Protein AF-A0A813JSK8-F1 (afdb_monomer_lite)

Secondary structure (DSSP, 8-state):
----SS---HHHHHHHHTTTT-S--EEE-SSSSTTT-HHHHHHHHHHHHHT---TTSPPEEETTHHHHHHHHHGGG---TT-TTTSPPPPPPEEEE-TTTT--S---S--PPPPPEEEE-GGGTS--SSTTS--HHHHTT--EEEEEEE----S-TTS-----EEEEEEE-----SS-PPPPPP--------------S--------------TTHHHHHHHHHHHHHHHHHHHHHHHHHHHHHHHHH-SS-EEEESTTHHHHHHHHHHHHS-SS---HHHHHHHHHHH-TT----HHHHHHHHHHH-S--------S--------PPPPPPHHHHHHHHHHHHHHHTTT-HHHHHHHHHHHHHHH-TT-HHHHEE-TT-HHHIIIIIT-HHHHHHHHHTT-EEETTEEE--TT--HHHHHHHHHHHHHTT-

Organism: Polarella glacialis (NCBI:txid89957)

Foldseek 3Di:
DDDDQDDDDVVVLVVLLVPLAAQAAEAFAPDLAQVPGPSNVVVVVSCVVSVRDRNPDDYHYDHHGPVVCCQQPVLQDDDPPCCVVDPRFWAWFWLDDPPNVPPDDDPDDDQDFATETETACSLVDDPPDPPRDRNCQSNQAQKEWEWEFDPDPPPVPDPQQTAIFTWIDGDDHPDPDDDDDDDGDGPGPPPDPPDPPPDDDDDDDDDDDDDDDPVVVVVVVVVVVVSLLVSLQRHLVRLVVNLVVSRPDSYYYYYYDLSRLLNSLVNCVVPDDDQDDDLVRSSVSSCVRVVPRDQDPSSSSSSCVNSDDRPPPPVPPDDDDDDDDPDPDDDPLLQVLLVLLVVLCVVVVVDPLSVLLLVLLLVLLVCVPPQVSQKADQPDPSCVSSAVVRVSSVVLLVQQQWDADPRITGRDPPGDNVSSVSSSNSSVVNVD

Radius of gyration: 28.39 Å; chains: 1; bounding box: 83×59×91 Å

InterPro domains:
  IPR036339 PUB-like domain superfamily [SSF143503] (365-424)

Sequence (432 aa):
MAAKAGGSSDSDLSVLRSRCDLRSVVLIGSEADAVSDKGVHAVLRLLRRAGVRPKGAQPFVLRGGIEAFARRFGFCMRAEGEDSRRPLGPCPAELLPPRWAQGRGSPKVNARPPALYLGDLRCCTKFTSSREQLPLQALGVPAVVRLSLGQGLEDESQGVLPGLRVMTIPVRLPTSSSAPPAAPSEITVNVSLSQDWSSPVVPVAGAVPAGTSKDSAASSAADLEFELSAAARLLAAGAREACASAMRQTVPCLLVGPGSPLVAALCLSKVMPGPTRSVDELCALVKLRHPSAEFDALALRALQELLGPAKVEVRQSAGQNQPPLRPPLPPGRTAQAEMLCMQLRHRLRGGPQAETSLGTVRTALDKPHDERLRRLKGSNVRVQREVLAHPEAVALLRLAGFTQAEGDLVLPTGASIQALRDVVAGIVASHS

Structure (mmCIF, N/CA/C/O backbone):
data_AF-A0A813JSK8-F1
#
_entry.id   AF-A0A813JSK8-F1
#
loop_
_atom_site.group_PDB
_atom_site.id
_atom_site.type_symbol
_atom_site.label_atom_id
_atom_site.label_alt_id
_atom_site.label_comp_id
_atom_site.label_asym_id
_atom_site.label_entity_id
_atom_site.label_seq_id
_atom_site.pdbx_PDB_ins_code
_atom_site.Cartn_x
_atom_site.Cartn_y
_atom_site.Cartn_z
_atom_site.occupancy
_atom_site.B_iso_or_equiv
_atom_site.auth_seq_id
_atom_site.auth_comp_id
_atom_site.auth_asym_id
_atom_site.auth_atom_id
_atom_site.pdbx_PDB_model_num
ATOM 1 N N . MET A 1 1 ? 9.741 -15.208 -21.496 1.00 45.12 1 MET A N 1
ATOM 2 C CA . MET A 1 1 ? 9.642 -15.534 -22.936 1.00 45.12 1 MET A CA 1
ATOM 3 C C . MET A 1 1 ? 10.010 -14.285 -23.714 1.00 45.12 1 MET A C 1
ATOM 5 O O . MET A 1 1 ? 9.389 -13.258 -23.476 1.00 45.12 1 MET A O 1
ATOM 9 N N . ALA A 1 2 ? 11.024 -14.353 -24.575 1.00 44.97 2 ALA A N 1
ATOM 10 C CA . ALA A 1 2 ? 11.363 -13.270 -25.491 1.00 44.97 2 ALA A CA 1
ATOM 11 C C . ALA A 1 2 ? 10.678 -13.555 -26.835 1.00 44.97 2 ALA A C 1
ATOM 13 O O . ALA A 1 2 ? 11.060 -14.491 -27.529 1.00 44.97 2 ALA A O 1
ATOM 14 N N . ALA A 1 3 ? 9.626 -12.806 -27.169 1.00 49.75 3 ALA A N 1
ATOM 15 C CA . ALA A 1 3 ? 9.028 -12.843 -28.502 1.00 49.75 3 ALA A CA 1
ATOM 16 C C . ALA A 1 3 ? 9.709 -11.762 -29.349 1.00 49.75 3 ALA A C 1
ATOM 18 O O . ALA A 1 3 ? 9.660 -10.581 -28.999 1.00 49.75 3 ALA A O 1
ATOM 19 N N . LYS A 1 4 ? 10.393 -12.159 -30.425 1.00 52.47 4 LYS A N 1
ATOM 20 C CA . LYS A 1 4 ? 11.079 -11.224 -31.321 1.00 52.47 4 LYS A CA 1
ATOM 21 C C . LYS A 1 4 ? 10.050 -10.641 -32.289 1.00 52.47 4 LYS A C 1
ATOM 23 O O . LYS A 1 4 ? 9.335 -11.385 -32.950 1.00 52.47 4 LYS A O 1
ATOM 28 N N . ALA A 1 5 ? 9.952 -9.315 -32.361 1.00 48.56 5 ALA A N 1
ATOM 29 C CA . ALA A 1 5 ? 9.022 -8.631 -33.256 1.00 48.56 5 ALA A CA 1
ATOM 30 C C . ALA A 1 5 ? 9.496 -8.756 -34.717 1.00 48.56 5 ALA A C 1
ATOM 32 O O . ALA A 1 5 ? 10.189 -7.884 -35.229 1.00 48.56 5 ALA A O 1
ATOM 33 N N . GLY A 1 6 ? 9.163 -9.863 -35.381 1.00 47.22 6 GLY A N 1
ATOM 34 C CA . GLY A 1 6 ? 9.529 -10.100 -36.776 1.00 47.22 6 GLY A CA 1
ATOM 35 C C . GLY A 1 6 ? 8.769 -11.284 -37.363 1.00 47.22 6 GLY A C 1
ATOM 36 O O . GLY A 1 6 ? 9.287 -12.391 -37.360 1.00 47.22 6 GLY A O 1
ATOM 37 N N . GLY A 1 7 ? 7.551 -11.032 -37.856 1.00 52.28 7 GLY A N 1
ATOM 38 C CA . GLY A 1 7 ? 6.687 -12.024 -38.512 1.00 52.28 7 GLY A CA 1
ATOM 39 C C . GLY A 1 7 ? 5.572 -12.544 -37.602 1.00 52.28 7 GLY A C 1
ATOM 40 O O . GLY A 1 7 ? 5.760 -13.506 -36.877 1.00 52.28 7 GLY A O 1
ATOM 41 N N . SER A 1 8 ? 4.399 -11.904 -37.637 1.00 53.62 8 SER A N 1
ATOM 42 C CA . SER A 1 8 ? 3.209 -12.338 -36.887 1.00 53.62 8 SER A CA 1
ATOM 43 C C . SER A 1 8 ? 2.540 -13.520 -37.597 1.00 53.62 8 SER A C 1
ATOM 45 O O . SER A 1 8 ? 1.580 -13.315 -38.340 1.00 53.62 8 SER A O 1
ATOM 47 N N . SER A 1 9 ? 3.019 -14.741 -37.382 1.00 67.00 9 SER A N 1
ATOM 48 C CA . SER A 1 9 ? 2.288 -15.952 -37.766 1.00 67.00 9 SER A CA 1
ATOM 49 C C . SER A 1 9 ? 1.182 -16.249 -36.745 1.00 67.00 9 SER A C 1
ATOM 51 O O . SER A 1 9 ? 1.353 -16.039 -35.544 1.00 67.00 9 SER A O 1
ATOM 53 N N . ASP A 1 10 ? 0.031 -16.762 -37.193 1.00 73.06 10 ASP A N 1
ATOM 54 C CA . ASP A 1 10 ? -1.079 -17.185 -36.313 1.00 73.06 10 ASP A CA 1
ATOM 55 C C . ASP A 1 10 ? -0.649 -18.219 -35.249 1.00 73.06 10 ASP A C 1
ATOM 57 O O . ASP A 1 10 ? -1.296 -18.366 -34.206 1.00 73.06 10 ASP A O 1
ATOM 61 N N . SER A 1 11 ? 0.498 -18.874 -35.458 1.00 76.88 11 SER A N 1
ATOM 62 C CA . SER A 1 11 ? 1.168 -19.705 -34.458 1.00 76.88 11 SER A CA 1
ATOM 63 C C . SER A 1 11 ? 1.455 -18.950 -33.157 1.00 76.88 11 SER A C 1
ATOM 65 O O . SER A 1 11 ? 1.200 -19.493 -32.085 1.00 76.88 11 SER A O 1
ATOM 67 N N . ASP A 1 12 ? 1.888 -17.689 -33.210 1.00 73.19 12 ASP A N 1
ATOM 68 C CA . ASP A 1 12 ? 2.244 -16.917 -32.013 1.00 73.19 12 ASP A CA 1
ATOM 69 C C . ASP A 1 12 ? 1.014 -16.586 -31.163 1.00 73.19 12 ASP A C 1
ATOM 71 O O . ASP A 1 12 ? 1.063 -16.607 -29.931 1.00 73.19 12 ASP A O 1
ATOM 75 N N . LEU A 1 13 ? -0.128 -16.343 -31.817 1.00 73.69 13 LEU A N 1
ATOM 76 C CA . LEU A 1 13 ? -1.409 -16.140 -31.143 1.00 73.69 13 LEU A CA 1
ATOM 77 C C . LEU A 1 13 ? -1.870 -17.411 -30.425 1.00 73.69 13 LEU A C 1
ATOM 79 O O . LEU A 1 13 ? -2.361 -17.323 -29.299 1.00 73.69 13 LEU A O 1
ATOM 83 N N . SER A 1 14 ? -1.698 -18.582 -31.045 1.00 73.94 14 SER A N 1
ATOM 84 C CA . SER A 1 14 ? -2.036 -19.866 -30.418 1.00 73.94 14 SER A CA 1
ATOM 85 C C . SER A 1 14 ? -1.161 -20.160 -29.194 1.00 73.94 14 SER A C 1
ATOM 87 O O . SER A 1 14 ? -1.690 -20.563 -28.161 1.00 73.94 14 SER A O 1
ATOM 89 N N . VAL A 1 15 ? 0.141 -19.855 -29.256 1.00 76.69 15 VAL A N 1
ATOM 90 C CA . VAL A 1 15 ? 1.086 -20.033 -28.138 1.00 76.69 15 VAL A CA 1
ATOM 91 C C . VAL A 1 15 ? 0.799 -19.068 -26.986 1.00 76.69 15 VAL A C 1
ATOM 93 O O . VAL A 1 15 ? 0.902 -19.438 -25.819 1.00 76.69 15 VAL A O 1
ATOM 96 N N . LEU A 1 16 ? 0.411 -17.826 -27.284 1.00 72.44 16 LEU A N 1
ATOM 97 C CA . LEU A 1 16 ? 0.007 -16.867 -26.254 1.00 72.44 16 LEU A CA 1
ATOM 98 C C . LEU A 1 16 ? -1.315 -17.266 -25.585 1.00 72.44 16 LEU A C 1
ATOM 100 O O . LEU A 1 16 ? -1.436 -17.158 -24.366 1.00 72.44 16 LEU A O 1
ATOM 104 N N . ARG A 1 17 ? -2.287 -17.760 -26.363 1.00 71.88 17 ARG A N 1
ATOM 105 C CA . ARG A 1 17 ? -3.581 -18.242 -25.850 1.00 71.88 17 ARG A CA 1
ATOM 106 C C . ARG A 1 17 ? -3.464 -19.547 -25.071 1.00 71.88 17 ARG A C 1
ATOM 108 O O . ARG A 1 17 ? -4.196 -19.737 -24.112 1.00 71.88 17 ARG A O 1
ATOM 115 N N . SER A 1 18 ? -2.550 -20.440 -25.435 1.00 72.44 18 SER A N 1
ATOM 116 C CA . SER A 1 18 ? -2.319 -21.668 -24.664 1.00 72.44 18 SER A CA 1
ATOM 117 C C . SER A 1 18 ? -1.609 -21.404 -23.333 1.00 72.44 18 SER A C 1
ATOM 119 O O . SER A 1 18 ? -1.571 -22.277 -22.473 1.00 72.44 18 SER A O 1
ATOM 121 N N . ARG A 1 19 ? -1.085 -20.186 -23.130 1.00 64.62 19 ARG A N 1
ATOM 122 C CA . ARG A 1 19 ? -0.372 -19.757 -21.920 1.00 64.62 19 ARG A CA 1
ATOM 123 C C . ARG A 1 19 ? -1.137 -18.698 -21.118 1.00 64.62 19 ARG A C 1
ATOM 125 O O . ARG A 1 19 ? -0.522 -17.792 -20.562 1.00 64.62 19 ARG A O 1
ATOM 132 N N . CYS A 1 20 ? -2.462 -18.828 -20.999 1.00 54.56 20 CYS A N 1
ATOM 133 C CA . CYS A 1 20 ? -3.372 -17.949 -20.231 1.00 54.56 20 CYS A CA 1
ATOM 134 C C . CYS A 1 20 ? -3.024 -17.724 -18.739 1.00 54.56 20 CYS A C 1
ATOM 136 O O . CYS A 1 20 ? -3.724 -16.987 -18.043 1.00 54.56 20 CYS A O 1
ATOM 138 N N . ASP A 1 21 ? -1.934 -18.305 -18.243 1.00 59.00 21 ASP A N 1
ATOM 139 C CA . ASP A 1 21 ? -1.524 -18.271 -16.840 1.00 59.00 21 ASP A CA 1
ATOM 140 C C . ASP A 1 21 ? -0.449 -17.223 -16.534 1.00 59.00 21 ASP A C 1
ATOM 142 O O . ASP A 1 21 ? 0.018 -17.140 -15.394 1.00 59.00 21 ASP A O 1
ATOM 146 N N . LEU A 1 22 ? -0.032 -16.426 -17.526 1.00 60.44 22 LEU A N 1
ATOM 147 C CA . LEU A 1 22 ? 0.982 -15.390 -17.328 1.00 60.44 22 LEU A CA 1
ATOM 148 C C . LEU A 1 22 ? 0.538 -14.425 -16.217 1.00 60.44 22 LEU A C 1
ATOM 150 O O . LEU A 1 22 ? -0.408 -13.656 -16.373 1.00 60.44 22 LEU A O 1
ATOM 154 N N . ARG A 1 23 ? 1.233 -14.458 -15.073 1.00 65.81 23 ARG A N 1
ATOM 155 C CA . ARG A 1 23 ? 0.983 -13.529 -13.959 1.00 65.81 23 ARG A CA 1
ATOM 156 C C . ARG A 1 23 ? 1.428 -12.110 -14.313 1.00 65.81 23 ARG A C 1
ATOM 158 O O . ARG A 1 23 ? 0.688 -11.163 -14.078 1.00 65.81 23 ARG A O 1
ATOM 165 N N . SER A 1 24 ? 2.587 -11.989 -14.961 1.00 73.25 24 SER A N 1
ATOM 166 C CA . SER A 1 24 ? 3.180 -10.712 -15.361 1.00 73.25 24 SER A CA 1
ATOM 167 C C . SER A 1 24 ? 3.776 -10.810 -16.763 1.00 73.25 24 SER A C 1
ATOM 169 O O . SER A 1 24 ? 4.367 -11.827 -17.125 1.00 73.25 24 SER A O 1
ATOM 171 N N . VAL A 1 25 ? 3.649 -9.736 -17.543 1.00 80.56 25 VAL A N 1
ATOM 172 C CA . VAL A 1 25 ? 4.284 -9.592 -18.861 1.00 80.56 25 VAL A CA 1
ATOM 173 C C . VAL A 1 25 ? 5.157 -8.346 -18.828 1.00 80.56 25 VAL A C 1
ATOM 175 O O . VAL A 1 25 ? 4.661 -7.273 -18.497 1.00 80.56 25 VAL A O 1
ATOM 178 N N . VAL A 1 26 ? 6.440 -8.488 -19.165 1.00 82.56 26 VAL A N 1
ATOM 179 C CA . VAL A 1 26 ? 7.389 -7.372 -19.280 1.00 82.56 26 VAL A CA 1
ATOM 180 C C . VAL A 1 26 ? 7.844 -7.275 -20.730 1.00 82.56 26 VAL A C 1
ATOM 182 O O . VAL A 1 26 ? 8.337 -8.248 -21.297 1.00 82.56 26 VAL A O 1
ATOM 185 N N . LEU A 1 27 ? 7.652 -6.107 -21.331 1.00 86.06 27 LEU A N 1
ATOM 186 C CA . LEU A 1 27 ? 8.053 -5.780 -22.691 1.00 86.06 27 LEU A CA 1
ATOM 187 C C . LEU A 1 27 ? 9.341 -4.969 -22.649 1.00 86.06 27 LEU A C 1
ATOM 189 O O . LEU A 1 27 ? 9.435 -3.989 -21.913 1.00 86.06 27 LEU A O 1
ATOM 193 N N . ILE A 1 28 ? 10.318 -5.371 -23.450 1.00 84.50 28 ILE A N 1
ATOM 194 C CA . ILE A 1 28 ? 11.613 -4.702 -23.545 1.00 84.50 28 ILE A CA 1
ATOM 195 C C . ILE A 1 28 ? 11.682 -4.060 -24.924 1.00 84.50 28 ILE A C 1
ATOM 197 O O . ILE A 1 28 ? 11.672 -4.767 -25.931 1.00 84.50 28 ILE A O 1
ATOM 201 N N . GLY A 1 29 ? 11.698 -2.728 -24.953 1.00 80.50 29 GLY A N 1
ATOM 202 C CA . GLY A 1 29 ? 11.950 -1.976 -26.176 1.00 80.50 29 GLY A CA 1
ATOM 203 C C . GLY A 1 29 ? 13.426 -2.035 -26.561 1.00 80.50 29 GLY A C 1
ATOM 204 O O . GLY A 1 29 ? 14.302 -2.121 -25.700 1.00 80.50 29 GLY A O 1
ATOM 205 N N . SER A 1 30 ? 13.673 -1.999 -27.862 1.00 74.31 30 SER A N 1
ATOM 206 C CA . SER A 1 30 ? 14.979 -1.751 -28.471 1.00 74.31 30 SER A CA 1
ATOM 207 C C . SER A 1 30 ? 15.350 -0.265 -28.465 1.00 74.31 30 SER A C 1
ATOM 209 O O . SER A 1 30 ? 16.530 0.072 -28.431 1.00 74.31 30 SER A O 1
ATOM 211 N N . GLU A 1 31 ? 14.354 0.626 -28.464 1.00 71.94 31 GLU A N 1
ATOM 212 C CA . GLU A 1 31 ? 14.566 2.071 -28.405 1.00 71.94 31 GLU A CA 1
ATOM 213 C C . GLU A 1 31 ? 14.741 2.581 -26.964 1.00 71.94 31 GLU A C 1
ATOM 215 O O . GLU A 1 31 ? 14.184 2.043 -26.001 1.00 71.94 31 GLU A O 1
ATOM 220 N N . ALA A 1 32 ? 15.482 3.687 -26.818 1.00 68.94 32 ALA A N 1
ATOM 221 C CA . ALA A 1 32 ? 15.634 4.385 -25.540 1.00 68.94 32 ALA A CA 1
ATOM 222 C C . ALA A 1 32 ? 14.273 4.825 -24.967 1.00 68.94 32 ALA A C 1
ATOM 224 O O . ALA A 1 32 ? 14.050 4.745 -23.754 1.00 68.94 32 ALA A O 1
ATOM 225 N N . ASP A 1 33 ? 13.344 5.220 -25.844 1.00 76.50 33 ASP A N 1
ATOM 226 C CA . ASP A 1 33 ? 11.943 5.426 -25.501 1.00 76.50 33 ASP A CA 1
ATOM 227 C C . ASP A 1 33 ? 11.109 4.195 -25.878 1.00 76.50 33 ASP A C 1
ATOM 229 O O . ASP A 1 33 ? 10.515 4.086 -26.946 1.00 76.50 33 ASP A O 1
ATOM 233 N N . ALA A 1 34 ? 11.024 3.248 -24.947 1.00 73.81 34 ALA A N 1
ATOM 234 C CA . ALA A 1 34 ? 10.217 2.046 -25.131 1.00 73.81 34 ALA A CA 1
ATOM 235 C C . ALA A 1 34 ? 8.712 2.340 -25.334 1.00 73.81 34 ALA A C 1
ATOM 237 O O . ALA A 1 34 ? 7.961 1.429 -25.677 1.00 73.81 34 ALA A O 1
ATOM 238 N N . VAL A 1 35 ? 8.252 3.579 -25.098 1.00 77.25 35 VAL A N 1
ATOM 239 C CA . VAL A 1 35 ? 6.871 3.995 -25.382 1.00 77.25 35 VAL A CA 1
ATOM 240 C C . VAL A 1 35 ? 6.674 4.324 -26.858 1.00 77.25 35 VAL A C 1
ATOM 242 O O . VAL A 1 35 ? 5.566 4.121 -27.334 1.00 77.25 35 VAL A O 1
ATOM 245 N N . SER A 1 36 ? 7.699 4.798 -27.575 1.00 82.00 36 SER A N 1
ATOM 246 C CA . SER A 1 36 ? 7.644 5.018 -29.030 1.00 82.00 36 SER A CA 1
ATOM 247 C C . SER A 1 36 ? 8.010 3.775 -29.842 1.00 82.00 36 SER A C 1
ATOM 249 O O . SER A 1 36 ? 7.735 3.722 -31.043 1.00 82.00 36 SER A O 1
ATOM 251 N N . ASP A 1 37 ? 8.598 2.768 -29.193 1.00 84.81 37 ASP A N 1
ATOM 252 C CA . ASP A 1 37 ? 9.088 1.560 -29.846 1.00 84.81 37 ASP A CA 1
ATOM 253 C C . ASP A 1 37 ? 7.955 0.809 -30.579 1.00 84.81 37 ASP A C 1
ATOM 255 O O . ASP A 1 37 ? 7.001 0.274 -29.992 1.00 84.81 37 ASP A O 1
ATOM 259 N N . LYS A 1 38 ? 8.073 0.745 -31.912 1.00 86.44 38 LYS A N 1
ATOM 260 C CA . LYS A 1 38 ? 7.093 0.089 -32.794 1.00 86.44 38 LYS A CA 1
ATOM 261 C C . LYS A 1 38 ? 6.929 -1.400 -32.479 1.00 86.44 38 LYS A C 1
ATOM 263 O O . LYS A 1 38 ? 5.827 -1.933 -32.644 1.00 86.44 38 LYS A O 1
ATOM 268 N N . GLY A 1 39 ? 7.991 -2.063 -32.024 1.00 84.88 39 GLY A N 1
ATOM 269 C CA . GLY A 1 39 ? 7.986 -3.454 -31.583 1.00 84.88 39 GLY A CA 1
ATOM 270 C C . GLY A 1 39 ? 7.174 -3.634 -30.303 1.00 84.88 39 GLY A C 1
ATOM 271 O O . GLY A 1 39 ? 6.297 -4.499 -30.256 1.00 84.88 39 GLY A O 1
ATOM 272 N N . VAL A 1 40 ? 7.360 -2.760 -29.310 1.00 85.25 40 VAL A N 1
ATOM 273 C CA . VAL A 1 40 ? 6.538 -2.752 -28.083 1.00 85.25 40 VAL A CA 1
ATOM 274 C C . VAL A 1 40 ? 5.060 -2.561 -28.429 1.00 85.25 40 VAL A C 1
ATOM 276 O O . VAL A 1 40 ? 4.208 -3.333 -27.978 1.00 85.25 40 VAL A O 1
ATOM 279 N N . HIS A 1 41 ? 4.733 -1.603 -29.300 1.00 88.06 41 HIS A N 1
ATOM 280 C CA . HIS A 1 41 ? 3.361 -1.404 -29.773 1.00 88.06 41 HIS A CA 1
ATOM 281 C C . HIS A 1 41 ? 2.798 -2.598 -30.552 1.00 88.06 41 HIS A C 1
ATOM 283 O O . HIS A 1 41 ? 1.599 -2.883 -30.462 1.00 88.06 41 HIS A O 1
ATOM 289 N N . ALA A 1 42 ? 3.618 -3.289 -31.346 1.00 87.62 42 ALA A N 1
ATOM 290 C CA . ALA A 1 42 ? 3.205 -4.497 -32.051 1.00 87.62 42 ALA A CA 1
ATOM 291 C C . ALA A 1 42 ? 2.849 -5.620 -31.065 1.00 87.62 42 ALA A C 1
ATOM 293 O O . ALA A 1 42 ? 1.774 -6.210 -31.188 1.00 87.62 42 ALA A O 1
ATOM 294 N N . VAL A 1 43 ? 3.672 -5.846 -30.036 1.00 86.06 43 VAL A N 1
ATOM 295 C CA . VAL A 1 43 ? 3.406 -6.865 -29.008 1.00 86.06 43 VAL A CA 1
ATOM 296 C C . VAL A 1 43 ? 2.187 -6.501 -28.155 1.00 86.06 43 VAL A C 1
ATOM 298 O O . VAL A 1 43 ? 1.347 -7.359 -27.901 1.00 86.06 43 VAL A O 1
ATOM 301 N N . LEU A 1 44 ? 2.006 -5.233 -27.773 1.00 87.19 44 LEU A N 1
ATOM 302 C CA . LEU A 1 44 ? 0.800 -4.792 -27.056 1.00 87.19 44 LEU A CA 1
ATOM 303 C C . LEU A 1 44 ? -0.480 -5.028 -27.873 1.00 87.19 44 LEU A C 1
ATOM 305 O O . LEU A 1 44 ? -1.494 -5.472 -27.327 1.00 87.19 44 LEU A O 1
ATOM 309 N N . ARG A 1 45 ? -0.443 -4.769 -29.189 1.00 89.12 45 ARG A N 1
ATOM 310 C CA . ARG A 1 45 ? -1.554 -5.096 -30.098 1.00 89.12 45 ARG A CA 1
ATOM 311 C C . ARG A 1 45 ? -1.779 -6.604 -30.188 1.00 89.12 45 ARG A C 1
ATOM 313 O O . ARG A 1 45 ? -2.932 -7.028 -30.175 1.00 89.12 45 ARG A O 1
ATOM 320 N N . LEU A 1 46 ? -0.712 -7.401 -30.238 1.00 86.38 46 LEU A N 1
ATOM 321 C CA . LEU A 1 46 ? -0.784 -8.863 -30.262 1.00 86.38 46 LEU A CA 1
ATOM 322 C C . LEU A 1 46 ? -1.432 -9.418 -28.985 1.00 86.38 46 LEU A C 1
ATOM 324 O O . LEU A 1 46 ? -2.390 -10.178 -29.082 1.00 86.38 46 LEU A O 1
ATOM 328 N N . LEU A 1 47 ? -0.994 -8.974 -27.802 1.00 86.00 47 LEU A N 1
ATOM 329 C CA . LEU A 1 47 ? -1.576 -9.362 -26.509 1.00 86.00 47 LEU A CA 1
ATOM 330 C C . LEU A 1 47 ? -3.068 -9.016 -26.437 1.00 86.00 47 LEU A C 1
ATOM 332 O O . LEU A 1 47 ? -3.878 -9.840 -26.012 1.00 86.00 47 LEU A O 1
ATOM 336 N N . ARG A 1 48 ? -3.443 -7.823 -26.921 1.00 86.19 48 ARG A N 1
ATOM 337 C CA . ARG A 1 48 ? -4.845 -7.394 -27.003 1.00 86.19 48 ARG A CA 1
ATOM 338 C C . ARG A 1 48 ? -5.661 -8.293 -27.938 1.00 86.19 48 ARG A C 1
ATOM 340 O O . ARG A 1 48 ? -6.742 -8.722 -27.551 1.00 86.19 48 ARG A O 1
ATOM 347 N N . ARG A 1 49 ? -5.150 -8.609 -29.136 1.00 86.50 49 ARG A N 1
ATOM 348 C CA . ARG A 1 49 ? -5.805 -9.517 -30.105 1.00 86.50 49 ARG A CA 1
ATOM 349 C C . ARG A 1 49 ? -5.907 -10.955 -29.591 1.00 86.50 49 ARG A C 1
ATOM 351 O O . ARG A 1 49 ? -6.866 -11.658 -29.901 1.00 86.50 49 ARG A O 1
ATOM 358 N N . ALA A 1 50 ? -4.929 -11.394 -28.806 1.00 83.69 50 ALA A N 1
ATOM 359 C CA . ALA A 1 50 ? -4.919 -12.709 -28.183 1.00 83.69 50 ALA A CA 1
ATOM 360 C C . ALA A 1 50 ? -5.885 -12.813 -26.989 1.00 83.69 50 ALA A C 1
ATOM 362 O O . ALA A 1 50 ? -6.180 -13.926 -26.566 1.00 83.69 50 ALA A O 1
ATOM 363 N N . GLY A 1 51 ? -6.389 -11.689 -26.461 1.00 81.81 51 GLY A N 1
ATOM 364 C CA . GLY A 1 51 ? -7.231 -11.667 -25.263 1.00 81.81 51 GLY A CA 1
ATOM 365 C C . GLY A 1 51 ? -6.460 -11.963 -23.973 1.00 81.81 51 GLY A C 1
ATOM 366 O O . GLY A 1 51 ? -7.075 -12.279 -22.957 1.00 81.81 51 GLY A O 1
ATOM 367 N N . VAL A 1 52 ? -5.126 -11.861 -23.996 1.00 80.50 52 VAL A N 1
ATOM 368 C CA . VAL A 1 52 ? -4.275 -12.152 -22.836 1.00 80.50 52 VAL A CA 1
ATOM 369 C C . VAL A 1 52 ? -4.480 -11.069 -21.781 1.00 80.50 52 VAL A C 1
ATOM 371 O O . VAL A 1 52 ? -4.237 -9.886 -22.027 1.00 80.50 52 VAL A O 1
ATOM 374 N N . ARG A 1 53 ? -4.909 -11.482 -20.586 1.00 72.56 53 ARG A N 1
ATOM 375 C CA . ARG A 1 53 ? -5.045 -10.622 -19.407 1.00 72.56 53 ARG A CA 1
ATOM 376 C C . ARG A 1 53 ? -4.119 -11.151 -18.316 1.00 72.56 53 ARG A C 1
ATOM 378 O O . ARG A 1 53 ? -4.471 -12.149 -17.689 1.00 72.56 53 ARG A O 1
ATOM 385 N N . PRO A 1 54 ? -2.944 -10.535 -18.096 1.00 72.94 54 PRO A N 1
ATOM 386 C CA . PRO A 1 54 ? -2.067 -10.963 -17.019 1.00 72.94 54 PRO A CA 1
ATOM 387 C C . PRO A 1 54 ? -2.816 -10.903 -15.684 1.00 72.94 54 PRO A C 1
ATOM 389 O O . PRO A 1 54 ? -3.578 -9.960 -15.441 1.00 72.94 54 PRO A O 1
ATOM 392 N N . LYS A 1 55 ? -2.652 -11.922 -14.835 1.00 65.19 55 LYS A N 1
ATOM 393 C CA . LYS A 1 55 ? -3.386 -12.013 -13.562 1.00 65.19 55 LYS A CA 1
ATOM 394 C C . LYS A 1 55 ? -2.988 -10.856 -12.637 1.00 65.19 55 LYS A C 1
ATOM 396 O O . LYS A 1 55 ? -1.943 -10.899 -12.002 1.00 65.19 55 LYS A O 1
ATOM 401 N N . GLY A 1 56 ? -3.850 -9.842 -12.548 1.00 61.25 56 GLY A N 1
ATOM 402 C CA . GLY A 1 56 ? -3.743 -8.756 -11.569 1.00 61.25 56 GLY A CA 1
ATOM 403 C C . GLY A 1 56 ? -2.881 -7.556 -11.974 1.00 61.25 56 GLY A C 1
ATOM 404 O O . GLY A 1 56 ? -2.721 -6.654 -11.157 1.00 61.25 56 GLY A O 1
ATOM 405 N N . ALA A 1 57 ? -2.349 -7.487 -13.201 1.00 62.16 57 ALA A N 1
ATOM 406 C CA . ALA A 1 57 ? -1.535 -6.344 -13.627 1.00 62.16 57 ALA A CA 1
ATOM 407 C C . ALA A 1 57 ? -1.605 -6.059 -15.135 1.00 62.16 57 ALA A C 1
ATOM 409 O O . ALA A 1 57 ? -1.814 -6.945 -15.963 1.00 62.16 57 ALA A O 1
ATOM 410 N N . GLN A 1 58 ? -1.395 -4.793 -15.500 1.00 76.38 58 GLN A N 1
ATOM 411 C CA . GLN A 1 58 ? -1.139 -4.394 -16.885 1.00 76.38 58 GLN A CA 1
ATOM 412 C C . GLN A 1 58 ? 0.269 -4.859 -17.316 1.00 76.38 58 GLN A C 1
ATOM 414 O O . GLN A 1 58 ? 1.147 -4.986 -16.460 1.00 76.38 58 GLN A O 1
ATOM 419 N N . PRO A 1 59 ? 0.520 -5.104 -18.618 1.00 80.88 59 PRO A N 1
ATOM 420 C CA . PRO A 1 59 ? 1.871 -5.352 -19.113 1.00 80.88 59 PRO A CA 1
ATOM 421 C C . PRO A 1 59 ? 2.814 -4.205 -18.730 1.00 80.88 59 PRO A C 1
ATOM 423 O O . PRO A 1 59 ? 2.476 -3.033 -18.900 1.00 80.88 59 PRO A O 1
ATOM 426 N N . PHE A 1 60 ? 4.005 -4.540 -18.247 1.00 82.00 60 PHE A N 1
ATOM 427 C CA . PHE A 1 60 ? 5.048 -3.574 -17.926 1.00 82.00 60 PHE A CA 1
ATOM 428 C C . PHE A 1 60 ? 5.911 -3.316 -19.156 1.00 82.00 60 PHE A C 1
ATOM 430 O O . PHE A 1 60 ? 6.186 -4.233 -19.926 1.00 82.00 60 PHE A O 1
ATOM 437 N N . VAL A 1 61 ? 6.374 -2.081 -19.327 1.00 82.81 61 VAL A N 1
ATOM 438 C CA . VAL A 1 61 ? 7.313 -1.711 -20.392 1.00 82.81 61 VAL A CA 1
ATOM 439 C C . VAL A 1 61 ? 8.606 -1.222 -19.752 1.00 82.81 61 VAL A C 1
ATOM 441 O O . VAL A 1 61 ? 8.597 -0.272 -18.967 1.00 82.81 61 VAL A O 1
ATOM 444 N N . LEU A 1 62 ? 9.717 -1.868 -20.094 1.00 82.75 62 LEU A N 1
ATOM 445 C CA . LEU A 1 62 ? 11.044 -1.511 -19.620 1.00 82.75 62 LEU A CA 1
ATOM 446 C C . LEU A 1 62 ? 11.608 -0.359 -20.458 1.00 82.75 62 LEU A C 1
ATOM 448 O O . LEU A 1 62 ? 12.111 -0.558 -21.564 1.00 82.75 62 LEU A O 1
ATOM 452 N N . ARG A 1 63 ? 11.509 0.861 -19.927 1.00 78.88 63 ARG A N 1
ATOM 453 C CA . ARG A 1 63 ? 12.060 2.064 -20.567 1.00 78.88 63 ARG A CA 1
ATOM 454 C C . ARG A 1 63 ? 13.590 2.045 -20.550 1.00 78.88 63 ARG A C 1
ATOM 456 O O . ARG A 1 63 ? 14.182 1.712 -19.527 1.00 78.88 63 ARG A O 1
ATOM 463 N N . GLY A 1 64 ? 14.213 2.432 -21.664 1.00 77.50 64 GLY A N 1
ATOM 464 C CA . GLY A 1 64 ? 15.670 2.414 -21.838 1.00 77.50 64 GLY A CA 1
ATOM 465 C C . GLY A 1 64 ? 16.263 1.047 -22.203 1.00 77.50 64 GLY A C 1
ATOM 466 O O . GLY A 1 64 ? 17.479 0.943 -22.345 1.00 77.50 64 GLY A O 1
ATOM 467 N N . GLY A 1 65 ? 15.434 0.010 -22.351 1.00 82.94 65 GLY A N 1
ATOM 468 C CA . GLY A 1 65 ? 15.878 -1.327 -22.740 1.00 82.94 65 GLY A CA 1
ATOM 469 C C . GLY A 1 65 ? 16.648 -2.080 -21.647 1.00 82.94 65 GLY A C 1
ATOM 470 O O . GLY A 1 65 ? 16.776 -1.639 -20.500 1.00 82.94 65 GLY A O 1
ATOM 471 N N . ILE A 1 66 ? 17.151 -3.263 -22.009 1.00 82.38 66 ILE A N 1
ATOM 472 C CA . ILE A 1 66 ? 17.826 -4.164 -21.065 1.00 82.38 66 ILE A CA 1
ATOM 473 C C . ILE A 1 66 ? 19.182 -3.629 -20.604 1.00 82.38 66 ILE A C 1
ATOM 475 O O . ILE A 1 66 ? 19.552 -3.849 -19.461 1.00 82.38 66 ILE A O 1
ATOM 479 N N . GLU A 1 67 ? 19.902 -2.883 -21.443 1.00 82.62 67 GLU A N 1
ATOM 480 C CA . GLU A 1 67 ? 21.207 -2.322 -21.081 1.00 82.62 67 GLU A CA 1
ATOM 481 C C . GLU A 1 67 ? 21.088 -1.244 -20.001 1.00 82.62 67 GLU A C 1
ATOM 483 O O . GLU A 1 67 ? 21.866 -1.229 -19.046 1.00 82.62 67 GLU A O 1
ATOM 488 N N . ALA A 1 68 ? 20.093 -0.355 -20.110 1.00 82.19 68 ALA A N 1
ATOM 489 C CA . ALA A 1 68 ? 19.831 0.645 -19.077 1.00 82.19 68 ALA A CA 1
ATOM 490 C C . ALA A 1 68 ? 19.394 -0.018 -17.765 1.00 82.19 68 ALA A C 1
ATOM 492 O O . ALA A 1 68 ? 19.824 0.397 -16.686 1.00 82.19 68 ALA A O 1
ATOM 493 N N . PHE A 1 69 ? 18.582 -1.075 -17.857 1.00 83.69 69 PHE A N 1
ATOM 494 C CA . PHE A 1 69 ? 18.207 -1.875 -16.699 1.00 83.69 69 PHE A CA 1
ATOM 495 C C . PHE A 1 69 ? 19.414 -2.570 -16.075 1.00 83.69 69 PHE A C 1
ATOM 497 O O . PHE A 1 69 ? 19.617 -2.429 -14.879 1.00 83.69 69 PHE A O 1
ATOM 504 N N . ALA A 1 70 ? 20.258 -3.234 -16.864 1.00 85.00 70 ALA A N 1
ATOM 505 C CA . ALA A 1 70 ? 21.464 -3.912 -16.397 1.00 85.00 70 ALA A CA 1
ATOM 506 C C . ALA A 1 70 ? 22.445 -2.952 -15.725 1.00 85.00 70 ALA A C 1
ATOM 508 O O . ALA A 1 70 ? 23.043 -3.275 -14.704 1.00 85.00 70 ALA A O 1
ATOM 509 N N . ARG A 1 71 ? 22.569 -1.733 -16.253 1.00 83.44 71 ARG A N 1
ATOM 510 C CA . ARG A 1 71 ? 23.422 -0.699 -15.664 1.00 83.44 71 ARG A CA 1
ATOM 511 C C . ARG A 1 71 ? 22.949 -0.268 -14.277 1.00 83.44 71 ARG A C 1
ATOM 513 O O . ARG A 1 71 ? 23.776 0.014 -13.420 1.00 83.44 71 ARG A O 1
ATOM 520 N N . ARG A 1 72 ? 21.632 -0.186 -14.063 1.00 82.19 72 ARG A N 1
ATOM 521 C CA . ARG A 1 72 ? 21.034 0.318 -12.815 1.00 82.19 72 ARG A CA 1
ATOM 522 C C . ARG A 1 72 ? 20.712 -0.784 -11.801 1.00 82.19 72 ARG A C 1
ATOM 524 O O . ARG A 1 72 ? 20.852 -0.587 -10.601 1.00 82.19 72 ARG A O 1
ATOM 531 N N . PHE A 1 73 ? 20.271 -1.931 -12.295 1.00 85.50 73 PHE A N 1
ATOM 532 C CA . PHE A 1 73 ? 19.748 -3.072 -11.548 1.00 85.50 73 PHE A CA 1
ATOM 533 C C . PHE A 1 73 ? 20.499 -4.363 -11.896 1.00 85.50 73 PHE A C 1
ATOM 535 O O . PHE A 1 73 ? 19.939 -5.452 -11.812 1.00 85.50 73 PHE A O 1
ATOM 542 N N . GLY A 1 74 ? 21.774 -4.271 -12.283 1.00 83.62 74 GLY A N 1
ATOM 543 C CA . GLY A 1 74 ? 22.589 -5.439 -12.640 1.00 83.62 74 GLY A CA 1
ATOM 544 C C . GLY A 1 74 ? 22.678 -6.482 -11.524 1.00 83.62 74 GLY A C 1
ATOM 545 O O . GLY A 1 74 ? 22.757 -7.674 -11.799 1.00 83.62 74 GLY A O 1
ATOM 546 N N . PHE A 1 75 ? 22.543 -6.060 -10.263 1.00 83.56 75 PHE A N 1
ATOM 547 C CA . PHE A 1 75 ? 22.461 -6.958 -9.108 1.00 83.56 75 PHE A CA 1
ATOM 548 C C . PHE A 1 75 ? 21.223 -7.884 -9.130 1.00 83.56 75 PHE A C 1
ATOM 550 O O . PHE A 1 75 ? 21.248 -8.949 -8.508 1.00 83.56 75 PHE A O 1
ATOM 557 N N . CYS A 1 76 ? 20.174 -7.523 -9.878 1.00 84.25 76 CYS A N 1
ATOM 558 C CA . CYS A 1 76 ? 18.976 -8.333 -10.128 1.00 84.25 76 CYS A CA 1
ATOM 559 C C . CYS A 1 76 ? 19.090 -9.241 -11.360 1.00 84.25 76 CYS A C 1
ATOM 561 O O . CYS A 1 76 ? 18.120 -9.914 -11.700 1.00 84.25 76 CYS A O 1
ATOM 563 N N . MET A 1 77 ? 20.223 -9.237 -12.063 1.00 84.38 77 MET A N 1
ATOM 564 C CA . MET A 1 77 ? 20.419 -10.034 -13.270 1.00 84.38 77 MET A CA 1
ATOM 565 C C . MET A 1 77 ? 21.319 -11.234 -12.995 1.00 84.38 77 MET A C 1
ATOM 567 O O . MET A 1 77 ? 22.231 -11.182 -12.167 1.00 84.38 77 MET A O 1
ATOM 571 N N . ARG A 1 78 ? 21.051 -12.329 -13.702 1.00 83.25 78 ARG A N 1
ATOM 572 C CA . ARG A 1 78 ? 21.853 -13.552 -13.696 1.00 83.25 78 ARG A CA 1
ATOM 573 C C . ARG A 1 78 ? 22.059 -14.014 -15.126 1.00 83.25 78 ARG A C 1
ATOM 575 O O . ARG A 1 78 ? 21.244 -13.711 -16.001 1.00 83.25 78 ARG A O 1
ATOM 582 N N . ALA A 1 79 ? 23.162 -14.718 -15.354 1.00 85.50 79 ALA A N 1
ATOM 583 C CA . ALA A 1 79 ? 23.313 -15.463 -16.588 1.00 85.50 79 ALA A CA 1
ATOM 584 C C . ALA A 1 79 ? 22.276 -16.594 -16.622 1.00 85.50 79 ALA A C 1
ATOM 586 O O . ALA A 1 79 ? 21.844 -17.101 -15.582 1.00 85.50 79 ALA A O 1
ATOM 587 N N . GLU A 1 80 ? 21.867 -16.976 -17.825 1.00 82.31 80 GLU A N 1
ATOM 588 C CA . GLU A 1 80 ? 20.903 -18.052 -18.018 1.00 82.31 80 GLU A CA 1
ATOM 589 C C . GLU A 1 80 ? 21.378 -19.339 -17.323 1.00 82.31 80 GLU A C 1
ATOM 591 O O . GLU A 1 80 ? 22.521 -19.766 -17.481 1.00 82.31 80 GLU A O 1
ATOM 596 N N . GLY A 1 81 ? 20.504 -19.934 -16.506 1.00 84.94 81 GLY A N 1
ATOM 597 C CA . GLY A 1 81 ? 20.804 -21.152 -15.750 1.00 84.94 81 GLY A CA 1
ATOM 598 C C . GLY A 1 81 ? 21.557 -20.945 -14.430 1.00 84.94 81 GLY A C 1
ATOM 599 O O . GLY A 1 81 ? 21.728 -21.912 -13.686 1.00 84.94 81 GLY A O 1
ATOM 600 N N . GLU A 1 82 ? 21.966 -19.720 -14.081 1.00 85.50 82 GLU A N 1
ATOM 601 C CA . GLU A 1 82 ? 22.608 -19.447 -12.785 1.00 85.50 82 GLU A CA 1
ATOM 602 C C . GLU A 1 82 ? 21.620 -19.224 -11.632 1.00 85.50 82 GLU A C 1
ATOM 604 O O . GLU A 1 82 ? 22.035 -19.268 -10.473 1.00 85.50 82 GLU A O 1
ATOM 609 N N . ASP A 1 83 ? 20.327 -19.045 -11.912 1.00 79.00 83 ASP A N 1
ATOM 610 C CA . ASP A 1 83 ? 19.304 -18.719 -10.904 1.00 79.00 83 ASP A CA 1
ATOM 611 C C . ASP A 1 83 ? 19.245 -19.736 -9.753 1.00 79.00 83 ASP A C 1
ATOM 613 O O . ASP A 1 83 ? 19.049 -19.367 -8.595 1.00 79.00 83 ASP A O 1
ATOM 617 N N . SER A 1 84 ? 19.459 -21.021 -10.059 1.00 82.56 84 SER A N 1
ATOM 618 C CA . SER A 1 84 ? 19.467 -22.112 -9.076 1.00 82.56 84 SER A CA 1
ATOM 619 C C . SER A 1 84 ? 20.741 -22.155 -8.233 1.00 82.56 84 SER A C 1
ATOM 621 O O . SER A 1 84 ? 20.716 -22.604 -7.090 1.00 82.56 84 SER A O 1
ATOM 623 N N . ARG A 1 85 ? 21.863 -21.688 -8.790 1.00 84.75 85 ARG A N 1
ATOM 624 C CA . ARG A 1 85 ? 23.179 -21.702 -8.135 1.00 84.75 85 ARG A CA 1
ATOM 625 C C . ARG A 1 85 ? 23.415 -20.448 -7.306 1.00 84.75 85 ARG A C 1
ATOM 627 O O . ARG A 1 85 ? 24.160 -20.487 -6.331 1.00 84.75 85 ARG A O 1
ATOM 634 N N . ARG A 1 86 ? 22.830 -19.328 -7.728 1.00 81.31 86 ARG A N 1
ATOM 635 C CA . ARG A 1 86 ? 23.023 -18.005 -7.137 1.00 81.31 86 ARG A CA 1
ATOM 636 C C . ARG A 1 86 ? 21.680 -17.296 -7.047 1.00 81.31 86 ARG A C 1
ATOM 638 O O . ARG A 1 86 ? 21.365 -16.501 -7.941 1.00 81.31 86 ARG A O 1
ATOM 645 N N . PRO A 1 87 ? 20.907 -17.547 -5.974 1.00 79.50 87 PRO A N 1
ATOM 646 C CA . PRO A 1 87 ? 19.643 -16.860 -5.787 1.00 79.50 87 PRO A CA 1
ATOM 647 C C . PRO A 1 87 ? 19.852 -15.346 -5.858 1.00 79.50 87 PRO A C 1
ATOM 649 O O . PRO A 1 87 ? 20.922 -14.812 -5.530 1.00 79.50 87 PRO A O 1
ATOM 652 N N . LEU A 1 88 ? 18.829 -14.643 -6.336 1.00 80.94 88 LEU A N 1
ATOM 653 C CA . LEU A 1 88 ? 18.857 -13.190 -6.345 1.00 80.94 88 LEU A CA 1
ATOM 654 C C . LEU A 1 88 ? 19.017 -12.677 -4.914 1.00 80.94 88 LEU A C 1
ATOM 656 O O . LEU A 1 88 ? 18.362 -13.148 -3.982 1.00 80.94 88 LEU A O 1
ATOM 660 N N . GLY A 1 89 ? 19.912 -11.706 -4.759 1.00 79.12 89 GLY A N 1
ATOM 661 C CA . GLY A 1 89 ? 20.063 -10.986 -3.506 1.00 79.12 89 GLY A CA 1
ATOM 662 C C . GLY A 1 89 ? 18.795 -10.194 -3.157 1.00 79.12 89 GLY A C 1
ATOM 663 O O . GLY A 1 89 ? 17.902 -10.028 -3.994 1.00 79.12 89 GLY A O 1
ATOM 664 N N . PRO A 1 90 ? 18.709 -9.660 -1.931 1.00 83.75 90 PRO A N 1
ATOM 665 C CA . PRO A 1 90 ? 17.601 -8.811 -1.533 1.00 83.75 90 PRO A CA 1
ATOM 666 C C . PRO A 1 90 ? 17.630 -7.530 -2.377 1.00 83.75 90 PRO A C 1
ATOM 668 O O . PRO A 1 90 ? 18.616 -6.788 -2.388 1.00 83.75 90 PRO A O 1
ATOM 671 N N . CYS A 1 91 ? 16.541 -7.280 -3.100 1.00 87.00 91 CYS A N 1
ATOM 672 C CA . CYS A 1 91 ? 16.392 -6.097 -3.935 1.00 87.00 91 CYS A CA 1
ATOM 673 C C . CYS A 1 91 ? 15.664 -5.008 -3.144 1.00 87.00 91 CYS A C 1
ATOM 675 O O . CYS A 1 91 ? 14.530 -5.241 -2.724 1.00 87.00 91 CYS A O 1
ATOM 677 N N . PRO A 1 92 ? 16.257 -3.818 -2.960 1.00 92.06 92 PRO A N 1
ATOM 678 C CA . PRO A 1 92 ? 15.515 -2.703 -2.400 1.00 92.06 92 PRO A CA 1
ATOM 679 C C . PRO A 1 92 ? 14.430 -2.245 -3.389 1.00 92.06 92 PRO A C 1
ATOM 681 O O . PRO A 1 92 ? 14.664 -2.129 -4.594 1.00 92.06 92 PRO A O 1
ATOM 684 N N . ALA A 1 93 ? 13.236 -1.985 -2.872 1.00 91.94 93 ALA A N 1
ATOM 685 C CA . ALA A 1 93 ? 12.099 -1.456 -3.600 1.00 91.94 93 ALA A CA 1
ATOM 686 C C . ALA A 1 93 ? 12.232 0.060 -3.789 1.00 91.94 93 ALA A C 1
ATOM 688 O O . ALA A 1 93 ? 12.407 0.815 -2.834 1.00 91.94 93 ALA A O 1
ATOM 689 N N . GLU A 1 94 ? 12.115 0.524 -5.029 1.00 91.88 94 GLU A N 1
ATOM 690 C CA . GLU A 1 94 ? 12.057 1.948 -5.355 1.00 91.88 94 GLU A CA 1
ATOM 691 C C . GLU A 1 94 ? 10.649 2.494 -5.064 1.00 91.88 94 GLU A C 1
ATOM 693 O O . GLU A 1 94 ? 9.674 2.110 -5.714 1.00 91.88 94 GLU A O 1
ATOM 698 N N . LEU A 1 95 ? 10.540 3.393 -4.082 1.00 89.56 95 LEU A N 1
ATOM 699 C CA . LEU A 1 95 ? 9.276 4.038 -3.711 1.00 89.56 95 LEU A CA 1
ATOM 700 C C . LEU A 1 95 ? 9.080 5.361 -4.445 1.00 89.56 95 LEU A C 1
ATOM 702 O O . LEU A 1 95 ? 8.007 5.626 -4.986 1.00 89.56 95 LEU A O 1
ATOM 706 N N . LEU A 1 96 ? 10.132 6.180 -4.472 1.00 82.31 96 LEU A N 1
ATOM 707 C CA . LEU A 1 96 ? 10.173 7.446 -5.193 1.00 82.31 96 LEU A CA 1
ATOM 708 C C . LEU A 1 96 ? 11.310 7.379 -6.207 1.00 82.31 96 LEU A C 1
ATOM 710 O O . LEU A 1 96 ? 12.473 7.335 -5.794 1.00 82.31 96 LEU A O 1
ATOM 714 N N . PRO A 1 97 ? 11.014 7.363 -7.517 1.00 69.31 97 PRO A N 1
ATOM 715 C CA . PRO A 1 97 ? 12.066 7.276 -8.505 1.00 69.31 97 PRO A CA 1
ATOM 716 C C . PRO A 1 97 ? 12.796 8.609 -8.682 1.00 69.31 97 PRO A C 1
ATOM 718 O O . PRO A 1 97 ? 12.222 9.680 -8.431 1.00 69.31 97 PRO A O 1
ATOM 721 N N . PRO A 1 98 ? 14.044 8.578 -9.189 1.00 58.84 98 PRO A N 1
ATOM 722 C CA . PRO A 1 98 ? 14.745 9.781 -9.587 1.00 58.84 98 PRO A CA 1
ATOM 723 C C . PRO A 1 98 ? 13.855 10.577 -10.539 1.00 58.84 98 PRO A C 1
ATOM 725 O O . PRO A 1 98 ? 13.372 10.043 -11.536 1.00 58.84 98 PRO A O 1
ATOM 728 N N . ARG A 1 99 ? 13.687 11.876 -10.265 1.00 58.59 99 ARG A N 1
ATOM 729 C CA . ARG A 1 99 ? 12.970 12.821 -11.142 1.00 58.59 99 ARG A CA 1
ATOM 730 C C . ARG A 1 99 ? 11.442 12.665 -11.186 1.00 58.59 99 ARG A C 1
ATOM 732 O O . ARG A 1 99 ? 10.828 13.213 -12.098 1.00 58.59 99 ARG A O 1
ATOM 739 N N . TRP A 1 100 ? 10.815 12.032 -10.189 1.00 62.78 100 TRP A N 1
ATOM 740 C CA . TRP A 1 100 ? 9.345 11.937 -10.068 1.00 62.78 100 TRP A CA 1
ATOM 741 C C . TRP A 1 100 ? 8.599 13.276 -10.266 1.00 62.78 100 TRP A C 1
ATOM 743 O O . TRP A 1 100 ? 7.501 13.303 -10.810 1.00 62.78 100 TRP A O 1
ATOM 753 N N . ALA A 1 101 ? 9.217 14.407 -9.916 1.00 51.03 101 ALA A N 1
ATOM 754 C CA . ALA A 1 101 ? 8.640 15.742 -10.081 1.00 51.03 101 ALA A CA 1
ATOM 755 C C . ALA A 1 101 ? 8.790 16.373 -11.490 1.00 51.03 101 ALA A C 1
ATOM 757 O O . ALA A 1 101 ? 8.481 17.548 -11.651 1.00 51.03 101 ALA A O 1
ATOM 758 N N . GLN A 1 102 ? 9.229 15.655 -12.536 1.00 48.19 102 GLN A N 1
ATOM 759 C CA . GLN A 1 102 ? 9.298 16.200 -13.914 1.00 48.19 102 GLN A CA 1
ATOM 760 C C . GLN A 1 102 ? 7.922 16.356 -14.607 1.00 48.19 102 GLN A C 1
ATOM 762 O O . GLN A 1 102 ? 7.826 16.446 -15.833 1.00 48.19 102 GLN A O 1
ATOM 767 N N . GLY A 1 103 ? 6.844 16.445 -13.824 1.00 48.44 103 GLY A N 1
ATOM 768 C CA . GLY A 1 103 ? 5.532 16.887 -14.279 1.00 48.44 103 GLY A CA 1
ATOM 769 C C . GLY A 1 103 ? 5.540 18.386 -14.582 1.00 48.44 103 GLY A C 1
ATOM 770 O O . GLY A 1 103 ? 5.546 19.213 -13.679 1.00 48.44 103 GLY A O 1
ATOM 771 N N . ARG A 1 104 ? 5.588 18.693 -15.879 1.00 43.31 104 ARG A N 1
ATOM 772 C CA . ARG A 1 104 ? 5.402 19.983 -16.568 1.00 43.31 104 ARG A CA 1
ATOM 773 C C . ARG A 1 104 ? 4.821 21.130 -15.712 1.00 43.31 104 ARG A C 1
ATOM 775 O O . ARG A 1 104 ? 3.647 21.110 -15.365 1.00 43.31 104 ARG A O 1
ATOM 782 N N . GLY A 1 105 ? 5.602 22.199 -15.535 1.00 46.00 105 GLY A N 1
ATOM 783 C CA . GLY A 1 105 ? 5.041 23.557 -15.587 1.00 46.00 105 GLY A CA 1
ATOM 784 C C . GLY A 1 105 ? 4.912 24.372 -14.299 1.00 46.00 105 GLY A C 1
ATOM 785 O O . GLY A 1 105 ? 4.325 25.444 -14.375 1.00 46.00 105 GLY A O 1
ATOM 786 N N . SER A 1 106 ? 5.462 23.958 -13.153 1.00 44.91 106 SER A N 1
ATOM 787 C CA . SER A 1 106 ? 5.557 24.853 -11.983 1.00 44.91 106 SER A CA 1
ATOM 788 C C . SER A 1 106 ? 6.947 25.511 -11.917 1.00 44.91 106 SER A C 1
ATOM 790 O O . SER A 1 106 ? 7.922 24.826 -11.605 1.00 44.91 106 SER A O 1
ATOM 792 N N . PRO A 1 107 ? 7.087 26.815 -12.234 1.00 48.28 107 PRO A N 1
ATOM 793 C CA . PRO A 1 107 ? 8.382 27.494 -12.312 1.00 48.28 107 PRO A CA 1
ATOM 794 C C . PRO A 1 107 ? 8.913 27.975 -10.957 1.00 48.28 107 PRO A C 1
ATOM 796 O O . PRO A 1 107 ? 9.960 28.618 -10.909 1.00 48.28 107 PRO A O 1
ATOM 799 N N . LYS A 1 108 ? 8.211 27.727 -9.850 1.00 54.88 108 LYS A N 1
ATOM 800 C CA . LYS A 1 108 ? 8.609 28.258 -8.549 1.00 54.88 108 LYS A CA 1
ATOM 801 C C . LYS A 1 108 ? 8.379 27.207 -7.471 1.00 54.88 108 LYS A C 1
ATOM 803 O O . LYS A 1 108 ? 7.271 26.714 -7.312 1.00 54.88 108 LYS A O 1
ATOM 808 N N . VAL A 1 109 ? 9.433 26.975 -6.690 1.00 49.84 109 VAL A N 1
ATOM 809 C CA . VAL A 1 109 ? 9.436 26.290 -5.390 1.00 49.84 109 VAL A CA 1
ATOM 810 C C . VAL A 1 109 ? 9.609 24.757 -5.454 1.00 49.84 109 VAL A C 1
ATOM 812 O O . VAL A 1 109 ? 8.680 24.008 -5.729 1.00 49.84 109 VAL A O 1
ATOM 815 N N . ASN A 1 110 ? 10.843 24.335 -5.133 1.00 46.81 110 ASN A N 1
ATOM 816 C CA . ASN A 1 110 ? 11.247 23.161 -4.337 1.00 46.81 110 ASN A CA 1
ATOM 817 C C . ASN A 1 110 ? 12.279 22.227 -4.978 1.00 46.81 110 ASN A C 1
ATOM 819 O O . ASN A 1 110 ? 12.098 21.668 -6.059 1.00 46.81 110 ASN A O 1
ATOM 823 N N . ALA A 1 111 ? 13.374 22.044 -4.233 1.00 58.56 111 ALA A N 1
ATOM 824 C CA . ALA A 1 111 ? 14.389 21.035 -4.472 1.00 58.56 111 ALA A CA 1
ATOM 825 C C . ALA A 1 111 ? 13.732 19.660 -4.657 1.00 58.56 111 ALA A C 1
ATOM 827 O O . ALA A 1 111 ? 12.800 19.284 -3.946 1.00 58.56 111 ALA A O 1
ATOM 828 N N . ARG A 1 112 ? 14.208 18.930 -5.665 1.00 66.44 112 ARG A N 1
ATOM 829 C CA . ARG A 1 112 ? 13.695 17.608 -6.033 1.00 66.44 112 ARG A CA 1
ATOM 830 C C . ARG A 1 112 ? 13.870 16.663 -4.839 1.00 66.44 112 ARG A C 1
ATOM 832 O O . ARG A 1 112 ? 14.985 16.612 -4.322 1.00 66.44 112 ARG A O 1
ATOM 839 N N . PRO A 1 113 ? 12.844 15.895 -4.428 1.00 68.69 113 PRO A N 1
ATOM 840 C CA . PRO A 1 113 ? 13.060 14.882 -3.411 1.00 68.69 113 PRO A CA 1
ATOM 841 C C . PRO A 1 113 ? 14.053 13.836 -3.945 1.00 68.69 113 PRO A C 1
ATOM 843 O O . PRO A 1 113 ? 14.011 13.506 -5.141 1.00 68.69 113 PRO A O 1
ATOM 846 N N . PRO A 1 114 ? 14.965 13.340 -3.095 1.00 78.25 114 PRO A N 1
ATOM 847 C CA . PRO A 1 114 ? 15.890 12.281 -3.469 1.00 78.25 114 PRO A CA 1
ATOM 848 C C . PRO A 1 114 ? 15.120 11.005 -3.821 1.00 78.25 114 PRO A C 1
ATOM 850 O O . PRO A 1 114 ? 13.969 10.818 -3.417 1.00 78.25 114 PRO A O 1
ATOM 853 N N . ALA A 1 115 ? 15.768 10.096 -4.552 1.00 88.44 115 ALA A N 1
ATOM 854 C CA . ALA A 1 115 ? 15.210 8.760 -4.713 1.00 88.44 115 ALA A CA 1
ATOM 855 C C . ALA A 1 115 ? 15.131 8.071 -3.340 1.00 88.44 115 ALA A C 1
ATOM 857 O O . ALA A 1 115 ? 16.095 8.094 -2.571 1.00 88.44 115 ALA A O 1
ATOM 858 N N . LEU A 1 116 ? 13.980 7.474 -3.042 1.00 93.19 116 LEU A N 1
ATOM 859 C CA . LEU A 1 116 ? 13.733 6.784 -1.780 1.00 93.19 116 LEU A CA 1
ATOM 860 C C . LEU A 1 116 ? 13.576 5.297 -2.053 1.00 93.19 116 LEU A C 1
ATOM 862 O O . LEU A 1 116 ? 12.672 4.888 -2.790 1.00 93.19 116 LEU A O 1
ATOM 866 N N . TYR A 1 117 ? 14.439 4.506 -1.431 1.00 95.06 117 TYR A N 1
ATOM 867 C CA . TYR A 1 117 ? 14.386 3.058 -1.489 1.00 95.06 117 TYR A CA 1
ATOM 868 C C . TYR A 1 117 ? 13.955 2.485 -0.138 1.00 95.06 117 TYR A C 1
ATOM 870 O O . TYR A 1 117 ? 14.266 3.042 0.915 1.00 95.06 117 TYR A O 1
ATOM 878 N N . LEU A 1 118 ? 13.268 1.350 -0.173 1.00 95.62 118 LEU A N 1
ATOM 879 C CA . LEU A 1 118 ? 12.864 0.568 0.990 1.00 95.62 118 LEU A CA 1
ATOM 880 C C . LEU A 1 118 ? 13.426 -0.844 0.849 1.00 95.62 118 LEU A C 1
ATOM 882 O O . LEU A 1 118 ? 13.323 -1.430 -0.222 1.00 95.62 118 LEU A O 1
ATOM 886 N N . GLY A 1 119 ? 14.026 -1.404 1.892 1.00 93.88 119 GLY A N 1
ATOM 887 C CA . GLY A 1 119 ? 14.574 -2.754 1.808 1.00 93.88 119 GLY A CA 1
ATOM 888 C C . GLY A 1 119 ? 14.786 -3.417 3.157 1.00 93.88 119 GLY A C 1
ATOM 889 O O . GLY A 1 119 ? 14.610 -2.821 4.219 1.00 93.88 119 GLY A O 1
ATOM 890 N N . ASP A 1 120 ? 15.194 -4.679 3.100 1.00 91.06 120 ASP A N 1
ATOM 891 C CA . ASP A 1 120 ? 15.507 -5.462 4.289 1.00 91.06 120 ASP A CA 1
ATOM 892 C C . ASP A 1 120 ? 16.915 -5.127 4.803 1.00 91.06 120 ASP A C 1
ATOM 894 O O . ASP A 1 120 ? 17.775 -4.655 4.060 1.00 91.06 120 ASP A O 1
ATOM 898 N N . LEU A 1 121 ? 17.220 -5.491 6.054 1.00 88.19 121 LEU A N 1
ATOM 899 C CA . LEU A 1 121 ? 18.585 -5.387 6.599 1.00 88.19 121 LEU A CA 1
ATOM 900 C C . LEU A 1 121 ? 19.623 -6.151 5.758 1.00 88.19 121 LEU A C 1
ATOM 902 O O . LEU A 1 121 ? 20.792 -5.769 5.715 1.00 88.19 121 LEU A O 1
ATOM 906 N N . ARG A 1 122 ? 19.189 -7.190 5.036 1.00 87.69 122 ARG A N 1
ATOM 907 C CA . ARG A 1 122 ? 20.026 -7.953 4.102 1.00 87.69 122 ARG A CA 1
ATOM 908 C C . ARG A 1 122 ? 20.504 -7.112 2.905 1.00 87.69 122 ARG A C 1
ATOM 910 O O . ARG A 1 122 ? 21.514 -7.445 2.299 1.00 87.69 122 ARG A O 1
ATOM 917 N N . CYS A 1 123 ? 19.836 -6.002 2.574 1.00 87.12 123 CYS A N 1
ATOM 918 C CA . CYS A 1 123 ? 20.330 -5.045 1.574 1.00 87.12 123 CYS A CA 1
ATOM 919 C C . CYS A 1 123 ? 21.597 -4.306 2.045 1.00 87.12 123 CYS A C 1
ATOM 921 O O . CYS A 1 123 ? 22.315 -3.742 1.221 1.00 87.12 123 CYS A O 1
ATOM 923 N N . CYS A 1 124 ? 21.870 -4.310 3.354 1.00 82.69 124 CYS A N 1
ATOM 924 C CA . CYS A 1 124 ? 23.026 -3.659 3.969 1.00 82.69 124 CYS A CA 1
ATOM 925 C C . CYS A 1 124 ? 24.165 -4.632 4.288 1.00 82.69 124 CYS A C 1
ATOM 927 O O . CYS A 1 124 ? 25.300 -4.198 4.491 1.00 82.69 124 CYS A O 1
ATOM 929 N N . THR A 1 125 ? 23.886 -5.935 4.375 1.00 78.31 125 THR A N 1
ATOM 930 C CA . THR A 1 125 ? 24.926 -6.934 4.628 1.00 78.31 125 THR A CA 1
ATOM 931 C C . THR A 1 125 ? 25.846 -7.015 3.419 1.00 78.31 125 THR A C 1
ATOM 933 O O . THR A 1 125 ? 25.379 -7.183 2.292 1.00 78.31 125 THR A O 1
ATOM 936 N N . LYS A 1 126 ? 27.157 -6.872 3.650 1.00 61.81 126 LYS A N 1
ATOM 937 C CA . LYS A 1 126 ? 28.161 -7.016 2.596 1.00 61.81 126 LYS A CA 1
ATOM 938 C C . LYS A 1 126 ? 27.997 -8.392 1.957 1.00 61.81 126 LYS A C 1
ATOM 940 O O . LYS A 1 126 ? 28.184 -9.399 2.636 1.00 61.81 126 LYS A O 1
ATOM 945 N N . PHE A 1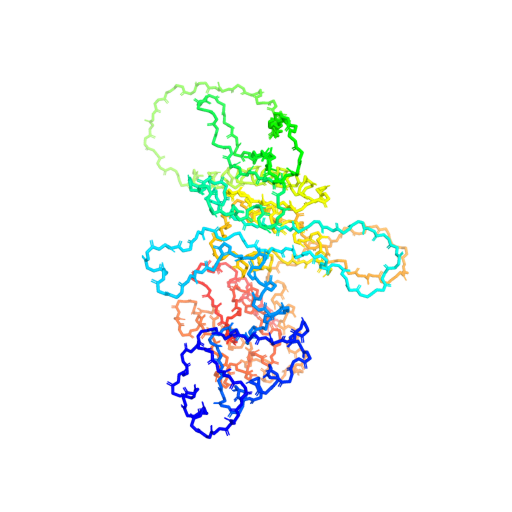 127 ? 27.707 -8.428 0.660 1.00 53.69 127 PHE A N 1
ATOM 946 C CA . PHE A 1 127 ? 28.039 -9.596 -0.140 1.00 53.69 127 PHE A CA 1
ATOM 947 C C . PHE A 1 127 ? 29.554 -9.762 -0.033 1.00 53.69 127 PHE A C 1
ATOM 949 O O . PHE A 1 127 ? 30.325 -8.864 -0.369 1.00 53.69 127 PHE A O 1
ATOM 956 N N . THR A 1 128 ? 29.977 -10.855 0.591 1.00 45.94 128 THR A N 1
ATOM 957 C CA . THR A 1 128 ? 31.370 -11.121 0.976 1.00 45.94 128 THR A CA 1
ATOM 958 C C . THR A 1 128 ? 32.284 -11.363 -0.229 1.00 45.94 128 THR A C 1
ATOM 960 O O . THR A 1 128 ? 33.496 -11.488 -0.072 1.00 45.94 128 THR A O 1
ATOM 963 N N . SER A 1 129 ? 31.734 -11.381 -1.443 1.00 53.28 129 SER A N 1
ATOM 964 C CA . SER A 1 129 ? 32.443 -11.551 -2.704 1.00 53.28 129 SER A CA 1
ATOM 965 C C . SER A 1 129 ? 32.729 -10.195 -3.367 1.00 53.28 129 SER A C 1
ATOM 967 O O . SER A 1 129 ? 31.830 -9.455 -3.755 1.00 53.28 129 SER A O 1
ATOM 969 N N . SER A 1 130 ? 34.013 -9.891 -3.576 1.00 51.66 130 SER A N 1
ATOM 970 C CA . SER A 1 130 ? 34.534 -8.636 -4.156 1.00 51.66 130 SER A CA 1
ATOM 971 C C . SER A 1 130 ? 34.035 -8.271 -5.567 1.00 51.66 130 SER A C 1
ATOM 973 O O . SER A 1 130 ? 34.399 -7.217 -6.084 1.00 51.66 130 SER A O 1
ATOM 975 N N . ARG A 1 131 ? 33.224 -9.124 -6.208 1.00 54.88 131 ARG A N 1
ATOM 976 C CA . ARG A 1 131 ? 32.690 -8.922 -7.565 1.00 54.88 131 ARG A CA 1
ATOM 977 C C . ARG A 1 131 ? 31.223 -8.511 -7.615 1.00 54.88 131 ARG A C 1
ATOM 979 O O . ARG A 1 131 ? 30.791 -8.015 -8.652 1.00 54.88 131 ARG A O 1
ATOM 986 N N . GLU A 1 132 ? 30.454 -8.704 -6.549 1.00 56.97 132 GLU A N 1
ATOM 987 C CA . GLU A 1 132 ? 29.054 -8.289 -6.549 1.00 56.97 132 GLU A CA 1
ATOM 988 C C . GLU A 1 132 ? 28.990 -6.813 -6.160 1.00 56.97 132 GLU A C 1
ATOM 990 O O . GLU A 1 132 ? 29.220 -6.447 -5.007 1.00 56.97 132 GLU A O 1
ATOM 995 N N . GLN A 1 133 ? 28.719 -5.944 -7.142 1.00 58.06 133 GLN A N 1
ATOM 996 C CA . GLN A 1 133 ? 28.363 -4.557 -6.853 1.00 58.06 133 GLN A CA 1
ATOM 997 C C . GLN A 1 133 ? 27.216 -4.579 -5.846 1.00 58.06 133 GLN A C 1
ATOM 999 O O . GLN A 1 133 ? 26.134 -5.094 -6.139 1.00 58.06 133 GLN A O 1
ATOM 1004 N N . LEU A 1 134 ? 27.460 -4.033 -4.652 1.00 72.62 134 LEU A N 1
ATOM 1005 C CA . LEU A 1 134 ? 26.425 -3.922 -3.633 1.00 72.62 134 LEU A CA 1
ATOM 1006 C C . LEU A 1 134 ? 25.239 -3.180 -4.264 1.00 72.62 134 LEU A C 1
ATOM 1008 O O . LEU A 1 134 ? 25.470 -2.142 -4.893 1.00 72.62 134 LEU A O 1
ATOM 1012 N N . PRO A 1 135 ? 23.988 -3.648 -4.092 1.00 82.81 135 PRO A N 1
ATOM 1013 C CA . PRO A 1 135 ? 22.807 -2.957 -4.610 1.00 82.81 135 PRO A CA 1
ATOM 1014 C C . PRO A 1 135 ? 22.831 -1.450 -4.316 1.00 82.81 135 PRO A C 1
ATOM 1016 O O . PRO A 1 135 ? 22.485 -0.635 -5.163 1.00 82.81 135 PRO A O 1
ATOM 1019 N N . LEU A 1 136 ? 23.357 -1.068 -3.148 1.00 85.88 136 LEU A N 1
ATOM 1020 C CA . LEU A 1 136 ? 23.554 0.323 -2.735 1.00 85.88 136 LEU A CA 1
ATOM 1021 C C . LEU A 1 136 ? 24.483 1.118 -3.664 1.00 85.88 136 LEU A C 1
ATOM 1023 O O . LEU A 1 136 ? 24.193 2.269 -3.974 1.00 85.88 136 LEU A O 1
ATOM 1027 N N . GLN A 1 137 ? 25.581 0.521 -4.130 1.00 85.00 137 GLN A N 1
ATOM 1028 C CA . GLN A 1 137 ? 26.517 1.171 -5.050 1.00 85.00 137 GLN A CA 1
ATOM 1029 C C . GLN A 1 137 ? 25.904 1.332 -6.440 1.00 85.00 137 GLN A C 1
ATOM 1031 O O . GLN A 1 137 ? 25.955 2.425 -6.998 1.00 85.00 137 GLN A O 1
ATOM 1036 N N . ALA A 1 138 ? 25.271 0.277 -6.966 1.00 83.88 138 ALA A N 1
ATOM 1037 C CA . ALA A 1 138 ? 24.607 0.313 -8.270 1.00 83.88 138 ALA A CA 1
ATOM 1038 C C . ALA A 1 138 ? 23.467 1.349 -8.314 1.00 83.88 138 ALA A C 1
ATOM 1040 O O . ALA A 1 138 ? 23.271 2.038 -9.314 1.00 83.88 138 ALA A O 1
ATOM 1041 N N . LEU A 1 139 ? 22.748 1.509 -7.200 1.00 87.25 139 LEU A N 1
ATOM 1042 C CA . LEU A 1 139 ? 21.662 2.480 -7.062 1.00 87.25 139 LEU A CA 1
ATOM 1043 C C . LEU A 1 139 ? 22.133 3.889 -6.679 1.00 87.25 139 LEU A C 1
ATOM 1045 O O . LEU A 1 139 ? 21.301 4.797 -6.606 1.00 87.25 139 LEU A O 1
ATOM 1049 N N . GLY A 1 140 ? 23.434 4.079 -6.432 1.00 88.69 140 GLY A N 1
ATOM 1050 C CA . GLY A 1 140 ? 23.998 5.356 -6.001 1.00 88.69 140 GLY A CA 1
ATOM 1051 C C . GLY A 1 140 ? 23.416 5.833 -4.669 1.00 88.69 140 GLY A C 1
ATOM 1052 O O . GLY A 1 140 ? 23.070 7.004 -4.543 1.00 88.69 140 GLY A O 1
ATOM 1053 N N . VAL A 1 141 ? 23.258 4.924 -3.705 1.00 90.31 141 VAL A N 1
ATOM 1054 C CA . VAL A 1 141 ? 22.725 5.184 -2.362 1.00 90.31 141 VAL A CA 1
ATOM 1055 C C . VAL A 1 141 ? 23.888 5.412 -1.389 1.00 90.31 141 VAL A C 1
ATOM 1057 O O . VAL A 1 141 ? 24.461 4.438 -0.900 1.00 90.31 141 VAL A O 1
ATOM 1060 N N . PRO A 1 142 ? 24.267 6.670 -1.090 1.00 88.81 142 PRO A N 1
ATOM 1061 C CA . PRO A 1 142 ? 25.332 6.983 -0.135 1.00 88.81 142 PRO A CA 1
ATOM 1062 C C . PRO A 1 142 ? 24.894 6.920 1.334 1.00 88.81 142 PRO A C 1
ATOM 1064 O O . PRO A 1 142 ? 25.740 7.065 2.210 1.00 88.81 142 PRO A O 1
ATOM 1067 N N . ALA A 1 143 ? 23.604 6.745 1.631 1.00 88.75 143 ALA A N 1
ATOM 1068 C CA . ALA A 1 143 ? 23.099 6.748 3.002 1.00 88.75 143 ALA A CA 1
ATOM 1069 C C . ALA A 1 143 ? 22.034 5.667 3.225 1.00 88.75 143 ALA A C 1
ATOM 1071 O O . ALA A 1 143 ? 21.068 5.549 2.468 1.00 88.75 143 ALA A O 1
ATOM 1072 N N . VAL A 1 144 ? 22.196 4.910 4.308 1.00 89.56 144 VAL A N 1
ATOM 1073 C CA . VAL A 1 144 ? 21.199 3.963 4.816 1.00 89.56 144 VAL A CA 1
ATOM 1074 C C . VAL A 1 144 ? 20.627 4.516 6.113 1.00 89.56 144 VAL A C 1
ATOM 1076 O O . VAL A 1 144 ? 21.371 4.777 7.052 1.00 89.56 144 VAL A O 1
ATOM 1079 N N . VAL A 1 145 ? 19.308 4.649 6.190 1.00 90.88 145 VAL A N 1
ATOM 1080 C CA . VAL A 1 145 ? 18.592 4.998 7.418 1.00 90.88 145 VAL A CA 1
ATOM 1081 C C . VAL A 1 145 ? 18.044 3.708 8.021 1.00 90.88 145 VAL A C 1
ATOM 1083 O O . VAL A 1 145 ? 17.056 3.145 7.544 1.00 90.88 145 VAL A O 1
ATOM 1086 N N . ARG A 1 146 ? 18.717 3.209 9.059 1.00 91.06 146 ARG A N 1
ATOM 1087 C 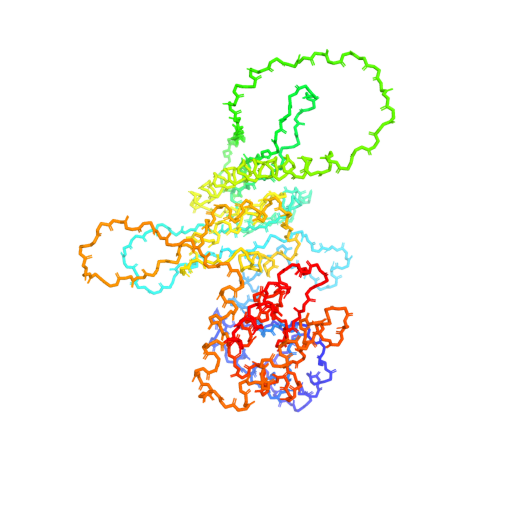CA . ARG A 1 146 ? 18.292 2.037 9.824 1.00 91.06 146 ARG A CA 1
ATOM 1088 C C . ARG A 1 146 ? 17.317 2.464 10.912 1.00 91.06 146 ARG A C 1
ATOM 1090 O O . ARG A 1 146 ? 17.625 3.328 11.727 1.00 91.06 146 ARG A O 1
ATOM 1097 N N . LEU A 1 147 ? 16.159 1.821 10.913 1.00 92.38 147 LEU A N 1
ATOM 1098 C CA . LEU A 1 147 ? 15.039 2.099 11.795 1.00 92.38 147 LEU A CA 1
ATOM 1099 C C . LEU A 1 147 ? 14.774 0.859 12.639 1.00 92.38 147 LEU A C 1
ATOM 1101 O O . LEU A 1 147 ? 14.300 -0.153 12.124 1.00 92.38 147 LEU A O 1
ATOM 1105 N N . SER A 1 148 ? 15.099 0.925 13.923 1.00 90.19 148 SER A N 1
ATOM 1106 C CA . SER A 1 148 ? 14.802 -0.140 14.883 1.00 90.19 148 SER A CA 1
ATOM 1107 C C . SER A 1 148 ? 13.794 0.355 15.904 1.00 90.19 148 SER A C 1
ATOM 1109 O O . SER A 1 148 ? 13.868 1.499 16.348 1.00 90.19 148 SER A O 1
ATOM 1111 N N . LEU A 1 149 ? 12.873 -0.518 16.293 1.00 86.19 149 LEU A N 1
ATOM 1112 C CA . LEU A 1 149 ? 12.075 -0.298 17.489 1.00 86.19 149 LEU A CA 1
ATOM 1113 C C . LEU A 1 149 ? 13.011 -0.505 18.679 1.00 86.19 149 LEU A C 1
ATOM 1115 O O . LEU A 1 149 ? 13.709 -1.519 18.734 1.00 86.19 149 LEU A O 1
ATOM 1119 N N . GLY A 1 150 ? 13.102 0.484 19.564 1.00 78.75 150 GLY A N 1
ATOM 1120 C CA . GLY A 1 150 ? 13.809 0.322 20.823 1.00 78.75 150 GLY A CA 1
ATOM 1121 C C . GLY A 1 150 ? 13.116 -0.779 21.610 1.00 78.75 150 GLY A C 1
ATOM 1122 O O . GLY A 1 150 ? 12.005 -0.581 22.089 1.00 78.75 150 GLY A O 1
ATOM 1123 N N . GLN A 1 151 ? 13.750 -1.945 21.703 1.00 64.62 151 GLN A N 1
ATOM 1124 C CA . GLN A 1 151 ? 13.514 -2.818 22.843 1.00 64.62 151 GLN A CA 1
ATOM 1125 C C . GLN A 1 151 ? 14.138 -2.070 24.013 1.00 64.62 151 GLN A C 1
ATOM 1127 O O . GLN A 1 151 ? 15.296 -1.658 23.896 1.00 64.62 151 GLN A O 1
ATOM 1132 N N . GLY A 1 152 ? 13.346 -1.767 25.045 1.00 55.56 152 GLY A N 1
ATOM 1133 C CA . GLY A 1 152 ? 13.865 -1.121 26.245 1.00 55.56 152 GLY A CA 1
ATOM 1134 C C . GLY A 1 152 ? 15.161 -1.820 26.636 1.00 55.56 152 GLY A C 1
ATOM 1135 O O . GLY A 1 152 ? 15.197 -3.048 26.696 1.00 55.56 152 GLY A O 1
ATOM 1136 N N . LEU A 1 153 ? 16.244 -1.052 26.776 1.00 47.69 153 LEU A N 1
ATOM 1137 C CA . LEU A 1 153 ? 17.436 -1.554 27.453 1.00 47.69 153 LEU A CA 1
ATOM 1138 C C . LEU A 1 153 ? 16.942 -2.174 28.761 1.00 47.69 153 LEU A C 1
ATOM 1140 O O . LEU A 1 153 ? 16.111 -1.555 29.417 1.00 47.69 153 LEU A O 1
ATOM 1144 N N . GLU A 1 154 ? 17.385 -3.393 29.054 1.00 47.19 154 GLU A N 1
ATOM 1145 C CA . GLU A 1 154 ? 16.886 -4.301 30.099 1.00 47.19 154 GLU A CA 1
ATOM 1146 C C . GLU A 1 154 ? 17.036 -3.783 31.549 1.00 47.19 154 GLU A C 1
ATOM 1148 O O . GLU A 1 154 ? 17.218 -4.563 32.476 1.00 47.19 154 GLU A O 1
ATOM 1153 N N . ASP A 1 155 ? 16.943 -2.475 31.788 1.00 47.41 155 ASP A N 1
ATOM 1154 C CA . ASP A 1 155 ? 16.619 -1.935 33.101 1.00 47.41 155 ASP A CA 1
ATOM 1155 C C . ASP A 1 155 ? 15.111 -2.104 33.325 1.00 47.41 155 ASP A C 1
ATOM 1157 O O . ASP A 1 155 ? 14.304 -1.207 33.077 1.00 47.41 155 ASP A O 1
ATOM 1161 N N . GLU A 1 156 ? 14.727 -3.284 33.824 1.00 51.16 156 GLU A N 1
ATOM 1162 C CA . GLU A 1 156 ? 13.351 -3.680 34.184 1.00 51.16 156 GLU A CA 1
ATOM 1163 C C . GLU A 1 156 ? 12.637 -2.721 35.162 1.00 51.16 156 GLU A C 1
ATOM 1165 O O . GLU A 1 156 ? 11.460 -2.893 35.469 1.00 51.16 156 GLU A O 1
ATOM 1170 N N . SER A 1 157 ? 13.325 -1.697 35.667 1.00 52.16 157 SER A N 1
ATOM 1171 C CA . SER A 1 157 ? 12.823 -0.780 36.689 1.00 52.16 157 SER A CA 1
ATOM 1172 C C . SER A 1 157 ? 12.211 0.515 36.147 1.00 52.16 157 SER A C 1
ATOM 1174 O O . SER A 1 157 ? 11.613 1.266 36.918 1.00 52.16 157 SER A O 1
ATOM 1176 N N . GLN A 1 158 ? 12.291 0.788 34.841 1.00 50.25 158 GLN A N 1
ATOM 1177 C CA . GLN A 1 158 ? 11.651 1.960 34.237 1.00 50.25 158 GLN A CA 1
ATOM 1178 C C . GLN A 1 158 ? 10.883 1.526 32.992 1.00 50.25 158 GLN A C 1
ATOM 1180 O O . GLN A 1 158 ? 11.473 1.018 32.048 1.00 50.25 158 GLN A O 1
ATOM 1185 N N . GLY A 1 159 ? 9.559 1.694 32.983 1.00 54.47 159 GLY A N 1
ATOM 1186 C CA . GLY A 1 159 ? 8.693 1.342 31.853 1.00 54.47 159 GLY A CA 1
ATOM 1187 C C . GLY A 1 159 ? 9.008 2.158 30.595 1.00 54.47 159 GLY A C 1
ATOM 1188 O O . GLY A 1 159 ? 8.315 3.125 30.280 1.00 54.47 159 GLY A O 1
ATOM 1189 N N . VAL A 1 160 ? 10.068 1.792 29.871 1.00 59.25 160 VAL A N 1
ATOM 1190 C CA . VAL A 1 160 ? 10.492 2.479 28.651 1.00 59.25 160 VAL A CA 1
ATOM 1191 C C . VAL A 1 160 ? 9.557 2.080 27.516 1.00 59.25 160 VAL A C 1
ATOM 1193 O O . VAL A 1 160 ? 9.607 0.968 26.991 1.00 59.25 160 VAL A O 1
ATOM 1196 N N . LEU A 1 161 ? 8.700 3.018 27.116 1.00 58.62 161 LEU A N 1
ATOM 1197 C CA . LEU A 1 161 ? 7.844 2.861 25.946 1.00 58.62 161 LEU A CA 1
ATOM 1198 C C . LEU A 1 161 ? 8.691 2.693 24.666 1.00 58.62 161 LEU A C 1
ATOM 1200 O O . LEU A 1 161 ? 9.730 3.345 24.518 1.00 58.62 161 LEU A O 1
ATOM 1204 N N . PRO A 1 162 ? 8.246 1.867 23.701 1.00 72.06 162 PRO A N 1
ATOM 1205 C CA . PRO A 1 162 ? 9.001 1.593 22.483 1.00 72.06 162 PRO A CA 1
ATOM 1206 C C . PRO A 1 162 ? 9.111 2.849 21.605 1.00 72.06 162 PRO A C 1
ATOM 1208 O O . PRO A 1 162 ? 8.155 3.276 20.955 1.00 72.06 162 PRO A O 1
ATOM 1211 N N . GLY A 1 163 ? 10.302 3.447 21.572 1.00 79.50 163 GLY A N 1
ATOM 1212 C CA . GLY A 1 163 ? 10.650 4.545 20.669 1.00 79.50 163 GLY A CA 1
ATOM 1213 C C . GLY A 1 163 ? 11.199 4.052 19.326 1.00 79.50 163 GLY A C 1
ATOM 1214 O O . GLY A 1 163 ? 11.731 2.946 19.219 1.00 79.50 163 GLY A O 1
ATOM 1215 N N . LEU A 1 164 ? 11.115 4.885 18.282 1.00 86.00 164 LEU A N 1
ATOM 1216 C CA . LEU A 1 164 ? 11.801 4.616 17.014 1.00 86.00 164 LEU A CA 1
ATOM 1217 C C . LEU A 1 164 ? 13.238 5.140 17.073 1.00 86.00 164 LEU A C 1
ATOM 1219 O O . LEU A 1 164 ? 13.451 6.350 17.104 1.00 86.00 164 LEU A O 1
ATOM 1223 N N . ARG A 1 165 ? 14.226 4.246 17.006 1.00 86.88 165 ARG A N 1
ATOM 1224 C CA . ARG A 1 165 ? 15.638 4.624 16.901 1.00 86.88 165 ARG A CA 1
ATOM 1225 C C . ARG A 1 165 ? 16.034 4.783 15.436 1.00 86.88 165 ARG A C 1
ATOM 1227 O O . ARG A 1 165 ? 15.801 3.884 14.624 1.00 86.88 165 ARG A O 1
ATOM 1234 N N . VAL A 1 166 ? 16.654 5.916 15.112 1.00 87.19 166 VAL A N 1
ATOM 1235 C CA . VAL A 1 166 ? 17.049 6.291 13.748 1.00 87.19 166 VAL A CA 1
ATOM 1236 C C . VAL A 1 166 ? 18.570 6.337 13.652 1.00 87.19 166 VAL A C 1
ATOM 1238 O O . VAL A 1 166 ? 19.203 7.202 14.234 1.00 87.19 166 VAL A O 1
ATOM 1241 N N . MET A 1 167 ? 19.181 5.441 12.884 1.00 85.94 167 MET A N 1
ATOM 1242 C CA . MET A 1 167 ? 20.632 5.440 12.677 1.00 85.94 167 MET A CA 1
ATOM 1243 C C . MET A 1 167 ? 20.950 5.676 11.205 1.00 85.94 167 MET A C 1
ATOM 1245 O O . MET A 1 167 ? 20.480 4.935 10.344 1.00 85.94 167 MET A O 1
ATOM 1249 N N . THR A 1 168 ? 21.763 6.691 10.908 1.00 86.56 168 THR A N 1
ATOM 1250 C CA . THR A 1 168 ? 22.201 6.970 9.535 1.00 86.56 168 THR A CA 1
ATOM 1251 C C . THR A 1 168 ? 23.594 6.394 9.320 1.00 86.56 168 THR A C 1
ATOM 1253 O O . THR A 1 168 ? 24.555 6.801 9.963 1.00 86.56 168 THR A O 1
ATOM 1256 N N . ILE A 1 169 ? 23.708 5.432 8.411 1.00 85.12 169 ILE A N 1
ATOM 1257 C CA . ILE A 1 169 ? 24.962 4.764 8.073 1.00 85.12 169 ILE A CA 1
ATOM 1258 C C . ILE A 1 169 ? 25.435 5.302 6.717 1.00 85.12 169 ILE A C 1
ATOM 1260 O O . ILE A 1 169 ? 24.743 5.090 5.713 1.00 85.12 169 ILE A O 1
ATOM 1264 N N . PRO A 1 170 ? 26.599 5.970 6.645 1.00 85.25 170 PRO A N 1
ATOM 1265 C CA . PRO A 1 170 ? 27.173 6.371 5.370 1.00 85.25 170 PRO A CA 1
ATOM 1266 C C . PRO A 1 170 ? 27.665 5.141 4.594 1.00 85.25 170 PRO A C 1
ATOM 1268 O O . PRO A 1 170 ? 28.344 4.263 5.129 1.00 85.25 170 PRO A O 1
ATOM 1271 N N . VAL A 1 171 ? 27.339 5.086 3.306 1.00 84.12 171 VAL A N 1
ATOM 1272 C CA . VAL A 1 171 ? 27.775 4.050 2.369 1.00 84.12 171 VAL A CA 1
ATOM 1273 C C . VAL A 1 171 ? 28.904 4.612 1.520 1.00 84.12 171 VAL A C 1
ATOM 1275 O O . VAL A 1 171 ? 28.764 5.653 0.879 1.00 84.12 171 VAL A O 1
ATOM 1278 N N . ARG A 1 172 ? 30.027 3.890 1.466 1.00 77.31 172 ARG A N 1
ATOM 1279 C CA . ARG A 1 172 ? 31.111 4.229 0.542 1.00 77.31 172 ARG A CA 1
ATOM 1280 C C . ARG A 1 172 ? 30.690 3.886 -0.879 1.00 77.31 172 ARG A C 1
ATOM 1282 O O . ARG A 1 172 ? 30.665 2.714 -1.268 1.00 77.31 172 ARG A O 1
ATOM 1289 N N . LEU A 1 173 ? 30.378 4.919 -1.646 1.00 81.19 173 LEU A N 1
ATOM 1290 C CA . LEU A 1 173 ? 30.357 4.810 -3.093 1.00 81.19 173 LEU A CA 1
ATOM 1291 C C . LEU A 1 173 ? 31.812 4.745 -3.580 1.00 81.19 173 LEU A C 1
ATOM 1293 O O . LEU A 1 173 ? 32.661 5.425 -3.001 1.00 81.19 173 LEU A O 1
ATOM 1297 N N . PRO A 1 174 ? 32.130 3.918 -4.588 1.00 75.25 174 PRO A N 1
ATOM 1298 C CA . PRO A 1 174 ? 33.458 3.896 -5.182 1.00 75.25 174 PRO A CA 1
ATOM 1299 C C . PRO A 1 174 ? 33.742 5.265 -5.813 1.00 75.25 174 PRO A C 1
ATOM 1301 O O . PRO A 1 174 ? 33.324 5.553 -6.931 1.00 75.25 174 PRO A O 1
ATOM 1304 N N . THR A 1 175 ? 34.407 6.139 -5.062 1.00 71.12 175 THR A N 1
ATOM 1305 C CA . THR A 1 175 ? 34.978 7.383 -5.565 1.00 71.12 175 THR A CA 1
ATOM 1306 C C . THR A 1 175 ? 36.363 7.072 -6.111 1.00 71.12 175 THR A C 1
ATOM 1308 O O . THR A 1 175 ? 37.102 6.277 -5.536 1.00 71.12 175 THR A O 1
ATOM 1311 N N . SER A 1 176 ? 36.770 7.732 -7.190 1.00 67.56 176 SER A N 1
ATOM 1312 C CA . SER A 1 176 ? 38.137 7.645 -7.726 1.00 67.56 176 SER A CA 1
ATOM 1313 C C . SER A 1 176 ? 39.206 8.261 -6.800 1.00 67.56 176 SER A C 1
ATOM 1315 O O . SER A 1 176 ? 40.332 8.488 -7.227 1.00 67.56 176 SER A O 1
ATOM 1317 N N . SER A 1 177 ? 38.862 8.574 -5.547 1.00 59.88 177 SER A N 1
ATOM 1318 C CA . SER A 1 177 ? 39.661 9.342 -4.591 1.00 59.88 177 SER A CA 1
ATOM 1319 C C . SER A 1 177 ? 39.827 8.559 -3.286 1.00 59.88 177 SER A C 1
ATOM 1321 O O . SER A 1 177 ? 38.851 8.036 -2.747 1.00 59.88 177 SER A O 1
ATOM 1323 N N . SER A 1 178 ? 41.067 8.482 -2.793 1.00 53.38 178 SER A N 1
ATOM 1324 C CA . SER A 1 178 ? 41.545 7.601 -1.715 1.00 53.38 178 SER A CA 1
ATOM 1325 C C . SER A 1 178 ? 41.367 8.141 -0.284 1.00 53.38 178 SER A C 1
ATOM 1327 O O . SER A 1 178 ? 42.132 7.769 0.605 1.00 53.38 178 SER A O 1
ATOM 1329 N N . ALA A 1 179 ? 40.409 9.034 -0.026 1.00 57.06 179 ALA A N 1
ATOM 1330 C CA . ALA A 1 179 ? 40.244 9.625 1.306 1.00 57.06 179 ALA A CA 1
ATOM 1331 C C . ALA A 1 179 ? 39.644 8.630 2.338 1.00 57.06 179 ALA A C 1
ATOM 1333 O O . ALA A 1 179 ? 38.760 7.839 1.989 1.00 57.06 179 ALA A O 1
ATOM 1334 N N . PRO A 1 180 ? 40.089 8.655 3.614 1.00 52.72 180 PRO A N 1
ATOM 1335 C CA . PRO A 1 180 ? 39.544 7.810 4.682 1.00 52.72 180 PRO A CA 1
ATOM 1336 C C . PRO A 1 180 ? 38.104 8.210 5.085 1.00 52.72 180 PRO A C 1
ATOM 1338 O O . PRO A 1 180 ? 37.695 9.351 4.874 1.00 52.72 180 PRO A O 1
ATOM 1341 N N . PRO A 1 181 ? 37.304 7.283 5.655 1.00 53.81 181 PRO A N 1
ATOM 1342 C CA . PRO A 1 181 ? 35.894 7.518 5.999 1.00 53.81 181 PRO A CA 1
ATOM 1343 C C . PRO A 1 181 ? 35.694 8.498 7.169 1.00 53.81 181 PRO A C 1
ATOM 1345 O O . PRO A 1 181 ? 36.446 8.474 8.140 1.00 53.81 181 PRO A O 1
ATOM 1348 N N . ALA A 1 182 ? 34.586 9.245 7.147 1.00 56.56 182 ALA A N 1
ATOM 1349 C CA . ALA A 1 182 ? 34.014 9.834 8.359 1.00 56.56 182 ALA A CA 1
ATOM 1350 C C . ALA A 1 182 ? 33.367 8.738 9.234 1.00 56.56 182 ALA A C 1
ATOM 1352 O O . ALA A 1 182 ? 32.794 7.778 8.706 1.00 56.56 182 ALA A O 1
ATOM 1353 N N . ALA A 1 183 ? 33.468 8.866 10.560 1.00 58.41 183 ALA A N 1
ATOM 1354 C CA . ALA A 1 183 ? 32.830 7.952 11.509 1.00 58.41 183 ALA A CA 1
ATOM 1355 C C . ALA A 1 183 ? 31.291 7.974 11.354 1.00 58.41 183 ALA A C 1
ATOM 1357 O O . ALA A 1 183 ? 30.736 9.016 10.993 1.00 58.41 183 ALA A O 1
ATOM 1358 N N . PRO A 1 184 ? 30.587 6.850 11.599 1.00 56.94 184 PRO A N 1
ATOM 1359 C CA . PRO A 1 184 ? 29.127 6.839 11.584 1.00 56.94 184 PRO A CA 1
ATOM 1360 C C . PRO A 1 184 ? 28.587 7.829 12.622 1.00 56.94 184 PRO A C 1
ATOM 1362 O O . PRO A 1 184 ? 28.993 7.800 13.782 1.00 56.94 184 PRO A O 1
ATOM 1365 N N . SER A 1 185 ? 27.670 8.701 12.208 1.00 54.06 185 SER A N 1
ATOM 1366 C CA . SER A 1 185 ? 26.949 9.590 13.114 1.00 54.06 185 SER A CA 1
ATOM 1367 C C . SER A 1 185 ? 25.691 8.885 13.613 1.00 54.06 185 SER A C 1
ATOM 1369 O O . SER A 1 185 ? 24.699 8.724 12.899 1.00 54.06 185 SER A O 1
ATOM 1371 N N . GLU A 1 186 ? 25.732 8.427 14.860 1.00 47.53 186 GLU A N 1
ATOM 1372 C CA . GLU A 1 186 ? 24.554 7.888 15.526 1.00 47.53 186 GLU A CA 1
ATOM 1373 C C . GLU A 1 186 ? 23.730 9.041 16.109 1.00 47.53 186 GLU A C 1
ATOM 1375 O O . GLU A 1 186 ? 24.119 9.673 17.087 1.00 47.53 186 GLU A O 1
ATOM 1380 N N . ILE A 1 187 ? 22.584 9.333 15.492 1.00 48.44 187 ILE A N 1
ATOM 1381 C CA . ILE A 1 187 ? 21.601 10.266 16.048 1.00 48.44 187 ILE A CA 1
ATOM 1382 C C . ILE A 1 187 ? 20.606 9.428 16.846 1.00 48.44 187 ILE A C 1
ATOM 1384 O O . ILE A 1 187 ? 19.586 8.985 16.327 1.00 48.44 187 ILE A O 1
ATOM 1388 N N . THR A 1 188 ? 20.912 9.159 18.114 1.00 44.50 188 THR A N 1
ATOM 1389 C CA . THR A 1 188 ? 19.927 8.509 18.984 1.00 44.50 188 THR A CA 1
ATOM 1390 C C . THR A 1 188 ? 18.884 9.546 19.391 1.00 44.50 188 THR A C 1
ATOM 1392 O O . THR A 1 188 ? 19.119 10.373 20.267 1.00 44.50 188 THR A O 1
ATOM 1395 N N . VAL A 1 189 ? 17.725 9.508 18.736 1.00 42.44 189 VAL A N 1
ATOM 1396 C CA . VAL A 1 189 ? 16.547 10.267 19.160 1.00 42.44 189 VAL A CA 1
ATOM 1397 C C . VAL A 1 189 ? 15.895 9.508 20.310 1.00 42.44 189 VAL A C 1
ATOM 1399 O O . VAL A 1 189 ? 15.040 8.648 20.101 1.00 42.44 189 VAL A O 1
ATOM 1402 N N . ASN A 1 190 ? 16.319 9.805 21.534 1.00 43.12 190 ASN A N 1
ATOM 1403 C CA . ASN A 1 190 ? 15.577 9.389 22.716 1.00 43.12 190 ASN A CA 1
ATOM 1404 C C . ASN A 1 190 ? 14.423 10.371 22.896 1.00 43.12 190 ASN A C 1
ATOM 1406 O O . ASN A 1 190 ? 14.608 11.476 23.404 1.00 43.12 190 ASN A O 1
ATOM 1410 N N . VAL A 1 191 ? 13.225 9.989 22.451 1.00 37.16 191 VAL A N 1
ATOM 1411 C CA . VAL A 1 191 ? 12.008 10.716 22.828 1.00 37.16 191 VAL A CA 1
ATOM 1412 C C . VAL A 1 191 ? 11.656 10.296 24.253 1.00 37.16 191 VAL A C 1
ATOM 1414 O O . VAL A 1 191 ? 10.774 9.472 24.473 1.00 37.16 191 VAL A O 1
ATOM 1417 N N . SER A 1 192 ? 12.395 10.824 25.226 1.00 35.97 192 SER A N 1
ATOM 1418 C CA . SER A 1 192 ? 12.050 10.680 26.635 1.00 35.97 192 SER A CA 1
ATOM 1419 C C . SER A 1 192 ? 10.884 11.620 26.924 1.00 35.97 192 SER A C 1
ATOM 1421 O O . SER A 1 192 ? 11.043 12.842 26.919 1.00 35.97 192 SER A O 1
ATOM 1423 N N . LEU A 1 193 ? 9.692 11.071 27.158 1.00 35.38 193 LEU A N 1
ATOM 1424 C CA . LEU A 1 193 ? 8.644 11.826 27.835 1.00 35.38 193 LEU A CA 1
ATOM 1425 C C . LEU A 1 193 ? 9.105 12.002 29.282 1.00 35.38 193 LEU A C 1
ATOM 1427 O O . LEU A 1 193 ? 9.002 11.078 30.079 1.00 35.38 193 LEU A O 1
ATOM 1431 N N . SER A 1 194 ? 9.629 13.182 29.617 1.00 33.28 194 SER A N 1
ATOM 1432 C CA . SER A 1 194 ? 9.740 13.616 31.011 1.00 33.28 194 SER A CA 1
ATOM 1433 C C . SER A 1 194 ? 8.326 13.838 31.542 1.00 33.28 194 SER A C 1
ATOM 1435 O O . SER A 1 194 ? 7.819 14.957 31.542 1.00 33.28 194 SER A O 1
ATOM 1437 N N . GLN A 1 195 ? 7.641 12.758 31.905 1.00 35.88 195 GLN A N 1
ATOM 1438 C CA . GLN A 1 195 ? 6.544 12.835 32.852 1.00 35.88 195 GLN A CA 1
ATOM 1439 C C . GLN A 1 195 ? 7.151 12.566 34.222 1.00 35.88 195 GLN A C 1
ATOM 1441 O O . GLN A 1 195 ? 7.690 11.487 34.453 1.00 35.88 195 GLN A O 1
ATOM 1446 N N . ASP A 1 196 ? 7.076 13.551 35.113 1.00 33.72 196 ASP A N 1
ATOM 1447 C CA . ASP A 1 196 ? 7.309 13.345 36.538 1.00 33.72 196 ASP A CA 1
ATOM 1448 C C . ASP A 1 196 ? 6.290 12.315 37.043 1.00 33.72 196 ASP A C 1
ATOM 1450 O O . ASP A 1 196 ? 5.158 12.649 37.389 1.00 33.72 196 ASP A O 1
ATOM 1454 N N . TRP A 1 197 ? 6.678 11.041 37.081 1.00 40.97 197 TRP A N 1
ATOM 1455 C CA . TRP A 1 197 ? 5.947 9.988 37.787 1.00 40.97 197 TRP A CA 1
ATOM 1456 C C . TRP A 1 197 ? 6.281 10.071 39.280 1.00 40.97 197 TRP A C 1
ATOM 1458 O O . TRP A 1 197 ? 6.788 9.140 39.897 1.00 40.97 197 TRP A O 1
ATOM 1468 N N . SER A 1 198 ? 6.006 11.234 39.866 1.00 34.50 198 SER A N 1
ATOM 1469 C CA . SER A 1 198 ? 6.100 11.477 41.302 1.00 34.50 198 SER A CA 1
ATOM 1470 C C . SER A 1 198 ? 4.709 11.317 41.906 1.00 34.50 198 SER A C 1
ATOM 1472 O O . SER A 1 198 ? 4.048 12.285 42.272 1.00 34.50 198 SER A O 1
ATOM 1474 N N . SER A 1 199 ? 4.223 10.082 41.979 1.00 31.50 199 SER A N 1
ATOM 1475 C CA . SER A 1 199 ? 3.161 9.713 42.917 1.00 31.50 199 SER A CA 1
ATOM 1476 C C . SER A 1 199 ? 3.576 8.431 43.631 1.00 31.50 199 SER A C 1
ATOM 1478 O O . SER A 1 199 ? 4.059 7.505 42.979 1.00 31.50 199 SER A O 1
ATOM 1480 N N . PRO A 1 200 ? 3.473 8.386 44.969 1.00 35.19 200 PRO A N 1
ATOM 1481 C CA . PRO A 1 200 ? 4.043 7.306 45.753 1.00 35.19 200 PRO A CA 1
ATOM 1482 C C . PRO A 1 200 ? 3.278 6.009 45.500 1.00 35.19 200 PRO A C 1
ATOM 1484 O O . PRO A 1 200 ? 2.065 5.933 45.695 1.00 35.19 200 PRO A O 1
ATOM 1487 N N . VAL A 1 201 ? 4.016 4.972 45.109 1.00 33.00 201 VAL A N 1
ATOM 1488 C CA . VAL A 1 201 ? 3.563 3.584 45.189 1.00 33.00 201 VAL A CA 1
ATOM 1489 C C . VAL A 1 201 ? 3.319 3.281 46.666 1.00 33.00 201 VAL A C 1
ATOM 1491 O O . VAL A 1 201 ? 4.255 3.181 47.457 1.00 33.00 201 VAL A O 1
ATOM 1494 N N . VAL A 1 202 ? 2.049 3.178 47.054 1.00 31.70 202 VAL A N 1
ATOM 1495 C CA . VAL A 1 202 ? 1.661 2.646 48.363 1.00 31.70 202 VAL A CA 1
ATOM 1496 C C . VAL A 1 202 ? 1.947 1.141 48.341 1.00 31.70 202 VAL A C 1
ATOM 1498 O O . VAL A 1 202 ? 1.420 0.449 47.467 1.00 31.70 202 VAL A O 1
ATOM 1501 N N . PRO A 1 203 ? 2.755 0.597 49.267 1.00 35.78 203 PRO A N 1
ATOM 1502 C CA . PRO A 1 203 ? 2.956 -0.838 49.347 1.00 35.78 203 PRO A CA 1
ATOM 1503 C C . PRO A 1 203 ? 1.684 -1.470 49.921 1.00 35.78 203 PRO A C 1
ATOM 1505 O O . PRO A 1 203 ? 1.419 -1.388 51.120 1.00 35.78 203 PRO A O 1
ATOM 1508 N N . VAL A 1 204 ? 0.877 -2.101 49.068 1.00 35.47 204 VAL A N 1
ATOM 1509 C CA . VAL A 1 204 ? -0.223 -2.960 49.519 1.00 35.47 204 VAL A CA 1
ATOM 1510 C C . VAL A 1 204 ? 0.373 -4.310 49.903 1.00 35.47 204 VAL A C 1
ATOM 1512 O O . VAL A 1 204 ? 0.508 -5.220 49.089 1.00 35.47 204 VAL A O 1
ATOM 1515 N N . ALA A 1 205 ? 0.762 -4.424 51.169 1.00 43.09 205 ALA A N 1
ATOM 1516 C CA . ALA A 1 205 ? 0.900 -5.707 51.832 1.00 43.09 205 ALA A CA 1
ATOM 1517 C C . ALA A 1 205 ? -0.478 -6.131 52.360 1.00 43.09 205 ALA A C 1
ATOM 1519 O O . ALA A 1 205 ? -1.093 -5.390 53.125 1.00 43.09 205 ALA A O 1
ATOM 1520 N N . GLY A 1 206 ? -0.939 -7.332 52.001 1.00 41.81 206 GLY A N 1
ATOM 1521 C CA . GLY A 1 206 ? -1.982 -8.017 52.767 1.00 41.81 206 GLY A CA 1
ATOM 1522 C C . GLY A 1 206 ? -3.048 -8.743 51.952 1.00 41.81 206 GLY A C 1
ATOM 1523 O O . GLY A 1 206 ? -3.949 -8.119 51.414 1.00 41.81 206 GLY A O 1
ATOM 1524 N N . ALA A 1 207 ? -2.947 -10.075 51.979 1.00 42.88 207 ALA A N 1
ATOM 1525 C CA . ALA A 1 207 ? -4.029 -11.064 51.970 1.00 42.88 207 ALA A CA 1
ATOM 1526 C C . ALA A 1 207 ? -5.144 -10.947 50.909 1.00 42.88 207 ALA A C 1
ATOM 1528 O O . ALA A 1 207 ? -6.045 -10.120 50.982 1.00 42.88 207 ALA A O 1
ATOM 1529 N N . VAL A 1 208 ? -5.140 -11.917 49.993 1.00 42.44 208 VAL A N 1
ATOM 1530 C CA . VAL A 1 208 ? -6.222 -12.227 49.051 1.00 42.44 208 VAL A CA 1
ATOM 1531 C C . VAL A 1 208 ? -7.419 -12.843 49.792 1.00 42.44 208 VAL A C 1
ATOM 1533 O O . VAL A 1 208 ? -7.254 -13.903 50.398 1.00 42.44 208 VAL A O 1
ATOM 1536 N N . PRO A 1 209 ? -8.646 -12.308 49.651 1.00 50.53 209 PRO A N 1
ATOM 1537 C CA . PRO A 1 209 ? -9.845 -13.124 49.645 1.00 50.53 209 PRO A CA 1
ATOM 1538 C C . PRO A 1 209 ? -10.319 -13.333 48.201 1.00 50.53 209 PRO A C 1
ATOM 1540 O O . PRO A 1 209 ? -10.362 -12.414 47.382 1.00 50.53 209 PRO A O 1
ATOM 1543 N N . ALA A 1 210 ? -10.677 -14.575 47.890 1.00 51.31 210 ALA A N 1
ATOM 1544 C CA . ALA A 1 210 ? -11.254 -14.970 46.616 1.00 51.31 210 ALA A CA 1
ATOM 1545 C C . ALA A 1 210 ? -12.631 -14.307 46.426 1.00 51.31 210 ALA A C 1
ATOM 1547 O O . ALA A 1 210 ? -13.633 -14.752 46.980 1.00 51.31 210 ALA A O 1
ATOM 1548 N N . GLY A 1 211 ? -12.671 -13.241 45.631 1.00 47.69 211 GLY A N 1
ATOM 1549 C CA . GLY A 1 211 ? -13.897 -12.594 45.179 1.00 47.69 211 GLY A CA 1
ATOM 1550 C C . GLY A 1 211 ? -13.724 -12.131 43.741 1.00 47.69 211 GLY A C 1
ATOM 1551 O O . GLY A 1 211 ? -13.154 -11.075 43.487 1.00 47.69 211 GLY A O 1
ATOM 1552 N N . THR A 1 212 ? -14.186 -12.929 42.781 1.00 52.00 212 THR A N 1
ATOM 1553 C CA . THR A 1 212 ? -14.202 -12.565 41.359 1.00 52.00 212 THR A CA 1
ATOM 1554 C C . THR A 1 212 ? -15.264 -11.490 41.117 1.00 52.00 212 THR A C 1
ATOM 1556 O O . THR A 1 212 ? -16.429 -11.814 40.878 1.00 52.00 212 THR A O 1
ATOM 1559 N N . SER A 1 213 ? -14.878 -10.214 41.193 1.00 53.97 213 SER A N 1
ATOM 1560 C CA . SER A 1 213 ? -15.706 -9.095 40.739 1.00 53.97 213 SER A CA 1
ATOM 1561 C C . SER A 1 213 ? -15.518 -8.887 39.230 1.00 53.97 213 SER A C 1
ATOM 1563 O O . SER A 1 213 ? -14.405 -8.832 38.709 1.00 53.97 213 SER A O 1
ATOM 1565 N N . LYS A 1 214 ? -16.633 -8.798 38.498 1.00 58.44 214 LYS A N 1
ATOM 1566 C CA . LYS A 1 214 ? -16.670 -8.581 37.039 1.00 58.44 214 LYS A CA 1
ATOM 1567 C C . LYS A 1 214 ? -16.251 -7.164 36.616 1.00 58.44 214 LYS A C 1
ATOM 1569 O O . LYS A 1 214 ? -16.069 -6.930 35.425 1.00 58.44 214 LYS A O 1
ATOM 1574 N N . ASP A 1 215 ? -16.048 -6.256 37.568 1.00 56.97 215 ASP A N 1
ATOM 1575 C CA . ASP A 1 215 ? -15.763 -4.840 37.305 1.00 56.97 215 ASP A CA 1
ATOM 1576 C C . ASP A 1 215 ? -14.272 -4.552 37.044 1.00 56.97 215 ASP A C 1
ATOM 1578 O O . ASP A 1 215 ? -13.922 -3.482 36.552 1.00 56.97 215 ASP A O 1
ATOM 1582 N N . SER A 1 216 ? -13.380 -5.522 37.279 1.00 59.19 216 SER A N 1
ATOM 1583 C CA . SER A 1 216 ? -11.935 -5.365 37.033 1.00 59.19 216 SER A CA 1
ATOM 1584 C C . SER A 1 216 ? -11.556 -5.372 35.540 1.00 59.19 216 SER A C 1
ATOM 1586 O O . SER A 1 216 ? -10.516 -4.829 35.171 1.00 59.19 216 SER A O 1
ATOM 1588 N N . ALA A 1 217 ? -12.384 -5.955 34.667 1.00 62.00 217 ALA A N 1
ATOM 1589 C CA . ALA A 1 217 ? -12.054 -6.118 33.248 1.00 62.00 217 ALA A CA 1
ATOM 1590 C C . ALA A 1 217 ? -12.260 -4.843 32.409 1.00 62.00 217 ALA A C 1
ATOM 1592 O O . ALA A 1 217 ? -11.676 -4.711 31.337 1.00 62.00 217 ALA A O 1
ATOM 1593 N N . ALA A 1 218 ? -13.095 -3.907 32.871 1.00 65.31 218 ALA A N 1
ATOM 1594 C CA . ALA A 1 218 ? -13.344 -2.659 32.152 1.00 65.31 218 ALA A CA 1
ATOM 1595 C C . ALA A 1 218 ? -12.226 -1.626 32.377 1.00 65.31 218 ALA A C 1
ATOM 1597 O O . ALA A 1 218 ? -11.885 -0.897 31.449 1.00 65.31 218 ALA A O 1
ATOM 1598 N N . SER A 1 219 ? -11.621 -1.599 33.575 1.00 70.31 219 SER A N 1
ATOM 1599 C CA . SER A 1 219 ? -10.486 -0.713 33.877 1.00 70.31 219 SER A CA 1
ATOM 1600 C C . SER A 1 219 ? -9.262 -1.070 33.032 1.00 70.31 219 SER A C 1
ATOM 1602 O O . SER A 1 219 ? -8.658 -0.195 32.422 1.00 70.31 219 SER A O 1
ATOM 1604 N N . SER A 1 220 ? -8.960 -2.366 32.896 1.00 78.00 220 SER A N 1
ATOM 1605 C CA . SER A 1 220 ? -7.762 -2.817 32.177 1.00 78.00 220 SER A CA 1
ATOM 1606 C C . SER A 1 220 ? -7.791 -2.516 30.676 1.00 78.00 220 SER A C 1
ATOM 1608 O O . SER A 1 220 ? -6.742 -2.314 30.068 1.00 78.00 220 SER A O 1
ATOM 1610 N N . ALA A 1 221 ? -8.975 -2.455 30.060 1.00 81.19 221 ALA A N 1
ATOM 1611 C CA . ALA A 1 221 ? -9.106 -2.127 28.642 1.00 81.19 221 ALA A CA 1
ATOM 1612 C C . ALA A 1 221 ? -8.801 -0.646 28.353 1.00 81.19 221 ALA A C 1
ATOM 1614 O O . ALA A 1 221 ? -8.165 -0.339 27.345 1.00 81.19 221 ALA A O 1
ATOM 1615 N N . ALA A 1 222 ? -9.235 0.259 29.237 1.00 82.31 222 ALA A N 1
ATOM 1616 C CA . ALA A 1 222 ? -8.971 1.690 29.107 1.00 82.31 222 ALA A CA 1
ATOM 1617 C C . ALA A 1 222 ? -7.484 2.012 29.324 1.00 82.31 222 ALA A C 1
ATOM 1619 O O . ALA A 1 222 ? -6.910 2.797 28.566 1.00 82.31 222 ALA A O 1
ATOM 1620 N N . ASP A 1 223 ? -6.854 1.353 30.299 1.00 85.06 223 ASP A N 1
ATOM 1621 C CA . ASP A 1 223 ? -5.424 1.504 30.581 1.00 85.06 223 ASP A CA 1
ATOM 1622 C C . ASP A 1 223 ? -4.575 1.048 29.382 1.00 85.06 223 ASP A C 1
ATOM 1624 O O . ASP A 1 223 ? -3.675 1.760 28.934 1.00 85.06 223 ASP A O 1
ATOM 1628 N N . LEU A 1 224 ? -4.935 -0.081 28.764 1.00 85.44 224 LEU A N 1
ATOM 1629 C CA . LEU A 1 224 ? -4.231 -0.606 27.593 1.00 85.44 224 LEU A CA 1
ATOM 1630 C C . LEU A 1 224 ? -4.416 0.273 26.343 1.00 85.44 224 LEU A C 1
ATOM 1632 O O . LEU A 1 224 ? -3.480 0.446 25.559 1.00 85.44 224 LEU A O 1
ATOM 1636 N N . GLU A 1 225 ? -5.598 0.868 26.146 1.00 87.81 225 GLU A N 1
ATOM 1637 C CA . GLU A 1 225 ? -5.815 1.839 25.064 1.00 87.81 225 GLU A CA 1
ATOM 1638 C C . GLU A 1 225 ? -4.982 3.113 25.275 1.00 87.81 225 GLU A C 1
ATOM 1640 O O . GLU A 1 225 ? -4.415 3.656 24.317 1.00 87.81 225 GLU A O 1
ATOM 1645 N N . PHE A 1 226 ? -4.868 3.575 26.522 1.00 88.25 226 PHE A N 1
ATOM 1646 C CA . PHE A 1 226 ? -4.043 4.724 26.877 1.00 88.25 226 PHE A CA 1
ATOM 1647 C C . PHE A 1 226 ? -2.556 4.462 26.598 1.00 88.25 226 PHE A C 1
ATOM 1649 O O . PHE A 1 226 ? -1.913 5.271 25.921 1.00 88.25 226 PHE A O 1
ATOM 1656 N N . GLU A 1 227 ? -2.026 3.317 27.032 1.00 87.94 227 GLU A N 1
ATOM 1657 C CA . GLU A 1 227 ? -0.639 2.910 26.774 1.00 87.94 227 GLU A CA 1
ATOM 1658 C C . GLU A 1 227 ? -0.347 2.773 25.275 1.00 87.94 227 GLU A C 1
ATOM 1660 O O . GLU A 1 227 ? 0.649 3.308 24.775 1.00 87.94 227 GLU A O 1
ATOM 1665 N N . LEU A 1 228 ? -1.248 2.132 24.521 1.00 87.62 228 LEU A N 1
ATOM 1666 C CA . LEU A 1 228 ? -1.114 1.980 23.072 1.00 87.62 228 LEU A CA 1
ATOM 1667 C C . LEU A 1 228 ? -1.106 3.342 22.360 1.00 87.62 228 LEU A C 1
ATOM 1669 O O . LEU A 1 228 ? -0.332 3.562 21.425 1.00 87.62 228 LEU A O 1
ATOM 1673 N N . SER A 1 229 ? -1.945 4.276 22.812 1.00 90.19 229 SER A N 1
ATOM 1674 C CA . SER A 1 229 ? -1.998 5.648 22.299 1.00 90.19 229 SER A CA 1
ATOM 1675 C C . SER A 1 229 ? -0.708 6.419 22.602 1.00 90.19 229 SER A C 1
ATOM 1677 O O . SER A 1 229 ? -0.157 7.083 21.718 1.00 90.19 229 SER A O 1
ATOM 1679 N N . ALA A 1 230 ? -0.171 6.293 23.819 1.00 89.38 230 ALA A N 1
ATOM 1680 C CA . ALA A 1 230 ? 1.101 6.901 24.202 1.00 89.38 230 ALA A CA 1
ATOM 1681 C C . ALA A 1 230 ? 2.267 6.358 23.356 1.00 89.38 230 ALA A C 1
ATOM 1683 O O . ALA A 1 230 ? 3.034 7.138 22.782 1.00 89.38 230 ALA A O 1
ATOM 1684 N N . ALA A 1 231 ? 2.347 5.036 23.190 1.00 88.50 231 ALA A N 1
ATOM 1685 C CA . ALA A 1 231 ? 3.362 4.392 22.364 1.00 88.50 231 ALA A CA 1
ATOM 1686 C C . ALA A 1 231 ? 3.243 4.799 20.883 1.00 88.50 231 ALA A C 1
ATOM 1688 O O . ALA A 1 231 ? 4.243 5.132 20.242 1.00 88.50 231 ALA A O 1
ATOM 1689 N N . ALA A 1 232 ? 2.022 4.873 20.341 1.00 91.44 232 ALA A N 1
ATOM 1690 C CA . ALA A 1 232 ? 1.783 5.334 18.974 1.00 91.44 232 ALA A CA 1
ATOM 1691 C C . ALA A 1 232 ? 2.248 6.783 18.749 1.00 91.44 232 ALA A C 1
ATOM 1693 O O . ALA A 1 232 ? 2.816 7.088 17.699 1.00 91.44 232 ALA A O 1
ATOM 1694 N N . ARG A 1 233 ? 2.069 7.679 19.731 1.00 91.81 233 ARG A N 1
ATOM 1695 C CA . ARG A 1 233 ? 2.552 9.071 19.654 1.00 91.81 233 ARG A CA 1
ATOM 1696 C C . ARG A 1 233 ? 4.076 9.162 19.651 1.00 91.81 233 ARG A C 1
ATOM 1698 O O . ARG A 1 233 ? 4.627 9.964 18.893 1.00 91.81 233 ARG A O 1
ATOM 1705 N N . LEU A 1 234 ? 4.752 8.339 20.452 1.00 89.88 234 LEU A N 1
ATOM 1706 C CA . LEU A 1 234 ? 6.214 8.246 20.459 1.00 89.88 234 LEU A CA 1
ATOM 1707 C C . LEU A 1 234 ? 6.745 7.711 19.128 1.00 89.88 234 LEU A C 1
ATOM 1709 O O . LEU A 1 234 ? 7.633 8.323 18.526 1.00 89.88 234 LEU A O 1
ATOM 1713 N N . LEU A 1 235 ? 6.142 6.635 18.610 1.00 91.44 235 LEU A N 1
ATOM 1714 C CA . LEU A 1 235 ? 6.482 6.103 17.293 1.00 91.44 235 LEU A CA 1
ATOM 1715 C C . LEU A 1 235 ? 6.249 7.155 16.198 1.00 91.44 235 LEU A C 1
ATOM 1717 O O . LEU A 1 235 ? 7.099 7.349 15.330 1.00 91.44 235 LEU A O 1
ATOM 1721 N N . ALA A 1 236 ? 5.137 7.890 16.265 1.00 92.19 236 ALA A N 1
ATOM 1722 C CA . ALA A 1 236 ? 4.818 8.976 15.346 1.00 92.19 236 ALA A CA 1
ATOM 1723 C C . ALA A 1 236 ? 5.839 10.127 15.403 1.00 92.19 236 ALA A C 1
ATOM 1725 O O . ALA A 1 236 ? 6.171 10.716 14.371 1.00 92.19 236 ALA A O 1
ATOM 1726 N N . ALA A 1 237 ? 6.341 10.481 16.588 1.00 91.38 237 ALA A N 1
ATOM 1727 C CA . ALA A 1 237 ? 7.385 11.493 16.743 1.00 91.38 237 ALA A CA 1
ATOM 1728 C C . ALA A 1 237 ? 8.697 11.046 16.078 1.00 91.38 237 ALA A C 1
ATOM 1730 O O . ALA A 1 237 ? 9.215 11.756 15.213 1.00 91.38 237 ALA A O 1
ATOM 1731 N N . GLY A 1 238 ? 9.168 9.833 16.379 1.00 89.81 238 GLY A N 1
ATOM 1732 C CA . GLY A 1 238 ? 10.379 9.289 15.760 1.00 89.81 238 GLY A CA 1
ATOM 1733 C C . GLY A 1 238 ? 10.239 9.101 14.244 1.00 89.81 238 GLY A C 1
ATOM 1734 O O . GLY A 1 238 ? 11.149 9.432 13.483 1.00 89.81 238 GLY A O 1
ATOM 1735 N N . ALA A 1 239 ? 9.070 8.662 13.764 1.00 93.44 239 ALA A N 1
ATOM 1736 C CA . ALA A 1 239 ? 8.797 8.531 12.334 1.00 93.44 239 ALA A CA 1
ATOM 1737 C C . ALA A 1 239 ? 8.804 9.887 11.608 1.00 93.44 239 ALA A C 1
ATOM 1739 O O . ALA A 1 239 ? 9.301 9.978 10.482 1.00 93.44 239 ALA A O 1
ATOM 1740 N N . ARG A 1 240 ? 8.303 10.959 12.244 1.00 93.38 240 ARG A N 1
ATOM 1741 C CA . ARG A 1 240 ? 8.384 12.330 11.709 1.00 93.38 240 ARG A CA 1
ATOM 1742 C C . ARG A 1 240 ? 9.817 12.783 11.523 1.00 93.38 240 ARG A C 1
ATOM 1744 O O . ARG A 1 240 ? 10.128 13.346 10.472 1.00 93.38 240 ARG A O 1
ATOM 1751 N N . GLU A 1 241 ? 10.665 12.535 12.510 1.00 90.19 241 GLU A N 1
ATOM 1752 C CA . GLU A 1 241 ? 12.070 12.914 12.446 1.00 90.19 241 GLU A CA 1
ATOM 1753 C C . GLU A 1 241 ? 12.838 12.090 11.414 1.00 90.19 241 GLU A C 1
ATOM 1755 O O . GLU A 1 241 ? 13.533 12.663 10.575 1.00 90.19 241 GLU A O 1
ATOM 1760 N N . ALA A 1 242 ? 12.640 10.769 11.389 1.00 90.75 242 ALA A N 1
ATOM 1761 C CA . ALA A 1 242 ? 13.206 9.892 10.367 1.00 90.75 242 ALA A CA 1
ATOM 1762 C C . ALA A 1 242 ? 12.797 10.332 8.955 1.00 90.75 242 ALA A C 1
ATOM 1764 O O . ALA A 1 242 ? 13.635 10.440 8.061 1.00 90.75 242 ALA A O 1
ATOM 1765 N N . CYS A 1 243 ? 11.515 10.655 8.765 1.00 93.12 243 CYS A N 1
ATOM 1766 C CA . CYS A 1 243 ? 10.996 11.186 7.512 1.00 93.12 243 CYS A CA 1
ATOM 1767 C C . CYS A 1 243 ? 11.642 12.531 7.165 1.00 93.12 243 CYS A C 1
ATOM 1769 O O . CYS A 1 243 ? 12.077 12.723 6.035 1.00 93.12 243 CYS A O 1
ATOM 1771 N N . ALA A 1 244 ? 11.749 13.462 8.116 1.00 89.25 244 ALA A N 1
ATOM 1772 C CA . ALA A 1 244 ? 12.429 14.735 7.890 1.00 89.25 244 ALA A CA 1
ATOM 1773 C C . ALA A 1 244 ? 13.908 14.531 7.525 1.00 89.25 244 ALA A C 1
ATOM 1775 O O . ALA A 1 244 ? 14.406 15.184 6.614 1.00 89.25 244 ALA A O 1
ATOM 1776 N N . SER A 1 245 ? 14.600 13.599 8.183 1.00 87.12 245 SER A N 1
ATOM 1777 C CA . SER A 1 245 ? 15.982 13.231 7.870 1.00 87.12 245 SER A CA 1
ATOM 1778 C C . SER A 1 245 ? 16.114 12.677 6.451 1.00 87.12 245 SER A C 1
ATOM 1780 O O . SER A 1 245 ? 16.922 13.188 5.679 1.00 87.12 245 SER A O 1
ATOM 1782 N N . ALA A 1 246 ? 15.267 11.714 6.073 1.00 88.81 246 ALA A N 1
ATOM 1783 C CA . ALA A 1 246 ? 15.244 11.125 4.734 1.00 88.81 246 ALA A CA 1
ATOM 1784 C C . ALA A 1 246 ? 14.922 12.166 3.648 1.00 88.81 246 ALA A C 1
ATOM 1786 O O . ALA A 1 246 ? 15.573 12.204 2.609 1.00 88.81 246 ALA A O 1
ATOM 1787 N N . MET A 1 247 ? 13.962 13.058 3.909 1.00 86.69 247 MET A N 1
ATOM 1788 C CA . MET A 1 247 ? 13.546 14.110 2.974 1.00 86.69 247 MET A CA 1
ATOM 1789 C C . MET A 1 247 ? 14.551 15.265 2.858 1.00 86.69 247 MET A C 1
ATOM 1791 O O . MET A 1 247 ? 14.539 15.968 1.851 1.00 86.69 247 MET A O 1
ATOM 1795 N N . ARG A 1 248 ? 15.413 15.475 3.864 1.00 85.69 248 ARG A N 1
ATOM 1796 C CA . ARG A 1 248 ? 16.521 16.446 3.808 1.00 85.69 248 ARG A CA 1
ATOM 1797 C C . ARG A 1 248 ? 17.702 15.952 2.978 1.00 85.69 248 ARG A C 1
ATOM 1799 O O . ARG A 1 248 ? 18.522 16.773 2.571 1.00 85.69 248 ARG A O 1
ATOM 1806 N N . GLN A 1 249 ? 17.810 14.645 2.733 1.00 82.25 249 GLN A N 1
ATOM 1807 C CA . GLN A 1 249 ? 18.874 14.120 1.887 1.00 82.25 249 GLN A CA 1
ATOM 1808 C C . GLN A 1 249 ? 18.720 14.689 0.472 1.00 82.25 249 GLN A C 1
ATOM 1810 O O . GLN A 1 249 ? 17.650 14.645 -0.122 1.00 82.25 249 GLN A O 1
ATOM 1815 N N . THR A 1 250 ? 19.797 15.218 -0.097 1.00 82.50 250 THR A N 1
ATOM 1816 C CA . THR A 1 250 ? 19.837 15.604 -1.520 1.00 82.50 250 THR A CA 1
ATOM 1817 C C . THR A 1 250 ? 20.191 14.422 -2.422 1.00 82.50 250 THR A C 1
ATOM 1819 O O . THR A 1 250 ? 20.148 14.516 -3.649 1.00 82.50 250 THR A O 1
ATOM 1822 N N . VAL A 1 251 ? 20.535 13.297 -1.801 1.00 87.12 251 VAL A N 1
ATOM 1823 C CA . VAL A 1 251 ? 21.047 12.077 -2.412 1.00 87.12 251 VAL A CA 1
ATOM 1824 C C . VAL A 1 251 ? 20.116 10.904 -2.118 1.00 87.12 251 VAL A C 1
ATOM 1826 O O . VAL A 1 251 ? 19.397 10.939 -1.118 1.00 87.12 251 VAL A O 1
ATOM 1829 N N . PRO A 1 252 ? 20.114 9.856 -2.959 1.00 91.06 252 PRO A N 1
ATOM 1830 C CA . PRO A 1 252 ? 19.290 8.685 -2.712 1.00 91.06 252 PRO A CA 1
ATOM 1831 C C . PRO A 1 252 ? 19.548 8.052 -1.341 1.00 91.06 252 PRO A C 1
ATOM 1833 O O . PRO A 1 252 ? 20.697 7.928 -0.920 1.00 91.06 252 PRO A O 1
ATOM 1836 N N . CYS A 1 253 ? 18.497 7.608 -0.658 1.00 93.00 253 CYS A N 1
ATOM 1837 C CA . CYS A 1 253 ? 18.637 6.905 0.617 1.00 93.00 253 CYS A CA 1
ATOM 1838 C C . CYS A 1 253 ? 17.851 5.592 0.632 1.00 93.00 253 CYS A C 1
ATOM 1840 O O . CYS A 1 253 ? 16.837 5.446 -0.055 1.00 93.00 253 CYS A O 1
ATOM 1842 N N . LEU A 1 254 ? 18.346 4.627 1.409 1.00 94.56 254 LEU A N 1
ATOM 1843 C CA . LEU A 1 254 ? 17.663 3.364 1.679 1.00 94.56 254 LEU A CA 1
ATOM 1844 C C . LEU A 1 254 ? 17.138 3.358 3.115 1.00 94.56 254 LEU A C 1
ATOM 1846 O O . LEU A 1 254 ? 17.918 3.498 4.053 1.00 94.56 254 LEU A O 1
ATOM 1850 N N . LEU A 1 255 ? 15.838 3.136 3.284 1.00 95.81 255 LEU A N 1
ATOM 1851 C CA . LEU A 1 255 ? 15.224 2.848 4.576 1.00 95.81 255 LEU A CA 1
ATOM 1852 C C . LEU A 1 255 ? 15.273 1.337 4.839 1.00 95.81 255 LEU A C 1
ATOM 1854 O O . LEU A 1 255 ? 14.863 0.558 3.977 1.00 95.81 255 LEU A O 1
ATOM 1858 N N . VAL A 1 256 ? 15.737 0.928 6.024 1.00 94.69 256 VAL A N 1
ATOM 1859 C CA . VAL A 1 256 ? 15.755 -0.486 6.444 1.00 94.69 256 VAL A CA 1
ATOM 1860 C C . VAL A 1 256 ? 15.275 -0.680 7.878 1.00 94.69 256 VAL A C 1
ATOM 1862 O O . VAL A 1 256 ? 15.469 0.188 8.725 1.00 94.69 256 VAL A O 1
ATOM 1865 N N . GLY A 1 257 ? 14.717 -1.857 8.167 1.00 93.62 257 GLY A N 1
ATOM 1866 C CA . GLY A 1 257 ? 14.282 -2.271 9.509 1.00 93.62 257 GLY A CA 1
ATOM 1867 C C . GLY A 1 257 ? 12.768 -2.148 9.742 1.00 93.62 257 GLY A C 1
ATOM 1868 O O . GLY A 1 257 ? 12.054 -1.666 8.863 1.00 93.62 257 GLY A O 1
ATOM 1869 N N . PRO A 1 258 ? 12.251 -2.594 10.901 1.00 91.94 258 PRO A N 1
ATOM 1870 C CA . PRO A 1 258 ? 10.809 -2.717 11.155 1.00 91.94 258 PRO A CA 1
ATOM 1871 C C . PRO A 1 258 ? 10.036 -1.395 11.056 1.00 91.94 258 PRO A C 1
ATOM 1873 O O . PRO A 1 258 ? 8.901 -1.384 10.599 1.00 91.94 258 PRO A O 1
ATOM 1876 N N . GLY A 1 259 ? 10.651 -0.257 11.400 1.00 93.81 259 GLY A N 1
ATOM 1877 C CA . GLY A 1 259 ? 9.998 1.054 11.273 1.00 93.81 259 GLY A CA 1
ATOM 1878 C C . GLY A 1 259 ? 10.014 1.646 9.859 1.00 93.81 259 GLY A C 1
ATOM 1879 O O . GLY A 1 259 ? 9.431 2.705 9.622 1.00 93.81 259 GLY A O 1
ATOM 1880 N N . SER A 1 260 ? 10.696 1.001 8.907 1.00 95.94 260 SER A N 1
ATOM 1881 C CA . SER A 1 260 ? 10.885 1.547 7.559 1.00 95.94 260 SER A CA 1
ATOM 1882 C C . SER A 1 260 ? 9.607 1.672 6.720 1.00 95.94 260 SER A C 1
ATOM 1884 O O . SER A 1 260 ? 9.482 2.705 6.056 1.00 95.94 260 SER A O 1
ATOM 1886 N N . PRO A 1 261 ? 8.613 0.758 6.783 1.00 96.50 261 PRO A N 1
ATOM 1887 C CA . PRO A 1 261 ? 7.345 0.937 6.071 1.00 96.50 261 PRO A CA 1
ATOM 1888 C C . PRO A 1 261 ? 6.547 2.158 6.545 1.00 96.50 261 PRO A C 1
ATOM 1890 O O . PRO A 1 261 ? 5.989 2.884 5.721 1.00 96.50 261 PRO A O 1
ATOM 1893 N N . LEU A 1 262 ? 6.534 2.430 7.856 1.00 96.44 262 LEU A N 1
ATOM 1894 C CA . LEU A 1 262 ? 5.868 3.603 8.431 1.00 96.44 262 LEU A CA 1
ATOM 1895 C C . LEU A 1 262 ? 6.502 4.908 7.932 1.00 96.44 262 LEU A C 1
ATOM 1897 O O . LEU A 1 262 ? 5.804 5.808 7.461 1.00 96.44 262 LEU A O 1
ATOM 1901 N N . VAL A 1 263 ? 7.833 5.004 7.999 1.00 96.06 263 VAL A N 1
ATOM 1902 C CA . VAL A 1 263 ? 8.566 6.191 7.531 1.00 96.06 263 VAL A CA 1
ATOM 1903 C C . VAL A 1 263 ? 8.400 6.375 6.022 1.00 96.06 263 VAL A C 1
ATOM 1905 O O . VAL A 1 263 ? 8.173 7.494 5.564 1.00 96.06 263 VAL A O 1
ATOM 1908 N N . ALA A 1 264 ? 8.429 5.284 5.253 1.00 95.69 264 ALA A N 1
ATOM 1909 C CA . ALA A 1 264 ? 8.144 5.285 3.823 1.00 95.69 264 ALA A CA 1
ATOM 1910 C C . ALA A 1 264 ? 6.748 5.841 3.501 1.00 95.69 264 ALA A C 1
ATOM 1912 O O . ALA A 1 264 ? 6.624 6.730 2.656 1.00 95.69 264 ALA A O 1
ATOM 1913 N N . ALA A 1 265 ? 5.707 5.366 4.192 1.00 95.12 265 ALA A N 1
ATOM 1914 C CA . ALA A 1 265 ? 4.339 5.857 4.026 1.00 95.12 265 ALA A CA 1
ATOM 1915 C C . ALA A 1 265 ? 4.233 7.364 4.322 1.00 95.12 265 ALA A C 1
ATOM 1917 O O . ALA A 1 265 ? 3.592 8.102 3.570 1.00 95.12 265 ALA A O 1
ATOM 1918 N N . LEU A 1 266 ? 4.922 7.843 5.363 1.00 94.25 266 LEU A N 1
ATOM 1919 C CA . LEU A 1 266 ? 4.966 9.263 5.714 1.00 94.25 266 LEU A CA 1
ATOM 1920 C C . LEU A 1 266 ? 5.745 10.115 4.694 1.00 94.25 266 LEU A C 1
ATOM 1922 O O . LEU A 1 266 ? 5.373 11.254 4.422 1.00 94.25 266 LEU A O 1
ATOM 1926 N N . CYS A 1 267 ? 6.819 9.590 4.102 1.00 92.75 267 CYS A N 1
ATOM 1927 C CA . CYS A 1 267 ? 7.507 10.257 2.993 1.00 92.75 267 CYS A CA 1
ATOM 1928 C C . CYS A 1 267 ? 6.591 10.376 1.765 1.00 92.75 267 CYS A C 1
ATOM 1930 O O . CYS A 1 267 ? 6.512 11.445 1.158 1.00 92.75 267 CYS A O 1
ATOM 1932 N N . LEU A 1 268 ? 5.866 9.307 1.417 1.00 91.62 268 LEU A N 1
ATOM 1933 C CA . LEU A 1 268 ? 4.926 9.307 0.293 1.00 91.62 268 LEU A CA 1
ATOM 1934 C C . LEU A 1 268 ? 3.798 10.326 0.491 1.00 91.62 268 LEU A C 1
ATOM 1936 O O . LEU A 1 268 ? 3.486 11.064 -0.444 1.00 91.62 268 LEU A O 1
ATOM 1940 N N . SER A 1 269 ? 3.236 10.434 1.700 1.00 90.81 269 SER A N 1
ATOM 1941 C CA . SER A 1 269 ? 2.164 11.400 1.982 1.00 90.81 269 SER A CA 1
ATOM 1942 C C . SER A 1 269 ? 2.596 12.860 1.804 1.00 90.81 269 SER A C 1
ATOM 1944 O O . SER A 1 269 ? 1.767 13.696 1.458 1.00 90.81 269 SER A O 1
ATOM 1946 N N . LYS A 1 270 ? 3.890 13.169 1.977 1.00 88.44 270 LYS A N 1
ATOM 1947 C CA . LYS A 1 270 ? 4.448 14.518 1.769 1.00 88.44 270 LYS A CA 1
ATOM 1948 C C . LYS A 1 270 ? 4.769 14.843 0.311 1.00 88.44 270 LYS A C 1
ATOM 1950 O O . LYS A 1 270 ? 4.788 16.014 -0.055 1.00 88.44 270 LYS A O 1
ATOM 1955 N N . VAL A 1 271 ? 5.089 13.837 -0.505 1.00 85.56 271 VAL A N 1
ATOM 1956 C CA . VAL A 1 271 ? 5.580 14.039 -1.883 1.00 85.56 271 VAL A CA 1
ATOM 1957 C C . VAL A 1 271 ? 4.471 13.916 -2.923 1.00 85.56 271 VAL A C 1
ATOM 1959 O O . VAL A 1 271 ? 4.556 14.511 -3.998 1.00 85.56 271 VAL A O 1
ATOM 1962 N N . MET A 1 272 ? 3.432 13.133 -2.645 1.00 80.19 272 MET A N 1
ATOM 1963 C CA . MET A 1 272 ? 2.365 12.904 -3.611 1.00 80.19 272 MET A CA 1
ATOM 1964 C C . MET A 1 272 ? 1.345 14.054 -3.603 1.00 80.19 272 MET A C 1
ATOM 1966 O O . MET A 1 272 ? 0.809 14.374 -2.545 1.00 80.19 272 MET A O 1
ATOM 1970 N N . PRO A 1 273 ? 1.013 14.652 -4.764 1.00 68.56 273 PRO A N 1
ATOM 1971 C CA . PRO A 1 273 ? -0.020 15.678 -4.839 1.00 68.56 273 PRO A CA 1
ATOM 1972 C C . PRO A 1 273 ? -1.403 15.065 -4.569 1.00 68.56 273 PRO A C 1
ATOM 1974 O O . PRO A 1 273 ? -1.734 14.005 -5.107 1.00 68.56 273 PRO A O 1
ATOM 1977 N N . GLY A 1 274 ? -2.212 15.740 -3.751 1.00 71.75 274 GLY A N 1
ATOM 1978 C CA . GLY A 1 274 ? -3.612 15.392 -3.502 1.00 71.75 274 GLY A CA 1
ATOM 1979 C C . GLY A 1 274 ? -4.054 15.695 -2.064 1.00 71.75 274 GLY A C 1
ATOM 1980 O O . GLY A 1 274 ? -3.256 15.526 -1.141 1.00 71.75 274 GLY A O 1
ATOM 1981 N N . PRO A 1 275 ? -5.301 16.151 -1.852 1.00 53.62 275 PRO A N 1
ATOM 1982 C CA . PRO A 1 275 ? -5.836 16.351 -0.514 1.00 53.62 275 PRO A CA 1
ATOM 1983 C C . PRO A 1 275 ? -6.058 14.977 0.130 1.00 53.62 275 PRO A C 1
ATOM 1985 O O . PRO A 1 275 ? -6.891 14.201 -0.324 1.00 53.62 275 PRO A O 1
ATOM 1988 N N . THR A 1 276 ? -5.268 14.682 1.164 1.00 59.44 276 THR A N 1
ATOM 1989 C CA . THR A 1 276 ? -5.449 13.581 2.130 1.00 59.44 276 THR A CA 1
ATOM 1990 C C . THR A 1 276 ? -5.564 12.173 1.534 1.00 59.44 276 THR A C 1
ATOM 1992 O O . THR A 1 276 ? -6.650 11.713 1.187 1.00 59.44 276 THR A O 1
ATOM 1995 N N . ARG A 1 277 ? -4.444 11.442 1.501 1.00 77.88 277 ARG A N 1
ATOM 1996 C CA . ARG A 1 277 ? -4.476 9.985 1.297 1.00 77.88 277 ARG A CA 1
ATOM 1997 C C . ARG A 1 277 ? -4.882 9.294 2.586 1.00 77.88 277 ARG A C 1
ATOM 1999 O O . ARG A 1 277 ? -4.419 9.680 3.661 1.00 77.88 277 ARG A O 1
ATOM 2006 N N . SER A 1 278 ? -5.728 8.275 2.474 1.00 90.50 278 SER A N 1
ATOM 2007 C CA . SER A 1 278 ? -6.043 7.432 3.622 1.00 90.50 278 SER A CA 1
ATOM 2008 C C . SER A 1 278 ? -4.815 6.613 4.029 1.00 90.50 278 SER A C 1
ATOM 2010 O O . SER A 1 278 ? -3.910 6.355 3.229 1.00 90.50 278 SER A O 1
ATOM 2012 N N . VAL A 1 279 ? -4.797 6.184 5.289 1.00 93.44 279 VAL A N 1
ATOM 2013 C CA . VAL A 1 279 ? -3.790 5.252 5.817 1.00 93.44 279 VAL A CA 1
ATOM 2014 C C . VAL A 1 279 ? -3.723 3.992 4.954 1.00 93.44 279 VAL A C 1
ATOM 2016 O O . VAL A 1 279 ? -2.638 3.598 4.532 1.00 93.44 279 VAL A O 1
ATOM 2019 N N . ASP A 1 280 ? -4.882 3.431 4.601 1.00 92.38 280 ASP A N 1
ATOM 2020 C CA . ASP A 1 280 ? -4.979 2.228 3.770 1.00 92.38 280 ASP A CA 1
ATOM 2021 C C . ASP A 1 280 ? -4.363 2.422 2.384 1.00 92.38 280 ASP A C 1
ATOM 2023 O O . ASP A 1 280 ? -3.674 1.534 1.884 1.00 92.38 280 ASP A O 1
ATOM 2027 N N . GLU A 1 281 ? -4.565 3.590 1.766 1.00 90.38 281 GLU A N 1
ATOM 2028 C CA . GLU A 1 281 ? -3.994 3.898 0.458 1.00 90.38 281 GLU A CA 1
ATOM 2029 C C . GLU A 1 281 ? -2.464 3.963 0.523 1.00 90.38 281 GLU A C 1
ATOM 2031 O O . GLU A 1 281 ? -1.782 3.376 -0.317 1.00 90.38 281 GLU A O 1
ATOM 2036 N N . LEU A 1 282 ? -1.904 4.625 1.540 1.00 92.81 282 LEU A N 1
ATOM 2037 C CA . LEU A 1 282 ? -0.452 4.698 1.726 1.00 92.81 282 LEU A CA 1
ATOM 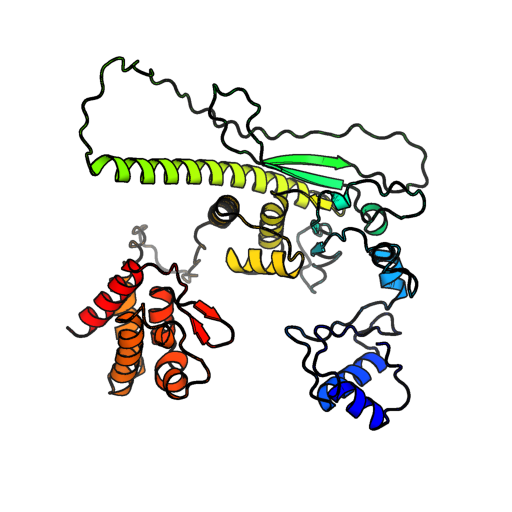2038 C C . LEU A 1 282 ? 0.149 3.319 2.007 1.00 92.81 282 LEU A C 1
ATOM 2040 O O . LEU A 1 282 ? 1.153 2.953 1.393 1.00 92.81 282 LEU A O 1
ATOM 2044 N N . CYS A 1 283 ? -0.480 2.528 2.877 1.00 94.31 283 CYS A N 1
ATOM 2045 C CA . CYS A 1 283 ? -0.063 1.155 3.147 1.00 94.31 283 CYS A CA 1
ATOM 2046 C C . CYS A 1 283 ? -0.121 0.291 1.882 1.00 94.31 283 CYS A C 1
ATOM 2048 O O . CYS A 1 283 ? 0.823 -0.451 1.606 1.00 94.31 283 CYS A O 1
ATOM 2050 N N . ALA A 1 284 ? -1.187 0.411 1.084 1.00 89.88 284 ALA A N 1
ATOM 2051 C CA . ALA A 1 284 ? -1.328 -0.303 -0.180 1.00 89.88 284 ALA A CA 1
ATOM 2052 C C . ALA A 1 284 ? -0.248 0.106 -1.192 1.00 89.88 284 ALA A C 1
ATOM 2054 O O . ALA A 1 284 ? 0.314 -0.761 -1.855 1.00 89.88 284 ALA A O 1
ATOM 2055 N N . LEU A 1 285 ? 0.100 1.393 -1.283 1.00 90.38 285 LEU A N 1
ATOM 2056 C CA . LEU A 1 285 ? 1.174 1.874 -2.159 1.00 90.38 285 LEU A CA 1
ATOM 2057 C C . LEU A 1 285 ? 2.547 1.346 -1.741 1.00 90.38 285 LEU A C 1
ATOM 2059 O O . LEU A 1 285 ? 3.323 0.927 -2.601 1.00 90.38 285 LEU A O 1
ATOM 2063 N N . VAL A 1 286 ? 2.843 1.335 -0.438 1.00 93.94 286 VAL A N 1
ATOM 2064 C CA . VAL A 1 286 ? 4.089 0.752 0.076 1.00 93.94 286 VAL A CA 1
ATOM 2065 C C . VAL A 1 286 ? 4.121 -0.748 -0.213 1.00 93.94 286 VAL A C 1
ATOM 2067 O O . VAL A 1 286 ? 5.091 -1.218 -0.801 1.00 93.94 286 VAL A O 1
ATOM 2070 N N . LYS A 1 287 ? 3.048 -1.490 0.093 1.00 92.44 287 LYS A N 1
ATOM 2071 C CA . LYS A 1 287 ? 2.954 -2.940 -0.164 1.00 92.44 287 LYS A CA 1
ATOM 2072 C C . LYS A 1 287 ? 2.988 -3.300 -1.648 1.00 92.44 287 LYS A C 1
ATOM 2074 O O . LYS A 1 287 ? 3.532 -4.335 -2.013 1.00 92.44 287 LYS A O 1
ATOM 2079 N N . LEU A 1 288 ? 2.462 -2.440 -2.519 1.00 85.31 288 LEU A N 1
ATOM 2080 C CA . LEU A 1 288 ? 2.551 -2.620 -3.968 1.00 85.31 288 LEU A CA 1
ATOM 2081 C C . LEU A 1 288 ? 4.010 -2.625 -4.449 1.00 85.31 288 LEU A C 1
ATOM 2083 O O . LEU A 1 288 ? 4.333 -3.297 -5.426 1.00 85.31 288 LEU A O 1
ATOM 2087 N N . ARG A 1 289 ? 4.887 -1.867 -3.781 1.00 87.25 289 ARG A N 1
ATOM 2088 C CA . ARG A 1 289 ? 6.315 -1.769 -4.117 1.00 87.25 289 ARG A CA 1
ATOM 2089 C C . ARG A 1 289 ? 7.183 -2.740 -3.322 1.00 87.25 289 ARG A C 1
ATOM 2091 O O . ARG A 1 289 ? 8.146 -3.259 -3.874 1.00 87.25 289 ARG A O 1
ATOM 2098 N N . HIS A 1 290 ? 6.832 -2.994 -2.066 1.00 91.62 290 HIS A N 1
ATOM 2099 C CA . HIS A 1 290 ? 7.526 -3.890 -1.144 1.00 91.62 290 HIS A CA 1
ATOM 2100 C C . HIS A 1 290 ? 6.505 -4.817 -0.464 1.00 91.62 290 HIS A C 1
ATOM 2102 O O . HIS A 1 290 ? 6.005 -4.484 0.609 1.00 91.62 290 HIS A O 1
ATOM 2108 N N . PRO A 1 291 ? 6.141 -5.962 -1.075 1.00 89.50 291 PRO A N 1
ATOM 2109 C CA . PRO A 1 291 ? 5.063 -6.823 -0.573 1.00 89.50 291 PRO A CA 1
ATOM 2110 C C . PRO A 1 291 ? 5.282 -7.388 0.834 1.00 89.50 291 PRO A C 1
ATOM 2112 O O . PRO A 1 291 ? 4.308 -7.695 1.516 1.00 89.50 291 PRO A O 1
ATOM 2115 N N . SER A 1 292 ? 6.537 -7.504 1.278 1.00 89.44 292 SER A N 1
ATOM 2116 C CA . SER A 1 292 ? 6.898 -7.907 2.643 1.00 89.44 292 SER A CA 1
ATOM 2117 C C . SER A 1 292 ? 6.830 -6.761 3.660 1.00 89.44 292 SER A C 1
ATOM 2119 O O . SER A 1 292 ? 7.193 -6.953 4.814 1.00 89.44 292 SER A O 1
ATOM 2121 N N . ALA A 1 293 ? 6.394 -5.561 3.262 1.00 93.88 293 ALA A N 1
ATOM 2122 C CA . ALA A 1 293 ? 6.175 -4.457 4.185 1.00 93.88 293 ALA A CA 1
ATOM 2123 C C . ALA A 1 293 ? 5.034 -4.781 5.158 1.00 93.88 293 ALA A C 1
ATOM 2125 O O . ALA A 1 293 ? 3.866 -4.885 4.768 1.00 93.88 293 ALA A O 1
ATOM 2126 N N . GLU A 1 294 ? 5.370 -4.867 6.439 1.00 94.06 294 GLU A N 1
ATOM 2127 C CA . GLU A 1 294 ? 4.413 -5.075 7.517 1.00 94.06 294 GLU A CA 1
ATOM 2128 C C . GLU A 1 294 ? 4.084 -3.748 8.210 1.00 94.06 294 GLU A C 1
ATOM 2130 O O . GLU A 1 294 ? 4.943 -2.888 8.400 1.00 94.06 294 GLU A O 1
ATOM 2135 N N . PHE A 1 295 ? 2.808 -3.578 8.550 1.00 94.94 295 PHE A N 1
ATOM 2136 C CA . PHE A 1 295 ? 2.307 -2.464 9.349 1.00 94.94 295 PHE A CA 1
ATOM 2137 C C . PHE A 1 295 ? 1.562 -3.084 10.524 1.00 94.94 295 PHE A C 1
ATOM 2139 O O . PHE A 1 295 ? 0.456 -3.597 10.344 1.00 94.94 295 PHE A O 1
ATOM 2146 N N . ASP A 1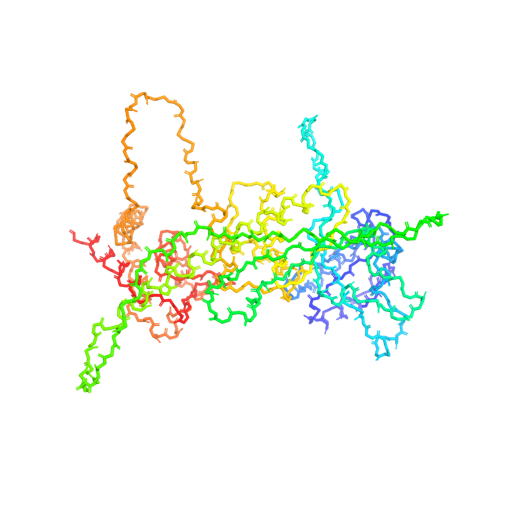 296 ? 2.192 -3.092 11.694 1.00 93.06 296 ASP A N 1
ATOM 2147 C CA . ASP A 1 296 ? 1.533 -3.526 12.921 1.00 93.06 296 ASP A CA 1
ATOM 2148 C C . ASP A 1 296 ? 0.485 -2.493 13.383 1.00 93.06 296 ASP A C 1
ATOM 2150 O O . ASP A 1 296 ? 0.349 -1.397 12.824 1.00 93.06 296 ASP A O 1
ATOM 2154 N N . ALA A 1 297 ? -0.297 -2.853 14.402 1.00 92.12 297 ALA A N 1
ATOM 2155 C CA . ALA A 1 297 ? -1.352 -1.986 14.926 1.00 92.12 297 ALA A CA 1
ATOM 2156 C C . ALA A 1 297 ? -0.810 -0.627 15.409 1.00 92.12 297 ALA A C 1
ATOM 2158 O O . ALA A 1 297 ? -1.473 0.400 15.242 1.00 92.12 297 ALA A O 1
ATOM 2159 N N . LEU A 1 298 ? 0.409 -0.609 15.954 1.00 93.06 298 LEU A N 1
ATOM 2160 C CA . LEU A 1 298 ? 1.050 0.583 16.499 1.00 93.06 298 LEU A CA 1
ATOM 2161 C C . LEU A 1 298 ? 1.500 1.526 15.373 1.00 93.06 298 LEU A C 1
ATOM 2163 O O . LEU A 1 298 ? 1.248 2.727 15.439 1.00 93.06 298 LEU A O 1
ATOM 2167 N N . ALA A 1 299 ? 2.070 0.992 14.293 1.00 94.12 299 ALA A N 1
ATOM 2168 C CA . ALA A 1 299 ? 2.434 1.725 13.087 1.00 94.12 299 ALA A CA 1
ATOM 2169 C C . ALA A 1 299 ? 1.205 2.300 12.375 1.00 94.12 299 ALA A C 1
ATOM 2171 O O . ALA A 1 299 ? 1.231 3.457 11.953 1.00 94.12 299 ALA A O 1
ATOM 2172 N N . LEU A 1 300 ? 0.116 1.530 12.272 1.00 94.88 300 LEU A N 1
ATOM 2173 C CA . LEU A 1 300 ? -1.144 2.023 11.710 1.00 94.88 300 LEU A CA 1
ATOM 2174 C C . LEU A 1 300 ? -1.712 3.170 12.552 1.00 94.88 300 LEU A C 1
ATOM 2176 O O . LEU A 1 300 ? -2.083 4.204 11.994 1.00 94.88 300 LEU A O 1
ATOM 2180 N N . ARG A 1 301 ? -1.721 3.034 13.884 1.00 93.88 301 ARG A N 1
ATOM 2181 C CA . ARG A 1 301 ? -2.179 4.092 14.794 1.00 93.88 301 ARG A CA 1
ATOM 2182 C C . ARG A 1 301 ? -1.290 5.333 14.720 1.00 93.88 301 ARG A C 1
ATOM 2184 O O . ARG A 1 301 ? -1.803 6.443 14.623 1.00 93.88 301 ARG A O 1
ATOM 2191 N N . ALA A 1 302 ? 0.030 5.158 14.683 1.00 93.62 302 ALA A N 1
ATOM 2192 C CA . ALA A 1 302 ? 0.978 6.252 14.507 1.00 93.62 302 ALA A CA 1
ATOM 2193 C C . ALA A 1 302 ? 0.749 6.986 13.177 1.00 93.62 302 ALA A C 1
ATOM 2195 O O . ALA A 1 302 ? 0.759 8.213 13.139 1.00 93.62 302 ALA A O 1
ATOM 2196 N N . LEU A 1 303 ? 0.491 6.262 12.084 1.00 94.19 303 LEU A N 1
ATOM 2197 C CA . LEU A 1 303 ? 0.203 6.875 10.788 1.00 94.19 303 LEU A CA 1
ATOM 2198 C C . LEU A 1 303 ? -1.134 7.639 10.796 1.00 94.19 303 LEU A C 1
ATOM 2200 O O . LEU A 1 303 ? -1.203 8.726 10.226 1.00 94.19 303 LEU A O 1
ATOM 2204 N N . GLN A 1 304 ? -2.163 7.122 11.478 1.00 93.81 304 GLN A N 1
ATOM 2205 C CA . GLN A 1 304 ? -3.437 7.828 11.691 1.00 93.81 304 GLN A CA 1
ATOM 2206 C C . GLN A 1 304 ? -3.232 9.155 12.437 1.00 93.81 304 GLN A C 1
ATOM 2208 O O . GLN A 1 304 ? -3.714 10.191 11.984 1.00 93.81 304 GLN A O 1
ATOM 2213 N N . GLU A 1 305 ? -2.470 9.143 13.534 1.00 92.31 305 GLU A N 1
ATOM 2214 C CA . GLU A 1 305 ? -2.126 10.346 14.310 1.00 92.31 305 GLU A CA 1
ATOM 2215 C C . GLU A 1 305 ? -1.372 11.381 13.457 1.00 92.31 305 GLU A C 1
ATOM 2217 O O . GLU A 1 305 ? -1.631 12.581 13.529 1.00 92.31 305 GLU A O 1
ATOM 2222 N N . LEU A 1 306 ? -0.453 10.922 12.601 1.00 92.62 306 LEU A N 1
ATOM 2223 C CA . LEU A 1 306 ? 0.382 11.792 11.769 1.00 92.62 306 LEU A CA 1
ATOM 2224 C C . LEU A 1 306 ? -0.350 12.468 10.618 1.00 92.62 306 LEU A C 1
ATOM 2226 O O . LEU A 1 306 ? 0.001 13.588 10.246 1.00 92.62 306 LEU A O 1
ATOM 2230 N N . LEU A 1 307 ? -1.320 11.778 10.027 1.00 90.81 307 LEU A N 1
ATOM 2231 C CA . LEU A 1 307 ? -2.140 12.335 8.954 1.00 90.81 307 LEU A CA 1
ATOM 2232 C C . LEU A 1 307 ? -3.280 13.202 9.511 1.00 90.81 307 LEU A C 1
ATOM 2234 O O . LEU A 1 307 ? -3.849 14.005 8.770 1.00 90.81 307 LEU A O 1
ATOM 2238 N N . GLY A 1 308 ? -3.557 13.077 10.814 1.00 86.19 308 GLY A N 1
ATOM 2239 C CA . GLY A 1 308 ? -4.666 13.718 11.502 1.00 86.19 308 GLY A CA 1
ATOM 2240 C C . GLY A 1 308 ? -6.025 13.162 11.062 1.00 86.19 308 GLY A C 1
ATOM 2241 O O . GLY A 1 308 ? -6.119 12.412 10.084 1.00 86.19 308 GLY A O 1
ATOM 2242 N N . PRO A 1 309 ? -7.121 13.543 11.745 1.00 76.00 309 PRO A N 1
ATOM 2243 C CA . PRO A 1 309 ? -8.439 13.405 11.143 1.00 76.00 309 PRO A CA 1
ATOM 2244 C C . PRO A 1 309 ? -8.384 14.194 9.840 1.00 76.00 309 PRO A C 1
ATOM 2246 O O . PRO A 1 309 ? -8.023 15.373 9.875 1.00 76.00 309 PRO A O 1
ATOM 2249 N N . ALA A 1 310 ? -8.658 13.540 8.705 1.00 59.12 310 ALA A N 1
ATOM 2250 C CA . ALA A 1 310 ? -8.658 14.194 7.404 1.00 59.12 310 ALA A CA 1
ATOM 2251 C C . ALA A 1 310 ? -9.407 15.516 7.563 1.00 59.12 310 ALA A C 1
ATOM 2253 O O . ALA A 1 310 ? -10.609 15.514 7.840 1.00 59.12 310 ALA A O 1
ATOM 2254 N N . LYS A 1 311 ? -8.681 16.641 7.502 1.00 51.28 311 LYS A N 1
ATOM 2255 C CA . LYS A 1 311 ? -9.310 17.953 7.503 1.00 51.28 311 LYS A CA 1
ATOM 2256 C C . LYS A 1 311 ? -10.109 17.970 6.218 1.00 51.28 311 LYS A C 1
ATOM 2258 O O . LYS A 1 311 ? -9.567 18.225 5.146 1.00 51.28 311 LYS A O 1
ATOM 2263 N N . VAL A 1 312 ? -11.386 17.627 6.323 1.00 46.56 312 VAL A N 1
ATOM 2264 C CA . VAL A 1 312 ? -12.374 17.924 5.306 1.00 46.56 312 VAL A CA 1
ATOM 2265 C C . VAL A 1 312 ? -12.449 19.442 5.322 1.00 46.56 312 VAL A C 1
ATOM 2267 O O . VAL A 1 312 ? -13.264 20.037 6.020 1.00 46.56 312 VAL A O 1
ATOM 2270 N N . GLU A 1 313 ? -11.511 20.084 4.627 1.00 43.59 313 GLU A N 1
ATOM 2271 C CA . GLU A 1 313 ? -11.629 21.475 4.238 1.00 43.59 313 GLU A CA 1
ATOM 2272 C C . GLU A 1 313 ? -12.804 21.521 3.268 1.00 43.59 313 GLU A C 1
ATOM 2274 O O . GLU A 1 313 ? -12.659 21.474 2.046 1.00 43.59 313 GLU A O 1
ATOM 2279 N N . VAL A 1 314 ? -14.009 21.565 3.836 1.00 43.44 314 VAL A N 1
ATOM 2280 C CA . VAL A 1 314 ? -15.160 22.129 3.157 1.00 43.44 314 VAL A CA 1
ATOM 2281 C C . VAL A 1 314 ? -14.718 23.546 2.830 1.00 43.44 314 VAL A C 1
ATOM 2283 O O . VAL A 1 314 ? -14.673 24.403 3.710 1.00 43.44 314 VAL A O 1
ATOM 2286 N N . ARG A 1 315 ? -14.297 23.775 1.583 1.00 38.34 315 ARG A N 1
ATOM 2287 C CA . ARG A 1 315 ? -14.105 25.114 1.031 1.00 38.34 315 ARG A CA 1
ATOM 2288 C C . ARG A 1 315 ? -15.453 25.823 1.118 1.00 38.34 315 ARG A C 1
ATOM 2290 O O . ARG A 1 315 ? -16.248 25.774 0.186 1.00 38.34 315 ARG A O 1
ATOM 2297 N N . GLN A 1 316 ? -15.732 26.429 2.265 1.00 40.72 316 GLN A N 1
ATOM 2298 C CA . GLN A 1 316 ? -16.792 27.402 2.407 1.00 40.72 316 GLN A CA 1
ATOM 2299 C C . GLN A 1 316 ? -16.300 28.643 1.677 1.00 40.72 316 GLN A C 1
ATOM 2301 O O . GLN A 1 316 ? -15.392 29.344 2.124 1.00 40.72 316 GLN A O 1
ATOM 2306 N N . SER A 1 317 ? -16.835 28.832 0.476 1.00 41.44 317 SER A N 1
ATOM 2307 C CA . SER A 1 317 ? -16.696 30.055 -0.295 1.00 41.44 317 SER A CA 1
ATOM 2308 C C . SER A 1 317 ? -17.008 31.250 0.605 1.00 41.44 317 SER A C 1
ATOM 2310 O O . SER A 1 317 ? -18.012 31.257 1.314 1.00 41.44 317 SER A O 1
ATOM 2312 N N . ALA A 1 318 ? -16.098 32.219 0.601 1.00 45.75 318 ALA A N 1
ATOM 2313 C CA . ALA A 1 318 ? -16.113 33.386 1.463 1.00 45.75 318 ALA A CA 1
ATOM 2314 C C . ALA A 1 318 ? -17.449 34.143 1.423 1.00 45.75 318 ALA A C 1
ATOM 2316 O O . ALA A 1 318 ? -17.945 34.474 0.347 1.00 45.75 318 ALA A O 1
ATOM 2317 N N . GLY A 1 319 ? -17.957 34.491 2.606 1.00 46.19 319 GLY A N 1
ATOM 2318 C CA . GLY A 1 319 ? -18.935 35.562 2.763 1.00 46.19 319 GLY A CA 1
ATOM 2319 C C . GLY A 1 319 ? -20.018 35.291 3.796 1.00 46.19 319 GLY A C 1
ATOM 2320 O O . GLY A 1 319 ? -21.154 35.075 3.406 1.00 46.19 319 GLY A O 1
ATOM 2321 N N . GLN A 1 320 ? -19.684 35.354 5.091 1.00 41.69 320 GLN A N 1
ATOM 2322 C CA . GLN A 1 320 ? -20.499 36.016 6.125 1.00 41.69 320 GLN A CA 1
ATOM 2323 C C . GLN A 1 320 ? -19.820 35.898 7.497 1.00 41.69 320 GLN A C 1
ATOM 2325 O O . GLN A 1 320 ? -19.488 34.810 7.961 1.00 41.69 320 GLN A O 1
ATOM 2330 N N . ASN A 1 321 ? -19.608 37.049 8.137 1.00 44.38 321 ASN A N 1
ATOM 2331 C CA . ASN A 1 321 ? -19.138 37.167 9.512 1.00 44.38 321 ASN A CA 1
ATOM 2332 C C . ASN A 1 321 ? -20.195 36.586 10.465 1.00 44.38 321 ASN A C 1
ATOM 2334 O O . ASN A 1 321 ? -21.166 37.265 10.793 1.00 44.38 321 ASN A O 1
ATOM 2338 N N . GLN A 1 322 ? -19.999 35.355 10.931 1.00 39.62 322 GLN A N 1
ATOM 2339 C CA . GLN A 1 322 ? -20.633 34.854 12.148 1.00 39.62 322 GLN A CA 1
ATOM 2340 C C . GLN A 1 322 ? -19.554 34.434 13.155 1.00 39.62 322 GLN A C 1
ATOM 2342 O O . GLN A 1 322 ? -18.518 33.898 12.752 1.00 39.62 322 GLN A O 1
ATOM 2347 N N . PRO A 1 323 ? -19.764 34.690 14.459 1.00 42.97 323 PRO A N 1
ATOM 2348 C CA . PRO A 1 323 ? -18.864 34.224 15.507 1.00 42.97 323 PRO A CA 1
ATOM 2349 C C . PRO A 1 323 ? -18.774 32.687 15.483 1.00 42.97 323 PRO A C 1
ATOM 2351 O O . PRO A 1 323 ? -19.736 32.032 15.075 1.00 42.97 323 PRO A O 1
ATOM 2354 N N . PRO A 1 324 ? -17.638 32.093 15.894 1.00 45.16 324 PRO A N 1
ATOM 2355 C CA . PRO A 1 324 ? -17.372 30.673 15.703 1.00 45.16 324 PRO A CA 1
ATOM 2356 C C . PRO A 1 324 ? -18.311 29.831 16.572 1.00 45.16 324 PRO A C 1
ATOM 2358 O O . PRO A 1 324 ? -18.045 29.560 17.743 1.00 45.16 324 PRO A O 1
ATOM 2361 N N . LEU A 1 325 ? -19.423 29.400 15.981 1.00 48.31 325 LEU A N 1
ATOM 2362 C CA . LEU A 1 325 ? -20.228 28.303 16.494 1.00 48.31 325 LEU A CA 1
ATOM 2363 C C . LEU A 1 325 ? -19.349 27.051 16.448 1.00 48.31 325 LEU A C 1
ATOM 2365 O O . LEU A 1 325 ? -18.820 26.691 15.394 1.00 48.31 325 LEU A O 1
ATOM 2369 N N . ARG A 1 326 ? -19.155 26.411 17.608 1.00 39.78 326 ARG A N 1
ATOM 2370 C CA . ARG A 1 326 ? -18.512 25.093 17.703 1.00 39.78 326 ARG A CA 1
ATOM 2371 C C . ARG A 1 326 ? -19.098 24.191 16.608 1.00 39.78 326 ARG A C 1
ATOM 2373 O O . ARG A 1 326 ? -20.326 24.127 16.517 1.00 39.78 326 ARG A O 1
ATOM 2380 N N . PRO A 1 327 ? -18.274 23.507 15.792 1.00 47.31 327 PRO A N 1
ATOM 2381 C CA . PRO A 1 327 ? -18.809 22.562 14.827 1.00 47.31 327 PRO A CA 1
ATOM 2382 C C . PRO A 1 327 ? -19.657 21.537 15.594 1.00 47.31 327 PRO A C 1
ATOM 2384 O O . PRO A 1 327 ? -19.199 21.039 16.630 1.00 47.31 327 PRO A O 1
ATOM 2387 N N . PRO A 1 328 ? -20.899 21.265 15.156 1.00 55.47 328 PRO A N 1
ATOM 2388 C CA . PRO A 1 328 ? -21.723 20.254 15.796 1.00 55.47 328 PRO A CA 1
ATOM 2389 C C . PRO A 1 328 ? -20.954 18.931 15.785 1.00 55.47 328 PRO A C 1
ATOM 2391 O O . PRO A 1 328 ? -20.292 18.605 14.795 1.00 55.47 328 PRO A O 1
ATOM 2394 N N . LEU A 1 329 ? -20.998 18.199 16.904 1.00 48.59 329 LEU A N 1
ATOM 2395 C CA . LEU A 1 329 ? -20.421 16.859 16.970 1.00 48.59 329 LEU A CA 1
ATOM 2396 C C . LEU A 1 329 ? -20.924 16.043 15.769 1.00 48.59 329 LEU A C 1
ATOM 2398 O O . LEU A 1 329 ? -22.091 16.194 15.391 1.00 48.59 329 LEU A O 1
ATOM 2402 N N . PRO A 1 330 ? -20.072 15.199 15.157 1.00 61.41 330 PRO A N 1
ATOM 2403 C CA . PRO A 1 330 ? -20.509 14.357 14.059 1.00 61.41 330 PRO A CA 1
ATOM 2404 C C . PRO A 1 330 ? -21.742 13.565 14.514 1.00 61.41 330 PRO A C 1
ATOM 2406 O O . PRO A 1 330 ? -21.724 13.009 15.618 1.00 61.41 330 PRO A O 1
ATOM 2409 N N . PRO A 1 331 ? -22.821 13.542 13.712 1.00 74.81 331 PRO A N 1
ATOM 2410 C CA . PRO A 1 331 ? -24.017 12.799 14.067 1.00 74.81 331 PRO A CA 1
ATOM 2411 C C . PRO A 1 331 ? -23.631 11.347 14.352 1.00 74.81 331 PRO A C 1
ATOM 2413 O O . PRO A 1 331 ? -22.830 10.753 13.625 1.00 74.81 331 PRO A O 1
ATOM 2416 N N . GLY A 1 332 ? -24.183 10.783 15.428 1.00 89.38 332 GLY A N 1
ATOM 2417 C CA . GLY A 1 332 ? -24.001 9.368 15.738 1.00 89.38 332 GLY A CA 1
ATOM 2418 C C . GLY A 1 332 ? -24.399 8.498 14.542 1.00 89.38 332 GLY A C 1
ATOM 2419 O O . GLY A 1 332 ? -25.218 8.904 13.714 1.00 89.38 332 GLY A O 1
ATOM 2420 N N . ARG A 1 333 ? -23.836 7.288 14.443 1.00 92.50 333 ARG A N 1
ATOM 2421 C CA . ARG A 1 333 ? -24.071 6.378 13.303 1.00 92.50 333 ARG A CA 1
ATOM 2422 C C . ARG A 1 333 ? -25.556 6.177 12.995 1.00 92.50 333 ARG A C 1
ATOM 2424 O O . ARG A 1 333 ? -25.921 6.139 11.826 1.00 92.50 333 ARG A O 1
ATOM 2431 N N . THR A 1 334 ? -26.399 6.121 14.023 1.00 95.12 334 THR A N 1
ATOM 2432 C CA . THR A 1 334 ? -27.860 6.031 13.899 1.00 95.12 334 THR A CA 1
ATOM 2433 C C . THR A 1 334 ? -28.450 7.207 13.117 1.00 95.12 334 THR A C 1
ATOM 2435 O O . THR A 1 334 ? -29.155 6.993 12.137 1.00 95.12 334 THR A O 1
ATOM 2438 N N . ALA A 1 335 ? -28.095 8.444 13.480 1.00 93.69 335 ALA A N 1
ATOM 2439 C CA . ALA A 1 335 ? -28.563 9.652 12.797 1.00 93.69 335 ALA A CA 1
ATOM 2440 C C . ALA A 1 335 ? -28.003 9.754 11.367 1.00 93.69 335 ALA A C 1
ATOM 2442 O O . ALA A 1 335 ? -28.686 10.191 10.443 1.00 93.69 335 ALA A O 1
ATOM 2443 N N . GLN A 1 336 ? -26.764 9.298 11.152 1.00 95.56 336 GLN A N 1
ATOM 2444 C CA . GLN A 1 336 ? -26.191 9.229 9.809 1.00 95.56 336 GLN A CA 1
ATOM 2445 C C . GLN A 1 336 ? -26.915 8.197 8.928 1.00 95.56 336 GLN A C 1
ATOM 2447 O O . GLN A 1 336 ? -27.159 8.462 7.750 1.00 95.56 336 GLN A O 1
ATOM 2452 N N . ALA A 1 337 ? -27.279 7.039 9.484 1.00 96.94 337 ALA A N 1
ATOM 2453 C CA . ALA A 1 337 ? -28.060 6.025 8.785 1.00 96.94 337 ALA A CA 1
ATOM 2454 C C . ALA A 1 337 ? -29.470 6.533 8.446 1.00 96.94 337 ALA A C 1
ATOM 2456 O O . ALA A 1 337 ? -29.921 6.359 7.316 1.00 96.94 337 ALA A O 1
ATOM 2457 N N . GLU A 1 338 ? -30.130 7.224 9.375 1.00 97.00 338 GLU A N 1
ATOM 2458 C CA . GLU A 1 338 ? -31.434 7.855 9.152 1.00 97.00 338 GLU A CA 1
ATOM 2459 C C . GLU A 1 338 ? -31.381 8.873 8.000 1.00 97.00 338 GLU A C 1
ATOM 2461 O O . GLU A 1 338 ? -32.169 8.791 7.055 1.00 97.00 338 GLU A O 1
ATOM 2466 N N . MET A 1 339 ? -30.379 9.761 8.004 1.00 96.56 339 MET A N 1
ATOM 2467 C CA . MET A 1 339 ? -30.152 10.726 6.925 1.00 96.56 339 MET A CA 1
ATOM 2468 C C . MET A 1 339 ? -29.949 10.034 5.566 1.00 96.56 339 MET A C 1
ATOM 2470 O O . MET A 1 339 ? -30.531 10.459 4.568 1.00 96.56 339 MET A O 1
ATOM 2474 N N . LEU A 1 340 ? -29.153 8.959 5.507 1.00 97.56 340 LEU A N 1
ATOM 2475 C CA . LEU A 1 340 ? -28.948 8.186 4.274 1.00 97.56 340 LEU A CA 1
ATOM 2476 C C . LEU A 1 340 ? -30.246 7.518 3.791 1.00 97.56 340 LEU A C 1
ATOM 2478 O O . LEU A 1 340 ? -30.501 7.483 2.586 1.00 97.56 340 LEU A O 1
ATOM 2482 N N . CYS A 1 341 ? -31.095 7.041 4.706 1.00 97.50 341 CYS A N 1
ATOM 2483 C CA . CYS A 1 341 ? -32.411 6.496 4.364 1.00 97.50 341 CYS A CA 1
ATOM 2484 C C . CYS A 1 341 ? -33.322 7.573 3.765 1.00 97.50 341 CYS A C 1
ATOM 2486 O O . CYS A 1 341 ? -33.929 7.351 2.715 1.00 97.50 341 CYS A O 1
ATOM 2488 N N . MET A 1 342 ? -33.371 8.762 4.376 1.00 97.12 342 MET A N 1
ATOM 2489 C CA . MET A 1 342 ? -34.132 9.897 3.846 1.00 97.12 342 MET A CA 1
ATOM 2490 C C . MET A 1 342 ? -33.626 10.325 2.463 1.00 97.12 342 MET A C 1
ATOM 2492 O O . MET A 1 342 ? -34.430 10.558 1.562 1.00 97.12 342 MET A O 1
ATOM 2496 N N . GLN A 1 343 ? -32.306 10.369 2.251 1.00 97.19 343 GLN A N 1
ATOM 2497 C CA . GLN A 1 343 ? -31.706 10.687 0.949 1.00 97.19 343 GLN A CA 1
ATOM 2498 C C . GLN A 1 343 ? -32.067 9.655 -0.125 1.00 97.19 343 GLN A C 1
ATOM 2500 O O . GLN A 1 343 ? -32.427 10.031 -1.245 1.00 97.19 343 GLN A O 1
ATOM 2505 N N . LEU A 1 344 ? -32.013 8.364 0.214 1.00 97.38 344 LEU A N 1
ATOM 2506 C CA . LEU A 1 344 ? -32.380 7.285 -0.700 1.00 97.38 344 LEU A CA 1
ATOM 2507 C C . LEU A 1 344 ? -33.855 7.383 -1.102 1.00 97.38 344 LEU A C 1
ATOM 2509 O O . LEU A 1 344 ? -34.174 7.349 -2.294 1.00 97.38 344 LEU A O 1
ATOM 2513 N N . ARG A 1 345 ? -34.747 7.571 -0.121 1.00 97.44 345 ARG A N 1
ATOM 2514 C CA . ARG A 1 345 ? -36.177 7.786 -0.369 1.00 97.44 345 ARG A CA 1
ATOM 2515 C C . ARG A 1 345 ? -36.413 9.017 -1.217 1.00 97.44 345 ARG A C 1
ATOM 2517 O O . ARG A 1 345 ? -37.132 8.928 -2.203 1.00 97.44 345 ARG A O 1
ATOM 2524 N N . HIS A 1 346 ? -35.786 10.143 -0.893 1.00 96.69 346 HIS A N 1
ATOM 2525 C CA . HIS A 1 346 ? -35.956 11.372 -1.655 1.00 96.69 346 HIS A CA 1
ATOM 2526 C C . HIS A 1 346 ? -35.537 11.192 -3.120 1.00 96.69 346 HIS A C 1
ATOM 2528 O O . HIS A 1 346 ? -36.308 11.527 -4.024 1.00 96.69 346 HIS A O 1
ATOM 2534 N N . ARG A 1 347 ? -34.371 10.579 -3.373 1.00 96.31 347 ARG A N 1
ATOM 2535 C CA . ARG A 1 347 ? -33.896 10.300 -4.737 1.00 96.31 347 ARG A CA 1
ATOM 2536 C C . ARG A 1 347 ? -34.861 9.407 -5.511 1.00 96.31 347 ARG A C 1
ATOM 2538 O O . ARG A 1 347 ? -35.116 9.654 -6.687 1.00 96.31 347 ARG A O 1
ATOM 2545 N N . LEU A 1 348 ? -35.391 8.380 -4.857 1.00 96.50 348 LEU A N 1
ATOM 2546 C CA . LEU A 1 348 ? -36.341 7.435 -5.444 1.00 96.50 348 LEU A CA 1
ATOM 2547 C C . LEU A 1 348 ? -37.802 7.892 -5.298 1.00 96.50 348 LEU A C 1
ATOM 2549 O O . LEU A 1 348 ? -38.718 7.101 -5.518 1.00 96.50 348 LEU A O 1
ATOM 2553 N N . ARG A 1 349 ? -38.021 9.170 -4.952 1.00 94.31 349 ARG A N 1
ATOM 2554 C CA . ARG A 1 349 ? -39.332 9.821 -4.792 1.00 94.31 349 ARG A CA 1
ATOM 2555 C C . ARG A 1 349 ? -40.297 9.062 -3.869 1.00 94.31 349 ARG A C 1
ATOM 2557 O O . ARG A 1 349 ? -41.495 9.040 -4.121 1.00 94.31 349 ARG A O 1
ATOM 2564 N N . GLY A 1 350 ? -39.772 8.402 -2.838 1.00 88.12 350 GLY A N 1
ATOM 2565 C CA . GLY A 1 350 ? -40.541 7.586 -1.895 1.00 88.12 350 GLY A CA 1
ATOM 2566 C C . GLY A 1 350 ? -41.218 6.367 -2.532 1.00 88.12 350 GLY A C 1
ATOM 2567 O O . GLY A 1 350 ? -42.142 5.813 -1.951 1.00 88.12 350 GLY A O 1
ATOM 2568 N N . GLY A 1 351 ? -40.807 5.965 -3.739 1.00 91.44 351 GLY A N 1
ATOM 2569 C CA . GLY A 1 351 ? -41.418 4.850 -4.453 1.00 91.44 351 GLY A CA 1
ATOM 2570 C C . GLY A 1 351 ? -41.079 3.477 -3.850 1.00 91.44 351 GLY A C 1
ATOM 2571 O O . GLY A 1 351 ? -40.129 3.349 -3.074 1.00 91.44 351 GLY A O 1
ATOM 2572 N N . PRO A 1 352 ? -41.769 2.404 -4.284 1.00 95.44 352 PRO A N 1
ATOM 2573 C CA . PRO A 1 352 ? -41.566 1.035 -3.782 1.00 95.44 352 PRO A CA 1
ATOM 2574 C C . PRO A 1 352 ? -40.136 0.511 -3.986 1.00 95.44 352 PRO A C 1
ATOM 2576 O O . PRO A 1 352 ? -39.680 -0.392 -3.284 1.00 95.44 352 PRO A O 1
ATOM 2579 N N . GLN A 1 353 ? -39.394 1.092 -4.932 1.00 96.25 353 GLN A N 1
ATOM 2580 C CA . GLN A 1 353 ? -37.988 0.774 -5.160 1.00 96.25 353 GLN A CA 1
ATOM 2581 C C . GLN A 1 353 ? -37.093 1.182 -3.978 1.00 96.25 353 GLN A C 1
ATOM 2583 O O . GLN A 1 353 ? -36.138 0.465 -3.681 1.00 96.25 353 GLN A O 1
ATOM 2588 N N . ALA A 1 354 ? -37.409 2.284 -3.284 1.00 96.94 354 ALA A N 1
ATOM 2589 C CA . ALA A 1 354 ? -36.667 2.714 -2.099 1.00 96.94 354 ALA A CA 1
ATOM 2590 C C . ALA A 1 354 ? -36.807 1.690 -0.973 1.00 96.94 354 ALA A C 1
ATOM 2592 O O . ALA A 1 354 ? -35.806 1.235 -0.423 1.00 96.94 354 ALA A O 1
ATOM 2593 N N . GLU A 1 355 ? -38.038 1.255 -0.709 1.00 97.50 355 GLU A N 1
ATOM 2594 C CA . GLU A 1 355 ? -38.325 0.257 0.322 1.00 97.50 355 GLU A CA 1
ATOM 2595 C C . GLU A 1 355 ? -37.746 -1.116 -0.033 1.00 97.50 355 GLU A C 1
ATOM 2597 O O . GLU A 1 355 ? -37.226 -1.814 0.833 1.00 97.50 355 GLU A O 1
ATOM 2602 N N . THR A 1 356 ? -37.733 -1.482 -1.319 1.00 97.88 356 THR A N 1
ATOM 2603 C CA . THR A 1 356 ? -37.075 -2.717 -1.778 1.00 97.88 356 THR A CA 1
ATOM 2604 C C . THR A 1 356 ? -35.563 -2.668 -1.525 1.00 97.88 356 THR A C 1
ATOM 2606 O O . THR A 1 356 ? -34.987 -3.624 -1.006 1.00 97.88 356 THR A O 1
ATOM 2609 N N . SER A 1 357 ? -34.919 -1.541 -1.846 1.00 97.88 357 SER A N 1
ATOM 2610 C CA . SER A 1 357 ? -33.489 -1.323 -1.603 1.00 97.88 357 SER A CA 1
ATOM 2611 C C . SER A 1 357 ? -33.151 -1.378 -0.108 1.00 97.88 357 SER A C 1
ATOM 2613 O O . SER A 1 357 ? -32.273 -2.142 0.302 1.00 97.88 357 SER A O 1
ATOM 2615 N N . LEU A 1 358 ? -33.900 -0.643 0.722 1.00 98.06 358 LEU A N 1
ATOM 2616 C CA . LEU A 1 358 ? -33.739 -0.636 2.178 1.00 98.06 358 LEU A CA 1
ATOM 2617 C C . LEU A 1 358 ? -34.018 -2.010 2.798 1.00 98.06 358 LEU A C 1
ATOM 2619 O O . LEU A 1 358 ? -33.284 -2.431 3.689 1.00 98.06 358 LEU A O 1
ATOM 2623 N N . GLY A 1 359 ? -35.016 -2.744 2.302 1.00 97.62 359 GLY A N 1
ATOM 2624 C CA . GLY A 1 359 ? -35.322 -4.106 2.740 1.00 97.62 359 GLY A CA 1
ATOM 2625 C C . GLY A 1 359 ? -34.183 -5.087 2.460 1.00 97.62 359 GLY A C 1
ATOM 2626 O O . GLY A 1 359 ? -33.850 -5.914 3.314 1.00 97.62 359 GLY A O 1
ATOM 2627 N N . THR A 1 360 ? -33.524 -4.968 1.305 1.00 97.88 360 THR A N 1
ATOM 2628 C CA . THR A 1 360 ? -32.351 -5.787 0.965 1.00 97.88 360 THR A CA 1
ATOM 2629 C C . THR A 1 360 ? -31.137 -5.426 1.823 1.00 97.88 360 THR A C 1
ATOM 2631 O O . THR A 1 360 ? -30.469 -6.333 2.325 1.00 97.88 360 THR A O 1
ATOM 2634 N N . VAL A 1 361 ? -30.889 -4.133 2.075 1.00 98.12 361 VAL A N 1
ATOM 2635 C CA . VAL A 1 361 ? -29.853 -3.688 3.028 1.00 98.12 361 VAL A CA 1
ATOM 2636 C C . VAL A 1 361 ? -30.138 -4.247 4.423 1.00 98.12 361 VAL A C 1
ATOM 2638 O O . VAL A 1 361 ? -29.281 -4.906 5.002 1.00 98.12 361 VAL A O 1
ATOM 2641 N N . ARG A 1 362 ? -31.360 -4.077 4.936 1.00 97.88 362 ARG A N 1
ATOM 2642 C CA . ARG A 1 362 ? -31.775 -4.577 6.252 1.00 97.88 362 ARG A CA 1
ATOM 2643 C C . ARG A 1 362 ? -31.618 -6.093 6.374 1.00 97.88 362 ARG A C 1
ATOM 2645 O O . ARG A 1 362 ? -31.055 -6.562 7.354 1.00 97.88 362 ARG A O 1
ATOM 2652 N N . THR A 1 363 ? -32.017 -6.854 5.355 1.00 97.88 363 THR A N 1
ATOM 2653 C CA . THR A 1 363 ? -31.865 -8.320 5.342 1.00 97.88 363 THR A CA 1
ATOM 2654 C C . THR A 1 363 ? -30.402 -8.744 5.487 1.00 97.88 363 THR A C 1
ATOM 2656 O O . THR A 1 363 ? -30.113 -9.699 6.208 1.00 97.88 363 THR A O 1
ATOM 2659 N N . ALA A 1 364 ? -29.476 -8.038 4.829 1.00 97.44 364 ALA A N 1
ATOM 2660 C CA . ALA A 1 364 ? -28.046 -8.314 4.949 1.00 97.44 364 ALA A CA 1
ATOM 2661 C C . ALA A 1 364 ? -27.498 -7.983 6.350 1.00 97.44 364 ALA A C 1
ATOM 2663 O O . ALA A 1 364 ? -26.601 -8.672 6.833 1.00 97.44 364 ALA A O 1
ATOM 2664 N N . LEU A 1 365 ? -28.046 -6.955 7.008 1.00 97.56 365 LEU A N 1
ATOM 2665 C CA . LEU A 1 365 ? -27.625 -6.506 8.339 1.00 97.56 365 LEU A CA 1
ATOM 2666 C C . LEU A 1 365 ? -28.225 -7.339 9.485 1.00 97.56 365 LEU A C 1
ATOM 2668 O O . LEU A 1 365 ? -27.543 -7.563 10.482 1.00 97.56 365 LEU A O 1
ATOM 2672 N N . ASP A 1 366 ? -29.460 -7.831 9.341 1.00 96.50 366 ASP A N 1
ATOM 2673 C CA . ASP A 1 366 ? -30.180 -8.586 10.382 1.00 96.50 366 ASP A CA 1
ATOM 2674 C C . ASP A 1 366 ? -29.618 -10.005 10.592 1.00 96.50 366 ASP A C 1
ATOM 2676 O O . ASP A 1 366 ? -29.820 -10.616 11.643 1.00 96.50 366 ASP A O 1
ATOM 2680 N N . LYS A 1 367 ? -28.901 -10.550 9.601 1.00 95.69 367 LYS A N 1
ATOM 2681 C CA . LYS A 1 367 ? -28.351 -11.917 9.628 1.00 95.69 367 LYS A CA 1
ATOM 2682 C C . LYS A 1 367 ? -26.838 -11.933 9.359 1.00 95.69 367 LYS A C 1
ATOM 2684 O O . LYS A 1 367 ? -26.394 -12.569 8.402 1.00 95.69 367 LYS A O 1
ATOM 2689 N N . PRO A 1 368 ? -26.011 -11.304 10.217 1.00 93.69 368 PRO A N 1
ATOM 2690 C CA . PRO A 1 368 ? -24.572 -11.152 9.972 1.00 93.69 368 PRO A CA 1
ATOM 2691 C C . PRO A 1 368 ? -23.788 -12.475 10.033 1.00 93.69 368 PRO A C 1
ATOM 2693 O O . PRO A 1 368 ? -22.634 -12.534 9.607 1.00 93.69 368 PRO A O 1
ATOM 2696 N N . HIS A 1 369 ? -24.398 -13.540 10.563 1.00 93.81 369 HIS A N 1
ATOM 2697 C CA . HIS A 1 369 ? -23.809 -14.879 10.637 1.00 93.81 369 HIS A CA 1
ATOM 2698 C C . HIS A 1 369 ? -24.028 -15.717 9.368 1.00 93.81 369 HIS A C 1
ATOM 2700 O O . HIS A 1 369 ? -23.345 -16.722 9.195 1.00 93.81 369 HIS A O 1
ATOM 2706 N N . ASP A 1 370 ? -24.943 -15.324 8.476 1.00 96.69 370 ASP A N 1
ATOM 2707 C CA . ASP A 1 370 ? -25.175 -16.046 7.223 1.00 96.69 370 ASP A CA 1
ATOM 2708 C C . ASP A 1 370 ? -24.078 -15.694 6.209 1.00 96.69 370 ASP A C 1
ATOM 2710 O O . ASP A 1 370 ? -24.034 -14.580 5.680 1.00 96.69 370 ASP A O 1
ATOM 2714 N N . GLU A 1 371 ? -23.193 -16.649 5.912 1.00 92.56 371 GLU A N 1
ATOM 2715 C CA . GLU A 1 371 ? -22.075 -16.455 4.979 1.00 92.56 371 GLU A CA 1
ATOM 2716 C C . GLU A 1 371 ? -22.511 -15.934 3.603 1.00 92.56 371 GLU A C 1
ATOM 2718 O O . GLU A 1 371 ? -21.767 -15.189 2.961 1.00 92.56 371 GLU A O 1
ATOM 2723 N N . ARG A 1 372 ? -23.731 -16.262 3.155 1.00 95.88 372 ARG A N 1
ATOM 2724 C CA . ARG A 1 372 ? -24.262 -15.786 1.868 1.00 95.88 372 ARG A CA 1
ATOM 2725 C C . ARG A 1 372 ? -24.573 -14.294 1.891 1.00 95.88 372 ARG A C 1
ATOM 2727 O O . ARG A 1 372 ? -24.458 -13.638 0.860 1.00 95.88 372 ARG A O 1
ATOM 2734 N N . LEU A 1 373 ? -24.957 -13.761 3.049 1.00 96.88 373 LEU A N 1
ATOM 2735 C CA . LEU A 1 373 ? -25.290 -12.348 3.244 1.00 96.88 373 LEU A CA 1
ATOM 2736 C C . LEU A 1 373 ? -24.067 -11.515 3.637 1.00 96.88 373 LEU A C 1
ATOM 2738 O O . LEU A 1 373 ? -24.032 -10.313 3.379 1.00 96.88 373 LEU A O 1
ATOM 2742 N N . ARG A 1 374 ? -23.014 -12.159 4.157 1.00 97.38 374 ARG A N 1
ATOM 2743 C CA . ARG A 1 374 ? -21.710 -11.521 4.391 1.00 97.38 374 ARG A CA 1
ATOM 2744 C C . ARG A 1 374 ? -20.990 -11.125 3.105 1.00 97.38 374 ARG A C 1
ATOM 2746 O O . ARG A 1 374 ? -20.103 -10.281 3.164 1.00 97.38 374 ARG A O 1
ATOM 2753 N N . ARG A 1 375 ? -21.327 -11.713 1.952 1.00 97.81 375 ARG A N 1
ATOM 2754 C CA . ARG A 1 375 ? -20.744 -11.357 0.650 1.00 97.81 375 ARG A CA 1
ATOM 2755 C C . ARG A 1 375 ? -21.831 -11.108 -0.389 1.00 97.81 375 ARG A C 1
ATOM 2757 O O . ARG A 1 375 ? -22.340 -12.034 -1.017 1.00 97.81 375 ARG A O 1
ATOM 2764 N N . LEU A 1 376 ? -22.125 -9.837 -0.635 1.00 98.00 376 LEU A N 1
ATOM 2765 C CA . LEU A 1 376 ? -23.041 -9.411 -1.685 1.00 98.00 376 LEU A CA 1
ATOM 2766 C C . LEU A 1 376 ? -22.284 -9.353 -3.014 1.00 98.00 376 LEU A C 1
ATOM 2768 O O . LEU A 1 376 ? -21.546 -8.405 -3.290 1.00 98.00 376 LEU A O 1
ATOM 2772 N N . LYS A 1 377 ? -22.453 -10.402 -3.824 1.00 97.75 377 LYS A N 1
ATOM 2773 C CA . LYS A 1 377 ? -21.784 -10.522 -5.122 1.00 97.75 377 LYS A CA 1
ATOM 2774 C C . LYS A 1 377 ? -22.250 -9.436 -6.086 1.00 97.75 377 LYS A C 1
ATOM 2776 O O . LYS A 1 377 ? -23.440 -9.350 -6.389 1.00 97.75 377 LYS A O 1
ATOM 2781 N N . GLY A 1 378 ? -21.306 -8.696 -6.652 1.00 96.44 378 GLY A N 1
ATOM 2782 C CA . GLY A 1 378 ? -21.552 -7.698 -7.681 1.00 96.44 378 GLY A CA 1
ATOM 2783 C C . GLY A 1 378 ? -22.068 -8.296 -8.986 1.00 96.44 378 GLY A C 1
ATOM 2784 O O . GLY A 1 378 ? -22.642 -7.570 -9.782 1.00 96.44 378 GLY A O 1
ATOM 2785 N N . SER A 1 379 ? -21.936 -9.609 -9.208 1.00 96.56 379 SER A N 1
ATOM 2786 C CA . SER A 1 379 ? -22.539 -10.317 -10.348 1.00 96.56 379 SER A CA 1
ATOM 2787 C C . SER A 1 379 ? -24.017 -10.681 -10.158 1.00 96.56 379 SER A C 1
ATOM 2789 O O . SER A 1 379 ? -24.669 -11.098 -11.114 1.00 96.56 379 SER A O 1
ATOM 2791 N N . ASN A 1 380 ? -24.570 -10.544 -8.948 1.00 97.56 380 ASN A N 1
ATOM 2792 C CA . ASN A 1 380 ? -25.976 -10.841 -8.694 1.00 97.56 380 ASN A CA 1
ATOM 2793 C C . ASN A 1 380 ? -26.854 -9.677 -9.183 1.00 97.56 380 ASN A C 1
ATOM 2795 O O . ASN A 1 380 ? -26.777 -8.571 -8.653 1.00 97.56 380 ASN A O 1
ATOM 2799 N N . VAL A 1 381 ? -27.724 -9.946 -10.163 1.00 97.44 381 VAL A N 1
ATOM 2800 C CA . VAL A 1 381 ? -28.609 -8.948 -10.797 1.00 97.44 381 VAL A CA 1
ATOM 2801 C C . VAL A 1 381 ? -29.468 -8.202 -9.772 1.00 97.44 381 VAL A C 1
ATOM 2803 O O . VAL A 1 381 ? -29.662 -6.992 -9.887 1.00 97.44 381 VAL A O 1
ATOM 2806 N N . ARG A 1 382 ? -29.944 -8.899 -8.735 1.00 97.31 382 ARG A N 1
ATOM 2807 C CA . ARG A 1 382 ? -30.736 -8.290 -7.665 1.00 97.31 382 ARG A CA 1
ATOM 2808 C C . ARG A 1 382 ? -29.898 -7.309 -6.844 1.00 97.31 382 ARG A C 1
ATOM 2810 O O . ARG A 1 382 ? -30.317 -6.175 -6.650 1.00 97.31 382 ARG A O 1
ATOM 2817 N N . VAL A 1 383 ? -28.690 -7.707 -6.436 1.00 97.94 383 VAL A N 1
ATOM 2818 C CA . VAL A 1 383 ? -27.747 -6.841 -5.698 1.00 97.94 383 VAL A CA 1
ATOM 2819 C C . VAL A 1 383 ? -27.339 -5.631 -6.540 1.00 97.94 383 VAL A C 1
ATOM 2821 O O . VAL A 1 383 ? -27.294 -4.516 -6.025 1.00 97.94 383 VAL A O 1
ATOM 2824 N N . GLN A 1 384 ? -27.091 -5.818 -7.839 1.00 97.62 384 GLN A N 1
ATOM 2825 C CA . GLN A 1 384 ? -26.788 -4.709 -8.744 1.00 97.62 384 GLN A CA 1
ATOM 2826 C C . GLN A 1 384 ? -27.920 -3.683 -8.777 1.00 97.62 384 GLN A C 1
ATOM 2828 O O . GLN A 1 384 ? -27.675 -2.493 -8.596 1.00 97.62 384 GLN A O 1
ATOM 2833 N N . ARG A 1 385 ? -29.156 -4.148 -8.985 1.00 98.06 385 ARG A N 1
ATOM 2834 C CA . ARG A 1 385 ? -30.328 -3.285 -9.153 1.00 98.06 385 ARG A CA 1
ATOM 2835 C C . ARG A 1 385 ? -30.773 -2.617 -7.854 1.00 98.06 385 ARG A C 1
ATOM 2837 O O . ARG A 1 385 ? -31.154 -1.455 -7.885 1.00 98.06 385 ARG A O 1
ATOM 2844 N N . GLU A 1 386 ? -30.773 -3.353 -6.747 1.00 98.00 386 GLU A N 1
ATOM 2845 C CA . GLU A 1 386 ? -31.345 -2.894 -5.477 1.00 98.00 386 GLU A CA 1
ATOM 2846 C C . GLU A 1 386 ? -30.312 -2.229 -4.564 1.00 98.00 386 GLU A C 1
ATOM 2848 O O . GLU A 1 386 ? -30.696 -1.417 -3.733 1.00 98.00 386 GLU A O 1
ATOM 2853 N N . VAL A 1 387 ? -29.019 -2.545 -4.687 1.00 98.25 387 VAL A N 1
ATOM 2854 C CA . VAL A 1 387 ? -27.980 -2.019 -3.783 1.00 98.25 387 VAL A CA 1
ATOM 2855 C C . VAL A 1 387 ? -26.949 -1.197 -4.547 1.00 98.25 387 VAL A C 1
ATOM 2857 O O . VAL A 1 387 ? -26.785 -0.013 -4.274 1.00 98.25 387 VAL A O 1
ATOM 2860 N N . LEU A 1 388 ? -26.256 -1.788 -5.524 1.00 96.94 388 LEU A N 1
ATOM 2861 C CA . LEU A 1 388 ? -25.114 -1.122 -6.171 1.00 96.94 388 LEU A CA 1
ATOM 2862 C C . LEU A 1 388 ? -25.522 0.051 -7.074 1.00 96.94 388 LEU A C 1
ATOM 2864 O O . LEU A 1 388 ? -24.727 0.967 -7.269 1.00 96.94 388 LEU A O 1
ATOM 2868 N N . ALA A 1 389 ? -26.755 0.060 -7.587 1.00 97.38 389 ALA A N 1
ATOM 2869 C CA . ALA A 1 389 ? -27.318 1.184 -8.335 1.00 97.38 389 ALA A CA 1
ATOM 2870 C C . ALA A 1 389 ? -27.597 2.423 -7.460 1.00 97.38 389 ALA A C 1
ATOM 2872 O O . ALA A 1 389 ? -27.881 3.500 -7.990 1.00 97.38 389 ALA A O 1
ATOM 2873 N N . HIS A 1 390 ? -27.548 2.287 -6.131 1.00 97.81 390 HIS A N 1
ATOM 2874 C CA . HIS A 1 390 ? -27.941 3.323 -5.182 1.00 97.81 390 HIS A CA 1
ATOM 2875 C C . HIS A 1 390 ? -26.791 3.617 -4.201 1.00 97.81 390 HIS A C 1
ATOM 2877 O O . HIS A 1 390 ? -26.564 2.849 -3.264 1.00 97.81 390 HIS A O 1
ATOM 2883 N N . PRO A 1 391 ? -26.036 4.720 -4.374 1.00 97.38 391 PRO A N 1
ATOM 2884 C CA . PRO A 1 391 ? -24.861 4.995 -3.548 1.00 97.38 391 PRO A CA 1
ATOM 2885 C C . PRO A 1 391 ? -25.187 5.174 -2.057 1.00 97.38 391 PRO A C 1
ATOM 2887 O O . PRO A 1 391 ? -24.333 4.869 -1.232 1.00 97.38 391 PRO A O 1
ATOM 2890 N N . GLU A 1 392 ? -26.405 5.585 -1.687 1.00 98.25 392 GLU A N 1
ATOM 2891 C CA . GLU A 1 392 ? -26.858 5.659 -0.289 1.00 98.25 392 GLU A CA 1
ATOM 2892 C C . GLU A 1 392 ? -26.978 4.265 0.338 1.00 98.25 392 GLU A C 1
ATOM 2894 O O . GLU A 1 392 ? -26.573 4.073 1.481 1.00 98.25 392 GLU A O 1
ATOM 2899 N N . ALA A 1 393 ? -27.463 3.270 -0.414 1.00 98.31 393 ALA A N 1
ATOM 2900 C CA . ALA A 1 393 ? -27.539 1.884 0.049 1.00 98.31 393 ALA A CA 1
ATOM 2901 C C . ALA A 1 393 ? -26.134 1.291 0.254 1.00 98.31 393 ALA A C 1
ATOM 2903 O O . ALA A 1 393 ? -25.864 0.638 1.263 1.00 98.31 393 ALA A O 1
ATOM 2904 N N . VAL A 1 394 ? -25.202 1.582 -0.662 1.00 98.19 394 VAL A N 1
ATOM 2905 C CA . VAL A 1 394 ? -23.783 1.220 -0.503 1.00 98.19 394 VAL A CA 1
ATOM 2906 C C . VAL A 1 394 ? -23.171 1.929 0.711 1.00 98.19 394 VAL A C 1
ATOM 2908 O O . VAL A 1 394 ? -22.416 1.315 1.464 1.00 98.19 394 VAL A O 1
ATOM 2911 N N . ALA A 1 395 ? -23.494 3.207 0.926 1.00 97.81 395 ALA A N 1
ATOM 2912 C CA . ALA A 1 395 ? -23.016 3.977 2.070 1.00 97.81 395 ALA A CA 1
ATOM 2913 C C . ALA A 1 395 ? -23.548 3.432 3.404 1.00 97.81 395 ALA A C 1
ATOM 2915 O O . ALA A 1 395 ? -22.767 3.330 4.345 1.00 97.81 395 ALA A O 1
ATOM 2916 N N . LEU A 1 396 ? -24.816 3.007 3.474 1.00 98.25 396 LEU A N 1
ATOM 2917 C CA . LEU A 1 396 ? -25.394 2.335 4.646 1.00 98.25 396 LEU A CA 1
ATOM 2918 C C . LEU A 1 396 ? -24.632 1.048 4.991 1.00 98.25 396 LEU A C 1
ATOM 2920 O O . LEU A 1 396 ? -24.250 0.842 6.141 1.00 98.25 396 LEU A O 1
ATOM 2924 N N . LEU A 1 397 ? -24.340 0.207 3.994 1.00 98.25 397 LEU A N 1
ATOM 2925 C CA . LEU A 1 397 ? -23.563 -1.019 4.205 1.00 98.25 397 LEU A CA 1
ATOM 2926 C C . LEU A 1 397 ? -22.122 -0.719 4.643 1.00 98.25 397 LEU A C 1
ATOM 2928 O O . LEU A 1 397 ? -21.601 -1.373 5.544 1.00 98.25 397 LEU A O 1
ATOM 2932 N N . ARG A 1 398 ? -21.476 0.297 4.060 1.00 97.81 398 ARG A N 1
ATOM 2933 C CA . ARG A 1 398 ? -20.133 0.735 4.482 1.00 97.81 398 ARG A CA 1
ATOM 2934 C C . ARG A 1 398 ? -20.126 1.280 5.907 1.00 97.81 398 ARG A C 1
ATOM 2936 O O . ARG A 1 398 ? -19.216 0.959 6.665 1.00 97.81 398 ARG A O 1
ATOM 2943 N N . LEU A 1 399 ? -21.149 2.046 6.285 1.00 97.38 399 LEU A N 1
ATOM 2944 C CA . LEU A 1 399 ? -21.332 2.547 7.649 1.00 97.38 399 LEU A CA 1
ATOM 2945 C C . LEU A 1 399 ? -21.452 1.394 8.657 1.00 97.38 399 LEU A C 1
ATOM 2947 O O . LEU A 1 399 ? -20.958 1.496 9.778 1.00 97.38 399 LEU A O 1
ATOM 2951 N N . ALA A 1 400 ? -22.040 0.278 8.222 1.00 97.56 400 ALA A N 1
ATOM 2952 C CA . ALA A 1 400 ? -22.163 -0.947 8.997 1.00 97.56 400 ALA A CA 1
ATOM 2953 C C . ALA A 1 400 ? -20.906 -1.850 8.976 1.00 97.56 400 ALA A C 1
ATOM 2955 O O . ALA A 1 400 ? -20.867 -2.861 9.675 1.00 97.56 400 ALA A O 1
ATOM 2956 N N . GLY A 1 401 ? -19.872 -1.497 8.201 1.00 97.25 401 GLY A N 1
ATOM 2957 C CA . GLY A 1 401 ? -18.585 -2.202 8.152 1.00 97.25 401 GLY A CA 1
ATOM 2958 C C . GLY A 1 401 ? -18.338 -3.071 6.914 1.00 97.25 401 GLY A C 1
ATOM 2959 O O . GLY A 1 401 ? -17.335 -3.784 6.880 1.00 97.25 401 GLY A O 1
ATOM 2960 N N . PHE A 1 402 ? -19.198 -3.031 5.890 1.00 98.12 402 PHE A N 1
ATOM 2961 C CA . PHE A 1 402 ? -18.905 -3.692 4.612 1.00 98.12 402 PHE A CA 1
ATOM 2962 C C . PHE A 1 402 ? -17.779 -2.966 3.859 1.00 98.12 402 PHE A C 1
ATOM 2964 O O . PHE A 1 402 ? -17.767 -1.739 3.749 1.00 98.12 402 PHE A O 1
ATOM 2971 N N . THR A 1 403 ? -16.867 -3.729 3.263 1.00 97.12 403 THR A N 1
ATOM 2972 C CA . THR A 1 403 ? -15.794 -3.239 2.389 1.00 97.12 403 THR A CA 1
ATOM 2973 C C . THR A 1 403 ? -16.029 -3.682 0.948 1.00 97.12 403 THR A C 1
ATOM 2975 O O . THR A 1 403 ? -16.752 -4.642 0.683 1.00 97.12 403 THR A O 1
ATOM 2978 N N . GLN A 1 404 ? -15.456 -2.958 -0.016 1.00 97.12 404 GLN A N 1
ATOM 2979 C CA . GLN A 1 404 ? -15.572 -3.306 -1.431 1.00 97.12 404 GLN A CA 1
ATOM 2980 C C . GLN A 1 404 ? -14.353 -4.123 -1.868 1.00 97.12 404 GLN A C 1
ATOM 2982 O O . GLN A 1 404 ? -13.227 -3.640 -1.769 1.00 97.12 404 GLN A O 1
ATOM 2987 N N . ALA A 1 405 ? -14.575 -5.336 -2.372 1.00 94.06 405 ALA A N 1
ATOM 2988 C CA . ALA A 1 405 ? -13.522 -6.239 -2.828 1.00 94.06 405 ALA A CA 1
ATOM 2989 C C . ALA A 1 405 ? -13.911 -6.844 -4.180 1.00 94.06 405 ALA A C 1
ATOM 2991 O O . ALA A 1 405 ? -14.933 -7.512 -4.289 1.00 94.06 405 ALA A O 1
ATOM 2992 N N . GLU A 1 406 ? -13.115 -6.584 -5.222 1.00 93.50 406 GLU A N 1
ATOM 2993 C CA . GLU A 1 406 ? -13.321 -7.142 -6.575 1.00 93.50 406 GLU A CA 1
ATOM 2994 C C . GLU A 1 406 ? -14.713 -6.863 -7.187 1.00 93.50 406 GLU A C 1
ATOM 2996 O O . GLU A 1 406 ? -15.187 -7.599 -8.046 1.00 93.50 406 GLU A O 1
ATOM 3001 N N . GLY A 1 407 ? -15.375 -5.781 -6.763 1.00 91.56 407 GLY A N 1
ATOM 3002 C CA . GLY A 1 407 ? -16.735 -5.435 -7.196 1.00 91.56 407 GLY A CA 1
ATOM 3003 C C . GLY A 1 407 ? -17.854 -6.014 -6.321 1.00 91.56 407 GLY A C 1
ATOM 3004 O O . GLY A 1 407 ? -19.006 -5.623 -6.496 1.00 91.56 407 GLY A O 1
ATOM 3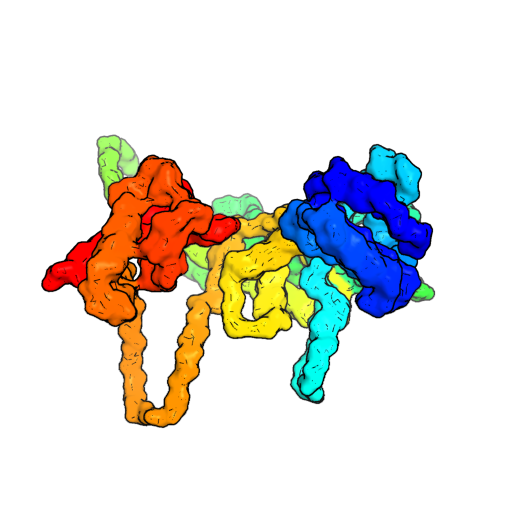005 N N . ASP A 1 408 ? -17.525 -6.861 -5.347 1.00 97.25 408 ASP A N 1
ATOM 3006 C CA . ASP A 1 408 ? -18.443 -7.350 -4.319 1.00 97.25 408 ASP A CA 1
ATOM 3007 C C . ASP A 1 408 ? -18.416 -6.440 -3.080 1.00 97.25 408 ASP A C 1
ATOM 3009 O O . ASP A 1 408 ? -17.437 -5.728 -2.832 1.00 97.25 408 ASP A O 1
ATOM 3013 N N . LEU A 1 409 ? -19.476 -6.496 -2.269 1.00 98.00 409 LEU A N 1
ATOM 3014 C CA . LEU A 1 409 ? -19.480 -5.942 -0.912 1.00 98.00 409 LEU A CA 1
ATOM 3015 C C . LEU A 1 409 ? -19.326 -7.082 0.095 1.00 98.00 409 LEU A C 1
ATOM 3017 O O . LEU A 1 409 ? -20.124 -8.019 0.098 1.00 98.00 409 LEU A O 1
ATOM 3021 N N . VAL A 1 410 ? -18.304 -7.007 0.944 1.00 98.12 410 VAL A N 1
ATOM 3022 C CA . VAL A 1 410 ? -17.927 -8.067 1.887 1.00 98.12 410 VAL A CA 1
ATOM 3023 C C . VAL A 1 410 ? -17.937 -7.525 3.311 1.00 98.12 410 VAL A C 1
ATOM 3025 O O . VAL A 1 410 ? -17.353 -6.481 3.572 1.00 98.12 410 VAL A O 1
ATOM 3028 N N . LEU A 1 411 ? -18.568 -8.242 4.238 1.00 98.00 411 LEU A N 1
ATOM 3029 C CA . LEU A 1 411 ? -18.558 -7.961 5.670 1.00 98.00 411 LEU A CA 1
ATOM 3030 C C . LEU A 1 411 ? -17.464 -8.796 6.363 1.00 98.00 411 LEU A C 1
ATOM 3032 O O . LEU A 1 411 ? -17.652 -10.010 6.545 1.00 98.00 411 LEU A O 1
ATOM 3036 N N . PRO A 1 412 ? -16.338 -8.184 6.781 1.00 96.31 412 PRO A N 1
ATOM 3037 C CA . PRO A 1 412 ? -15.231 -8.894 7.423 1.00 96.31 412 PRO A CA 1
ATOM 3038 C C . PRO A 1 412 ? -15.669 -9.654 8.680 1.00 96.31 412 PRO A C 1
ATOM 3040 O O . PRO A 1 412 ? -16.585 -9.223 9.381 1.00 96.31 412 PRO A O 1
ATOM 3043 N N . THR A 1 413 ? -14.999 -10.765 9.004 1.00 93.94 413 THR A N 1
ATOM 3044 C CA . THR A 1 413 ? -15.266 -11.583 10.210 1.00 93.94 413 THR A CA 1
ATOM 3045 C C . THR A 1 413 ? -15.230 -10.779 11.506 1.00 93.94 413 THR A C 1
ATOM 3047 O O . THR A 1 413 ? -16.072 -11.014 12.366 1.00 93.94 413 THR A O 1
ATOM 3050 N N . GLY A 1 414 ? -14.343 -9.785 11.598 1.00 90.69 414 GLY A N 1
ATOM 3051 C CA . GLY A 1 414 ? -14.210 -8.878 12.744 1.00 90.69 414 GLY A CA 1
ATOM 3052 C C . GLY A 1 414 ? -15.076 -7.612 12.705 1.00 90.69 414 GLY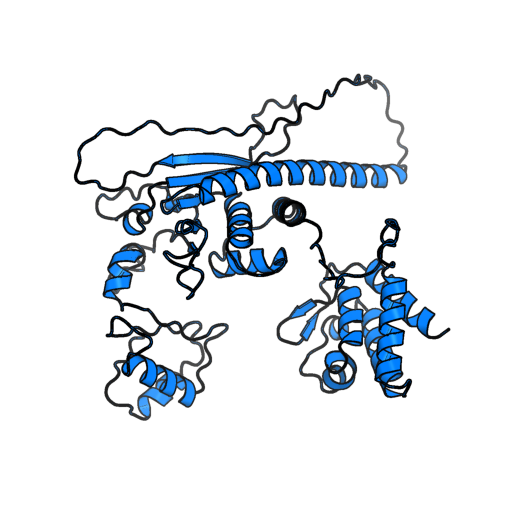 A C 1
ATOM 3053 O O . GLY A 1 414 ? -14.780 -6.668 13.433 1.00 90.69 414 GLY A O 1
ATOM 3054 N N . ALA A 1 415 ? -16.096 -7.530 11.844 1.00 93.62 415 ALA A N 1
ATOM 3055 C CA . ALA A 1 415 ? -16.965 -6.355 11.802 1.00 93.62 415 ALA A CA 1
ATOM 3056 C C . ALA A 1 415 ? -17.728 -6.158 13.129 1.00 93.62 415 ALA A C 1
ATOM 3058 O O . ALA A 1 415 ? -18.215 -7.112 13.737 1.00 93.62 415 ALA A O 1
ATOM 3059 N N . SER A 1 416 ? -17.846 -4.903 13.574 1.00 96.19 416 SER A N 1
ATOM 3060 C CA . SER A 1 416 ? -18.505 -4.561 14.839 1.00 96.19 416 SER A CA 1
ATOM 3061 C C . SER A 1 416 ? -20.010 -4.843 14.783 1.00 96.19 416 SER A C 1
ATOM 3063 O O . SER A 1 416 ? -20.745 -4.198 14.036 1.00 96.19 416 SER A O 1
ATOM 3065 N N . ILE A 1 417 ? -20.485 -5.755 15.639 1.00 95.00 417 ILE A N 1
ATOM 3066 C CA . ILE A 1 417 ? -21.921 -6.046 15.808 1.00 95.00 417 ILE A CA 1
ATOM 3067 C C . ILE A 1 417 ? -22.692 -4.798 16.249 1.00 95.00 417 ILE A C 1
ATOM 3069 O O . ILE A 1 417 ? -23.831 -4.600 15.831 1.00 95.00 417 ILE A O 1
ATOM 3073 N N . GLN A 1 418 ? -22.071 -3.925 17.045 1.00 94.94 418 GLN A N 1
ATOM 3074 C CA . GLN A 1 418 ? -22.712 -2.684 17.467 1.00 94.94 418 GLN A CA 1
ATOM 3075 C C . GLN A 1 418 ? -22.938 -1.734 16.285 1.00 94.94 418 GLN A C 1
ATOM 3077 O O . GLN A 1 418 ? -24.028 -1.196 16.149 1.00 94.94 418 GLN A O 1
ATOM 3082 N N . ALA A 1 419 ? -21.967 -1.609 15.371 1.00 95.00 419 ALA A N 1
ATOM 3083 C CA . ALA A 1 419 ? -22.129 -0.786 14.170 1.00 95.00 419 ALA A CA 1
ATOM 3084 C C . ALA A 1 419 ? -23.303 -1.258 13.294 1.00 95.00 419 ALA A C 1
ATOM 3086 O O . ALA A 1 419 ? -24.075 -0.436 12.806 1.00 95.00 419 ALA A O 1
ATOM 3087 N N . LEU A 1 420 ? -23.461 -2.577 13.133 1.00 97.19 420 LEU A N 1
ATOM 3088 C CA . LEU A 1 420 ? -24.597 -3.177 12.426 1.00 97.19 420 LEU A CA 1
ATOM 3089 C C . LEU A 1 420 ? -25.926 -2.792 13.102 1.00 97.19 420 LEU A C 1
ATOM 3091 O O . LEU A 1 420 ? -26.844 -2.328 12.427 1.00 97.19 420 LEU A O 1
ATOM 3095 N N . ARG A 1 421 ? -26.009 -2.921 14.435 1.00 96.88 421 ARG A N 1
ATOM 3096 C CA . ARG A 1 421 ? -27.200 -2.565 15.228 1.00 96.88 421 ARG A CA 1
ATOM 3097 C C . ARG A 1 421 ? -27.555 -1.083 15.128 1.00 96.88 421 ARG A C 1
ATOM 3099 O O . ARG A 1 421 ? -28.727 -0.769 14.948 1.00 96.88 421 ARG A O 1
ATOM 3106 N N . ASP A 1 422 ? -26.567 -0.193 15.196 1.00 96.44 422 ASP A N 1
ATOM 3107 C CA . ASP A 1 422 ? -26.781 1.256 15.105 1.00 96.44 422 ASP A CA 1
ATOM 3108 C C . ASP A 1 422 ? -27.372 1.648 13.740 1.00 96.44 422 ASP A C 1
ATOM 3110 O O . ASP A 1 422 ? -28.304 2.450 13.658 1.00 96.44 422 ASP A O 1
ATOM 3114 N N . VAL A 1 423 ? -26.869 1.043 12.657 1.00 97.69 423 VAL A N 1
ATOM 3115 C CA . VAL A 1 423 ? -27.386 1.284 11.301 1.00 97.69 423 VAL A CA 1
ATOM 3116 C C . VAL A 1 423 ? -28.800 0.726 11.146 1.00 97.69 423 VAL A C 1
ATOM 3118 O O . VAL A 1 423 ? -29.661 1.416 10.604 1.00 97.69 423 VAL A O 1
ATOM 3121 N N . VAL A 1 424 ? -29.078 -0.481 11.655 1.00 97.69 424 VAL A N 1
ATOM 3122 C CA . VAL A 1 424 ? -30.437 -1.052 11.646 1.00 97.69 424 VAL A CA 1
ATOM 3123 C C . VAL A 1 424 ? -31.409 -0.168 12.428 1.00 97.69 424 VAL A C 1
ATOM 3125 O O . VAL A 1 424 ? -32.502 0.107 11.936 1.00 97.69 424 VAL A O 1
ATOM 3128 N N . ALA A 1 425 ? -31.006 0.339 13.596 1.00 96.25 425 ALA A N 1
ATOM 3129 C CA . ALA A 1 425 ? -31.816 1.264 14.381 1.00 96.25 425 ALA A CA 1
ATOM 3130 C C . ALA A 1 425 ? -32.135 2.549 13.597 1.00 96.25 425 ALA A C 1
ATOM 3132 O O . ALA A 1 425 ? -33.285 2.978 13.591 1.00 96.25 425 ALA A O 1
ATOM 3133 N N . GLY A 1 426 ? -31.162 3.113 12.871 1.00 96.25 426 GLY A N 1
ATOM 3134 C CA . GLY A 1 426 ? -31.384 4.288 12.019 1.00 96.25 426 GLY A CA 1
ATOM 3135 C C . GLY A 1 426 ? -32.308 4.011 10.826 1.00 96.25 426 GLY A C 1
ATOM 3136 O O . GLY A 1 426 ? -33.154 4.838 10.490 1.00 96.25 426 GLY A O 1
ATOM 3137 N N . ILE A 1 427 ? -32.217 2.819 10.221 1.00 96.75 427 ILE A N 1
ATOM 3138 C CA . ILE A 1 427 ? -33.154 2.392 9.169 1.00 96.75 427 ILE A CA 1
ATOM 3139 C C . ILE A 1 427 ? -34.576 2.304 9.736 1.00 96.75 427 ILE A C 1
ATOM 3141 O O . ILE A 1 427 ? -35.509 2.802 9.106 1.00 96.75 427 ILE A O 1
ATOM 3145 N N . VAL A 1 428 ? -34.757 1.713 10.921 1.00 96.38 428 VAL A N 1
ATOM 3146 C CA . VAL A 1 428 ? -36.074 1.587 11.569 1.00 96.38 428 VAL A CA 1
ATOM 3147 C C . VAL A 1 428 ? -36.638 2.954 11.961 1.00 96.38 428 VAL A C 1
ATOM 3149 O O . VAL A 1 428 ? -37.787 3.230 11.636 1.00 96.38 428 VAL A O 1
ATOM 3152 N N . ALA A 1 429 ? -35.829 3.824 12.570 1.00 93.94 429 ALA A N 1
ATOM 3153 C CA . ALA A 1 429 ? -36.238 5.175 12.960 1.00 93.94 429 ALA A CA 1
ATOM 3154 C C . ALA A 1 429 ? -36.686 6.026 11.762 1.00 93.94 429 ALA A C 1
ATOM 3156 O O . ALA A 1 429 ? -37.607 6.816 11.871 1.00 93.94 429 ALA A O 1
ATOM 3157 N N . SER A 1 430 ? -36.106 5.816 10.579 1.00 93.25 430 SER A N 1
ATOM 3158 C CA . SER A 1 430 ? -36.526 6.557 9.383 1.00 93.25 430 SER A CA 1
ATOM 3159 C C . SER A 1 430 ? -37.920 6.184 8.843 1.00 93.25 430 SER A C 1
ATOM 3161 O O . SER A 1 430 ? -38.370 6.807 7.881 1.00 93.25 430 SER A O 1
ATOM 3163 N N . HIS A 1 431 ? -38.550 5.117 9.357 1.00 86.25 431 HIS A N 1
ATOM 3164 C CA . HIS A 1 431 ? -39.901 4.684 8.964 1.00 86.25 431 HIS A CA 1
ATOM 3165 C C . HIS A 1 431 ? -41.001 5.195 9.900 1.00 86.25 431 HIS A C 1
ATOM 3167 O O . HIS A 1 431 ? -42.172 5.126 9.525 1.00 86.25 431 HIS A O 1
ATOM 3173 N N . SER A 1 432 ? -40.634 5.624 11.109 1.00 75.56 432 SER A N 1
ATOM 3174 C CA . SER A 1 432 ? -41.532 6.331 12.027 1.00 75.56 432 SER A CA 1
ATOM 3175 C C . SER A 1 432 ? -41.597 7.799 11.655 1.00 75.56 432 SER A C 1
ATOM 3177 O O . SER A 1 432 ? -42.721 8.342 11.674 1.00 75.56 432 SER A O 1
#

pLDDT: mean 78.44, std 19.03, range [31.5, 98.31]